Protein AF-0000000084926129 (afdb_homodimer)

Foldseek 3Di:
DVVVVVVVVLVVVLVVLLVVLLVVLLPDLDLLVNQASLFVNLCSNQQFQKKWKWFWDQDPNATWTFTQDMDGNAWDPVVRHGPIHHLDLAAQQSVCQVVVAKDWFQALPPDDPPDSHHHPCPVCVVGQADFGIKIKHFAAAPVRHTGIIMMTTFRFQDNNDHGGPVCSVPGGDGGDPVSNVSRHVSSHVSSHSNNVSVVVVVVVVVVVVVVVVVVVVVVVVLVVLVVVVVVVVVVLLVVLVVVVVVPPQQAAEPVVLLVVVVVVLLSCLVNQAKKKKKKKFKPPADPVLLVLLSVLVNVLAGSPKHWYDHDSGMIMIIHTRDAQVRVVVSVVVSVVSSCVVCVVVVNNPVPIDMQMFMDMDTSPDDDDPVVVNVVRVVNSVVVVVVPDD/DVVVVVVVVLVVVLVVLLVVLLVVLLPDLDLLVNQASLFVNLCSNQQFQKKWKWFWDQDPNATWTFTQDMDGNAWDPVVRHGPIHHLDLAAQQSVCQVVVAKDWFQALPPDDPPDSHHHPCPSCVVGQADFGIKIKHFAAAPVRHTGIIMMTTFRFQDNNDHGGPVCSVPGGDGGDPVSNVSRHVSRHVSSHSNNVSVVVVVVVVVVVVVVVVVVVVVVVVLVVLVVVVVCVVVVLLVVLVVVCVVPDQLAAEPVVLLVVVVVVLLVCLVNQAKKKKKKKFKPPADPVLLVLLSVLVNVLAGSPKHWYDHDSGMIMIIGTNDAQVRVVVSVVVSVVSSCVVCVVVVNNPVPIDIQMFMDMDTSVDDDDPVVVNVVRVVRSVVVVVVPDD

Secondary structure (DSSP, 8-state):
-HHHHHHHHHHHHHHHHHHHHHHHHHT---HHHHHHHHHHHHHHHH-EEEEEEEEEEEETTEEEEEEEEEEESSS-GGGGTT-EEESSTTSHHHHHHHHT--EEES-GGG--TT-S-----HHHHHHT-----EEEEEEE-TTS-EEEEEEEEEEBSSTTPPP-TTTHHHHB-PPPHHHHHHHHHHHHHHHHHHHHHHHHHHHHHHHHHHHHHHHHHHHHHHHHHHHHHHHHHHHHHHHHHHHHHS-SS-SEEHHHHHHHHHHHHHHHHHHT--EEEEEEEEES--HHHHHHHHHHHHHHS-TT-EEEE-SSSEEEEEEET--HHHHHHHHHHHHHHHHHHHHHTT---TT-EEEEEEEEEPTT----HHHHHHHHHHHHHHHHGGG--/-HHHHHHHHHHHHHHHHHHHHHHHHHH---HHHHHHHHHHHHHHHH-EEEEEEEEEEEETTEEEEEEEEEEESSS-GGGGTT-EEESSTTSHHHHHHHHT--EEES-GGG--TT-S-----HHHHHHT-----EEEEEEE-TTS-EEEEEEEEEEBSSTTPPP-TTTHHHHB-PPPHHHHHHHHHHHHHHHHHHHHHHHHHHHHHHHHHHHHHHHHHHHHHHHHHHHHHHHHHHHHHHHHHHHHHS-SSSSEEHHHHHHHHHHHHHHHHHHT--EEEEEEEEES--HHHHHHHHHHHHHHS-TT-EEEE-SSSEEEEEEET--HHHHHHHHHHHHHHHHHHHHHTT---TT-EEEEEEEEEPTT----HHHHHHHHHHHHHHHTGGG--

Structure (mmCIF, N/CA/C/O backbone):
data_AF-0000000084926129-model_v1
#
loop_
_entity.id
_entity.type
_entity.pdbx_description
1 polymer 'GAF domain protein'
#
loop_
_atom_site.group_PDB
_atom_site.id
_atom_site.type_symbol
_atom_site.label_atom_id
_atom_site.label_alt_id
_atom_site.label_comp_id
_atom_site.label_asym_id
_atom_site.label_entity_id
_atom_site.label_seq_id
_atom_site.pdbx_PDB_ins_code
_atom_site.Cartn_x
_atom_site.Cartn_y
_atom_site.Cartn_z
_atom_site.occupancy
_atom_site.B_iso_or_equiv
_atom_site.auth_seq_id
_atom_site.auth_comp_id
_atom_site.auth_asym_id
_atom_site.auth_atom_id
_atom_site.pdbx_PDB_model_num
ATOM 1 N N . MET A 1 1 ? -2.037 -43.938 -19.844 1 69 1 MET A N 1
ATOM 2 C CA . MET A 1 1 ? -1.262 -42.906 -20.5 1 69 1 MET A CA 1
ATOM 3 C C . MET A 1 1 ? -2.094 -41.625 -20.672 1 69 1 MET A C 1
ATOM 5 O O . MET A 1 1 ? -1.637 -40.531 -20.344 1 69 1 MET A O 1
ATOM 9 N N . LEU A 1 2 ? -3.408 -41.844 -20.984 1 78.38 2 LEU A N 1
ATOM 10 C CA . LEU A 1 2 ? -4.301 -40.719 -21.188 1 78.38 2 LEU A CA 1
ATOM 11 C C . LEU A 1 2 ? -4.531 -39.969 -19.875 1 78.38 2 LEU A C 1
ATOM 13 O O . LEU A 1 2 ? -4.543 -38.75 -19.859 1 78.38 2 LEU A O 1
ATOM 17 N N . GLU A 1 3 ? -4.594 -40.75 -18.75 1 79 3 GLU A N 1
ATOM 18 C CA . GLU A 1 3 ? -4.836 -40.125 -17.453 1 79 3 GLU A CA 1
ATOM 19 C C . GLU A 1 3 ? -3.656 -39.281 -17.016 1 79 3 GLU A C 1
ATOM 21 O O . GLU A 1 3 ? -3.848 -38.188 -16.438 1 79 3 GLU A O 1
ATOM 26 N N . VAL A 1 4 ? -2.486 -39.75 -17.359 1 83.44 4 VAL A N 1
ATOM 27 C CA . VAL A 1 4 ? -1.284 -39.031 -16.953 1 83.44 4 VAL A CA 1
ATOM 28 C C . VAL A 1 4 ? -1.17 -37.719 -17.75 1 83.44 4 VAL A C 1
ATOM 30 O O . VAL A 1 4 ? -0.802 -36.688 -17.188 1 83.44 4 VAL A O 1
ATOM 33 N N . TYR A 1 5 ? -1.545 -37.719 -19.031 1 85.88 5 TYR A N 1
ATOM 34 C CA . TYR A 1 5 ? -1.512 -36.5 -19.859 1 85.88 5 TYR A CA 1
ATOM 35 C C . TYR A 1 5 ? -2.568 -35.5 -19.406 1 85.88 5 TYR A C 1
ATOM 37 O O . TYR A 1 5 ? -2.352 -34.281 -19.469 1 85.88 5 TYR A O 1
ATOM 45 N N . GLU A 1 6 ? -3.664 -36.094 -19.016 1 86 6 GLU A N 1
ATOM 46 C CA . GLU A 1 6 ? -4.715 -35.25 -18.484 1 86 6 GLU A CA 1
ATOM 47 C C . GLU A 1 6 ? -4.254 -34.5 -17.234 1 86 6 GLU A C 1
ATOM 49 O O . GLU A 1 6 ? -4.594 -33.344 -17.016 1 86 6 GLU A O 1
ATOM 54 N N . GLN A 1 7 ? -3.514 -35.219 -16.453 1 88.75 7 GLN A N 1
ATOM 55 C CA . GLN A 1 7 ? -2.99 -34.594 -15.227 1 88.75 7 GLN A CA 1
ATOM 56 C C . GLN A 1 7 ? -2.004 -33.5 -15.555 1 88.75 7 GLN A C 1
ATOM 58 O O . GLN A 1 7 ? -1.983 -32.469 -14.883 1 88.75 7 GLN A O 1
ATOM 63 N N . ILE A 1 8 ? -1.186 -33.719 -16.562 1 90.75 8 ILE A N 1
ATOM 64 C CA . ILE A 1 8 ? -0.224 -32.719 -16.984 1 90.75 8 ILE A CA 1
ATOM 65 C C . ILE A 1 8 ? -0.963 -31.469 -17.469 1 90.75 8 ILE A C 1
ATOM 67 O O . ILE A 1 8 ? -0.619 -30.344 -17.094 1 90.75 8 ILE A O 1
ATOM 71 N N . THR A 1 9 ? -1.93 -31.641 -18.25 1 91.25 9 THR A N 1
ATOM 72 C CA . THR A 1 9 ? -2.717 -30.531 -18.781 1 91.25 9 THR A CA 1
ATOM 73 C C . THR A 1 9 ? -3.391 -29.766 -17.641 1 91.25 9 THR A C 1
ATOM 75 O O . THR A 1 9 ? -3.424 -28.531 -17.656 1 91.25 9 THR A O 1
ATOM 78 N N . LYS A 1 10 ? -3.871 -30.484 -16.719 1 90.69 10 LYS A N 1
ATOM 79 C CA . LYS A 1 10 ? -4.535 -29.859 -15.57 1 90.69 10 LYS A CA 1
ATOM 80 C C . LYS A 1 10 ? -3.566 -29 -14.773 1 90.69 10 LYS A C 1
ATOM 82 O O . LYS A 1 10 ? -3.895 -27.875 -14.398 1 90.69 10 LYS A O 1
ATOM 87 N N . LEU A 1 11 ? -2.404 -29.547 -14.539 1 93.12 11 LEU A N 1
ATOM 88 C CA . LEU A 1 11 ? -1.406 -28.828 -13.758 1 93.12 11 LEU A CA 1
ATOM 89 C C . LEU A 1 11 ? -0.925 -27.594 -14.508 1 93.12 11 LEU A C 1
ATOM 91 O O . LEU A 1 11 ? -0.742 -26.531 -13.906 1 93.12 11 LEU A O 1
ATOM 95 N N . LYS A 1 12 ? -0.724 -27.688 -15.789 1 93.31 12 LYS A N 1
ATOM 96 C CA . LYS A 1 12 ? -0.352 -26.531 -16.609 1 93.31 12 LYS A CA 1
ATOM 97 C C . LYS A 1 12 ? -1.429 -25.453 -16.547 1 93.31 12 LYS A C 1
ATOM 99 O O . LYS A 1 12 ? -1.119 -24.266 -16.453 1 93.31 12 LYS A O 1
ATOM 104 N N . ASN A 1 13 ? -2.615 -25.891 -16.641 1 93.94 13 ASN A N 1
ATOM 105 C CA . ASN A 1 13 ? -3.74 -24.953 -16.578 1 93.94 13 ASN A CA 1
ATOM 106 C C . ASN A 1 13 ? -3.793 -24.234 -15.242 1 93.94 13 ASN A C 1
ATOM 108 O O . ASN A 1 13 ? -4.148 -23.047 -15.188 1 93.94 13 ASN A O 1
ATOM 112 N N . ILE A 1 14 ? -3.492 -24.953 -14.188 1 95.5 14 ILE A N 1
ATOM 113 C CA . ILE A 1 14 ? -3.482 -24.344 -12.859 1 95.5 14 ILE A CA 1
ATOM 114 C C . ILE A 1 14 ? -2.453 -23.219 -12.812 1 95.5 14 ILE A C 1
ATOM 116 O O . ILE A 1 14 ? -2.75 -22.109 -12.352 1 95.5 14 ILE A O 1
ATOM 120 N N . ILE A 1 15 ? -1.274 -23.469 -13.344 1 96.06 15 ILE A N 1
ATOM 121 C CA . ILE A 1 15 ? -0.203 -22.484 -13.344 1 96.06 15 ILE A CA 1
ATOM 122 C C . ILE A 1 15 ? -0.631 -21.266 -14.164 1 96.06 15 ILE A C 1
ATOM 124 O O . ILE A 1 15 ? -0.484 -20.125 -13.711 1 96.06 15 ILE A O 1
ATOM 128 N N . GLU A 1 16 ? -1.192 -21.5 -15.266 1 96.25 16 GLU A N 1
ATOM 129 C CA . GLU A 1 16 ? -1.562 -20.422 -16.172 1 96.25 16 GLU A CA 1
ATOM 130 C C . GLU A 1 16 ? -2.719 -19.594 -15.609 1 96.25 16 GLU A C 1
ATOM 132 O O . GLU A 1 16 ? -2.711 -18.359 -15.695 1 96.25 16 GLU A O 1
ATOM 137 N N . ARG A 1 17 ? -3.672 -20.234 -15.047 1 96.31 17 ARG A N 1
ATOM 138 C CA . ARG A 1 17 ? -4.82 -19.531 -14.477 1 96.31 17 ARG A CA 1
ATOM 139 C C . ARG A 1 17 ? -4.422 -18.766 -13.227 1 96.31 17 ARG A C 1
ATOM 141 O O . ARG A 1 17 ? -4.902 -17.656 -13 1 96.31 17 ARG A O 1
ATOM 148 N N . PHE A 1 18 ? -3.629 -19.422 -12.438 1 97.44 18 PHE A N 1
ATOM 149 C CA . PHE A 1 18 ? -3.123 -18.75 -11.25 1 97.44 18 PHE A CA 1
ATOM 150 C C . PHE A 1 18 ? -2.346 -17.484 -11.625 1 97.44 18 PHE A C 1
ATOM 152 O O . PHE A 1 18 ? -2.537 -16.422 -11.031 1 97.44 18 PHE A O 1
ATOM 159 N N . SER A 1 19 ? -1.521 -17.609 -12.664 1 97.25 19 SER A N 1
ATOM 160 C CA . SER A 1 19 ? -0.757 -16.469 -13.18 1 97.25 19 SER A CA 1
ATOM 161 C C . SER A 1 19 ? -1.678 -15.367 -13.695 1 97.25 19 SER A C 1
ATOM 163 O O . SER A 1 19 ? -1.464 -14.188 -13.406 1 97.25 19 SER A O 1
ATOM 165 N N . SER A 1 20 ? -2.695 -15.727 -14.398 1 96.62 20 SER A N 1
ATOM 166 C CA . SER A 1 20 ? -3.645 -14.758 -14.945 1 96.62 20 SER A CA 1
ATOM 167 C C . SER A 1 20 ? -4.379 -14.023 -13.828 1 96.62 20 SER A C 1
ATOM 169 O O . SER A 1 20 ? -4.613 -12.812 -13.93 1 96.62 20 SER A O 1
ATOM 171 N N . PHE A 1 21 ? -4.781 -14.781 -12.836 1 97.56 21 PHE A N 1
ATOM 172 C CA . PHE A 1 21 ? -5.418 -14.172 -11.672 1 97.56 21 PHE A CA 1
ATOM 173 C C . PHE A 1 21 ? -4.531 -13.094 -11.07 1 97.56 21 PHE A C 1
ATOM 175 O O . PHE A 1 21 ? -4.992 -11.977 -10.805 1 97.56 21 PHE A O 1
ATOM 182 N N . ILE A 1 22 ? -3.24 -13.414 -10.883 1 97 22 ILE A N 1
ATOM 183 C CA . ILE A 1 22 ? -2.293 -12.492 -10.266 1 97 22 ILE A CA 1
ATOM 184 C C . ILE A 1 22 ? -2.168 -11.234 -11.117 1 97 22 ILE A C 1
ATOM 186 O O . ILE A 1 22 ? -2.254 -10.117 -10.602 1 97 22 ILE A O 1
ATOM 190 N N . ILE A 1 23 ? -2.031 -11.383 -12.398 1 95.06 23 ILE A N 1
ATOM 191 C CA . ILE A 1 23 ? -1.853 -10.273 -13.32 1 95.06 23 ILE A CA 1
ATOM 192 C C . ILE A 1 23 ? -3.08 -9.367 -13.281 1 95.06 23 ILE A C 1
ATOM 194 O O . ILE A 1 23 ? -2.953 -8.141 -13.156 1 95.06 23 ILE A O 1
ATOM 198 N N . ASN A 1 24 ? -4.234 -9.938 -13.281 1 95.12 24 ASN A N 1
ATOM 199 C CA . ASN A 1 24 ? -5.477 -9.164 -13.32 1 95.12 24 ASN A CA 1
ATOM 200 C C . ASN A 1 24 ? -5.766 -8.5 -11.977 1 95.12 24 ASN A C 1
ATOM 202 O O . ASN A 1 24 ? -6.141 -7.328 -11.93 1 95.12 24 ASN A O 1
ATOM 206 N N . ALA A 1 25 ? -5.598 -9.242 -10.906 1 95.12 25 ALA A N 1
ATOM 207 C CA . ALA A 1 25 ? -5.941 -8.734 -9.586 1 95.12 25 ALA A CA 1
ATOM 208 C C . ALA A 1 25 ? -4.957 -7.648 -9.141 1 95.12 25 ALA A C 1
ATOM 210 O O . ALA A 1 25 ? -5.328 -6.723 -8.414 1 95.12 25 ALA A O 1
ATOM 211 N N . SER A 1 26 ? -3.693 -7.762 -9.562 1 92.88 26 SER A N 1
ATOM 212 C CA . SER A 1 26 ? -2.672 -6.805 -9.156 1 92.88 26 SER A CA 1
ATOM 213 C C . SER A 1 26 ? -2.965 -5.414 -9.703 1 92.88 26 SER A C 1
ATOM 215 O O . SER A 1 26 ? -2.547 -4.41 -9.125 1 92.88 26 SER A O 1
ATOM 217 N N . SER A 1 27 ? -3.648 -5.332 -10.805 1 88.31 27 SER A N 1
ATOM 218 C CA . SER A 1 27 ? -3.947 -4.043 -11.422 1 88.31 27 SER A CA 1
ATOM 219 C C . SER A 1 27 ? -5.336 -3.551 -11.031 1 88.31 27 SER A C 1
ATOM 221 O O . SER A 1 27 ? -5.719 -2.428 -11.367 1 88.31 27 SER A O 1
ATOM 223 N N . GLU A 1 28 ? -6.09 -4.316 -10.305 1 91.56 28 GLU A N 1
ATOM 224 C CA . GLU A 1 28 ? -7.465 -3.984 -9.938 1 91.56 28 GLU A CA 1
ATOM 225 C C . GLU A 1 28 ? -7.5 -3.057 -8.727 1 91.56 28 GLU A C 1
ATOM 227 O O . GLU A 1 28 ? -6.738 -3.242 -7.773 1 91.56 28 GLU A O 1
ATOM 232 N N . LYS A 1 29 ? -8.328 -2.064 -8.828 1 86.38 29 LYS A N 1
ATOM 233 C CA . LYS A 1 29 ? -8.391 -1.074 -7.754 1 86.38 29 LYS A CA 1
ATOM 234 C C . LYS A 1 29 ? -9.648 -1.262 -6.906 1 86.38 29 LYS A C 1
ATOM 236 O O . LYS A 1 29 ? -9.719 -0.76 -5.781 1 86.38 29 LYS A O 1
ATOM 241 N N . ASP A 1 30 ? -10.641 -1.902 -7.43 1 92 30 ASP A N 1
ATOM 242 C CA . ASP A 1 30 ? -11.898 -2.139 -6.727 1 92 30 ASP A CA 1
ATOM 243 C C . ASP A 1 30 ? -11.812 -3.381 -5.844 1 92 30 ASP A C 1
ATOM 245 O O . ASP A 1 30 ? -11.633 -4.492 -6.344 1 92 30 ASP A O 1
ATOM 249 N N . ILE A 1 31 ? -11.992 -3.174 -4.582 1 94.69 31 ILE A N 1
ATOM 250 C CA . ILE A 1 31 ? -11.875 -4.238 -3.588 1 94.69 31 ILE A CA 1
ATOM 251 C C . ILE A 1 31 ? -12.875 -5.348 -3.904 1 94.69 31 ILE A C 1
ATOM 253 O O . ILE A 1 31 ? -12.531 -6.531 -3.85 1 94.69 31 ILE A O 1
ATOM 257 N N . ASN A 1 32 ? -14.117 -4.996 -4.234 1 95.44 32 ASN A N 1
ATOM 258 C CA . ASN A 1 32 ? -15.148 -5.992 -4.527 1 95.44 32 ASN A CA 1
ATOM 259 C C . ASN A 1 32 ? -14.766 -6.852 -5.73 1 95.44 32 ASN A C 1
ATOM 261 O O . ASN A 1 32 ? -14.992 -8.062 -5.727 1 95.44 32 ASN A O 1
ATOM 265 N N . GLU A 1 33 ? -14.25 -6.238 -6.73 1 96.62 33 GLU A N 1
ATOM 266 C CA . GLU A 1 33 ? -13.812 -6.98 -7.91 1 96.62 33 GLU A CA 1
ATOM 267 C C . GLU A 1 33 ? -12.68 -7.941 -7.562 1 96.62 33 GLU A C 1
ATOM 269 O O . GLU A 1 33 ? -12.633 -9.062 -8.07 1 96.62 33 GLU A O 1
ATOM 274 N N . ILE A 1 34 ? -11.727 -7.516 -6.746 1 97.56 34 ILE A N 1
ATOM 275 C CA . ILE A 1 34 ? -10.625 -8.359 -6.293 1 97.56 34 ILE A CA 1
ATOM 276 C C . ILE A 1 34 ? -11.172 -9.586 -5.578 1 97.56 34 ILE A C 1
ATOM 278 O O . ILE A 1 34 ? -10.742 -10.711 -5.84 1 97.56 34 ILE A O 1
ATOM 282 N N . LEU A 1 35 ? -12.172 -9.414 -4.695 1 98.25 35 LEU A N 1
ATOM 283 C CA . LEU A 1 35 ? -12.766 -10.508 -3.928 1 98.25 35 LEU A CA 1
ATOM 284 C C . LEU A 1 35 ? -13.453 -11.508 -4.848 1 98.25 35 LEU A C 1
ATOM 286 O O . LEU A 1 35 ? -13.297 -12.719 -4.684 1 98.25 35 LEU A O 1
ATOM 290 N N . LEU A 1 36 ? -14.172 -11.008 -5.809 1 97.88 36 LEU A N 1
ATOM 291 C CA . LEU A 1 36 ? -14.898 -11.875 -6.73 1 97.88 36 LEU A CA 1
ATOM 292 C C . LEU A 1 36 ? -13.938 -12.703 -7.574 1 97.88 36 LEU A C 1
ATOM 294 O O . LEU A 1 36 ? -14.133 -13.906 -7.742 1 97.88 36 LEU A O 1
ATOM 298 N N . MET A 1 37 ? -12.898 -12.055 -8.094 1 97.94 37 MET A N 1
ATOM 299 C CA . MET A 1 37 ? -11.883 -12.773 -8.859 1 97.94 37 MET A CA 1
ATOM 300 C C . MET A 1 37 ? -11.234 -13.859 -8.008 1 97.94 37 MET A C 1
ATOM 302 O O . MET A 1 37 ? -10.906 -14.938 -8.508 1 97.94 37 MET A O 1
ATOM 306 N N . THR A 1 38 ? -11.023 -13.531 -6.738 1 98.62 38 THR A N 1
ATOM 307 C CA . THR A 1 38 ? -10.398 -14.484 -5.82 1 98.62 38 THR A CA 1
ATOM 308 C C . THR A 1 38 ? -11.273 -15.719 -5.641 1 98.62 38 THR A C 1
ATOM 310 O O . THR A 1 38 ? -10.789 -16.844 -5.707 1 98.62 38 THR A O 1
ATOM 313 N N . ILE A 1 39 ? -12.562 -15.484 -5.449 1 98.62 39 ILE A N 1
ATOM 314 C CA . ILE A 1 39 ? -13.516 -16.578 -5.258 1 98.62 39 ILE A CA 1
ATOM 315 C C . ILE A 1 39 ? -13.5 -17.5 -6.48 1 98.62 39 ILE A C 1
ATOM 317 O O . ILE A 1 39 ? -13.375 -18.719 -6.344 1 98.62 39 ILE A O 1
ATOM 321 N N . ASP A 1 40 ? -13.578 -16.906 -7.617 1 98 40 ASP A N 1
ATOM 322 C CA . ASP A 1 40 ? -13.586 -17.688 -8.852 1 98 40 ASP A CA 1
ATOM 323 C C . ASP A 1 40 ? -12.289 -18.484 -9 1 98 40 ASP A C 1
ATOM 325 O O . ASP A 1 40 ? -12.32 -19.656 -9.398 1 98 40 ASP A O 1
ATOM 329 N N . THR A 1 41 ? -11.219 -17.859 -8.719 1 97.94 41 THR A N 1
ATOM 330 C CA . THR A 1 41 ? -9.914 -18.516 -8.836 1 97.94 41 THR A CA 1
ATOM 331 C C . THR A 1 41 ? -9.805 -19.688 -7.867 1 97.94 41 THR A C 1
ATOM 333 O O . THR A 1 41 ? -9.281 -20.75 -8.227 1 97.94 41 THR A O 1
ATOM 336 N N . CYS A 1 42 ? -10.266 -19.516 -6.633 1 98.31 42 CYS A N 1
ATOM 337 C CA . CYS A 1 42 ? -10.234 -20.594 -5.641 1 98.31 42 CYS A CA 1
ATOM 338 C C . CYS A 1 42 ? -10.992 -21.812 -6.129 1 98.31 42 CYS A C 1
ATOM 340 O O . CYS A 1 42 ? -10.484 -22.938 -6.043 1 98.31 42 CYS A O 1
ATOM 342 N N . LEU A 1 43 ? -12.211 -21.594 -6.66 1 98 43 LEU A N 1
ATOM 343 C CA . LEU A 1 43 ? -13.023 -22.703 -7.145 1 98 43 LEU A CA 1
ATOM 344 C C . LEU A 1 43 ? -12.336 -23.422 -8.297 1 98 43 LEU A C 1
ATOM 346 O O . LEU A 1 43 ? -12.273 -24.656 -8.312 1 98 43 LEU A O 1
ATOM 350 N N . GLU A 1 44 ? -11.773 -22.641 -9.164 1 96.75 44 GLU A N 1
ATOM 351 C CA . GLU A 1 44 ? -11.164 -23.188 -10.375 1 96.75 44 GLU A CA 1
ATOM 352 C C . GLU A 1 44 ? -9.883 -23.953 -10.047 1 96.75 44 GLU A C 1
ATOM 354 O O . GLU A 1 44 ? -9.656 -25.047 -10.562 1 96.75 44 GLU A O 1
ATOM 359 N N . LEU A 1 45 ? -9.078 -23.438 -9.234 1 97.38 45 LEU A N 1
ATOM 360 C CA . LEU A 1 45 ? -7.746 -24 -9.016 1 97.38 45 LEU A CA 1
ATOM 361 C C . LEU A 1 45 ? -7.797 -25.188 -8.055 1 97.38 45 LEU A C 1
ATOM 363 O O . LEU A 1 45 ? -7.008 -26.125 -8.164 1 97.38 45 LEU A O 1
ATOM 367 N N . THR A 1 46 ? -8.727 -25.203 -7.09 1 97.06 46 THR A N 1
ATOM 368 C CA . THR A 1 46 ? -8.758 -26.266 -6.086 1 97.06 46 THR A CA 1
ATOM 369 C C . THR A 1 46 ? -9.797 -27.312 -6.449 1 97.06 46 THR A C 1
ATOM 371 O O . THR A 1 46 ? -9.797 -28.406 -5.887 1 97.06 46 THR A O 1
ATOM 374 N N . GLY A 1 47 ? -10.688 -26.922 -7.348 1 96.94 47 GLY A N 1
ATOM 375 C CA . GLY A 1 47 ? -11.797 -27.828 -7.66 1 96.94 47 GLY A CA 1
ATOM 376 C C . GLY A 1 47 ? -12.852 -27.859 -6.57 1 96.94 47 GLY A C 1
ATOM 377 O O . GLY A 1 47 ? -13.602 -28.828 -6.469 1 96.94 47 GLY A O 1
ATOM 378 N N . SER A 1 48 ? -12.867 -26.875 -5.734 1 98.31 48 SER A N 1
ATOM 379 C CA . SER A 1 48 ? -13.812 -26.828 -4.625 1 98.31 48 SER A CA 1
ATOM 380 C C . SER A 1 48 ? -15.219 -26.469 -5.105 1 98.31 48 SER A C 1
ATOM 382 O O . SER A 1 48 ? -15.375 -25.828 -6.152 1 98.31 48 SER A O 1
ATOM 384 N N . ASP A 1 49 ? -16.156 -26.859 -4.367 1 98.44 49 ASP A N 1
ATOM 385 C CA . ASP A 1 49 ? -17.547 -26.562 -4.688 1 98.44 49 ASP A CA 1
ATOM 386 C C . ASP A 1 49 ? -17.906 -25.141 -4.238 1 98.44 49 ASP A C 1
ATOM 388 O O . ASP A 1 49 ? -18.766 -24.5 -4.84 1 98.44 49 ASP A O 1
ATOM 392 N N . GLY A 1 50 ? -17.344 -24.75 -3.141 1 98.06 50 GLY A N 1
ATOM 393 C CA . GLY A 1 50 ? -17.625 -23.422 -2.609 1 98.06 50 GLY A CA 1
ATOM 394 C C . GLY A 1 50 ? -16.391 -22.703 -2.107 1 98.06 50 GLY A C 1
ATOM 395 O O . GLY A 1 50 ? -15.398 -23.344 -1.732 1 98.06 50 GLY A O 1
ATOM 396 N N . ALA A 1 51 ? -16.469 -21.375 -2.125 1 98.69 51 ALA A N 1
ATOM 397 C CA . ALA A 1 51 ? -15.469 -20.5 -1.547 1 98.69 51 ALA A CA 1
ATOM 398 C C . ALA A 1 51 ? -16.109 -19.25 -0.936 1 98.69 51 ALA A C 1
ATOM 400 O O . ALA A 1 51 ? -17.094 -18.719 -1.469 1 98.69 51 ALA A O 1
ATOM 401 N N . THR A 1 52 ? -15.57 -18.844 0.215 1 98.31 52 THR A N 1
ATOM 402 C CA . THR A 1 52 ? -16.109 -17.672 0.905 1 98.31 52 THR A CA 1
ATOM 403 C C . THR A 1 52 ? -14.992 -16.844 1.517 1 98.31 52 THR A C 1
ATOM 405 O O . THR A 1 52 ? -14.039 -17.391 2.078 1 98.31 52 THR A O 1
ATOM 408 N N . ILE A 1 53 ? -15.094 -15.562 1.379 1 98.81 53 ILE A N 1
ATOM 409 C CA . ILE A 1 53 ? -14.195 -14.633 2.057 1 98.81 53 ILE A CA 1
ATOM 410 C C . ILE A 1 53 ? -14.977 -13.828 3.102 1 98.81 53 ILE A C 1
ATOM 412 O O . ILE A 1 53 ? -15.977 -13.188 2.779 1 98.81 53 ILE A O 1
ATOM 416 N N . TYR A 1 54 ? -14.539 -13.922 4.336 1 98.31 54 TYR A N 1
ATOM 417 C CA . TYR A 1 54 ? -15.016 -13.109 5.449 1 98.31 54 TYR A CA 1
ATOM 418 C C . TYR A 1 54 ? -14.055 -11.953 5.73 1 98.31 54 TYR A C 1
ATOM 420 O O . TYR A 1 54 ? -12.859 -12.172 5.949 1 98.31 54 TYR A O 1
ATOM 428 N N . LEU A 1 55 ? -14.594 -10.836 5.711 1 98.31 55 LEU A N 1
ATOM 429 C CA . LEU A 1 55 ? -13.758 -9.703 6.098 1 98.31 55 LEU A CA 1
ATOM 430 C C . LEU A 1 55 ? -14.031 -9.297 7.543 1 98.31 55 LEU A C 1
ATOM 432 O O . LEU A 1 55 ? -15.18 -9.312 7.992 1 98.31 55 LEU A O 1
ATOM 436 N N . LYS A 1 56 ? -13.008 -8.961 8.266 1 97.44 56 LYS A N 1
ATOM 437 C CA . LYS A 1 56 ? -13.141 -8.461 9.633 1 97.44 56 LYS A CA 1
ATOM 438 C C . LYS A 1 56 ? -13.602 -7.012 9.648 1 97.44 56 LYS A C 1
ATOM 440 O O . LYS A 1 56 ? -12.977 -6.148 9.039 1 97.44 56 LYS A O 1
ATOM 445 N N . GLU A 1 57 ? -14.695 -6.793 10.273 1 94.06 57 GLU A N 1
ATOM 446 C CA . GLU A 1 57 ? -15.273 -5.457 10.375 1 94.06 57 GLU A CA 1
ATOM 447 C C . GLU A 1 57 ? -15.719 -5.156 11.805 1 94.06 57 GLU A C 1
ATOM 449 O O . GLU A 1 57 ? -16.031 -6.07 12.57 1 94.06 57 GLU A O 1
ATOM 454 N N . THR A 1 58 ? -15.625 -3.918 12.109 1 89.94 58 THR A N 1
ATOM 455 C CA . THR A 1 58 ? -16.141 -3.486 13.406 1 89.94 58 THR A CA 1
ATOM 456 C C . THR A 1 58 ? -17.578 -3.004 13.289 1 89.94 58 THR A C 1
ATOM 458 O O . THR A 1 58 ? -17.859 -2.004 12.625 1 89.94 58 THR A O 1
ATOM 461 N N . ILE A 1 59 ? -18.406 -3.736 13.844 1 86.75 59 ILE A N 1
ATOM 462 C CA . ILE A 1 59 ? -19.828 -3.404 13.875 1 86.75 59 ILE A CA 1
ATOM 463 C C . ILE A 1 59 ? -20.297 -3.252 15.32 1 86.75 59 ILE A C 1
ATOM 465 O O . ILE A 1 59 ? -20.141 -4.172 16.125 1 86.75 59 ILE A O 1
ATOM 469 N N . ASP A 1 60 ? -20.844 -2.086 15.703 1 85.62 60 ASP A N 1
ATOM 470 C CA . ASP A 1 60 ? -21.328 -1.813 17.047 1 85.62 60 ASP A CA 1
ATOM 471 C C . ASP A 1 60 ? -20.234 -2.057 18.094 1 85.62 60 ASP A C 1
ATOM 473 O O . ASP A 1 60 ? -20.453 -2.764 19.078 1 85.62 60 ASP A O 1
ATOM 477 N N . GLN A 1 61 ? -19.031 -1.717 17.766 1 83.75 61 GLN A N 1
ATOM 478 C CA . GLN A 1 61 ? -17.875 -1.724 18.641 1 83.75 61 GLN A CA 1
ATOM 479 C C . GLN A 1 61 ? -17.375 -3.145 18.891 1 83.75 61 GLN A C 1
ATOM 481 O O . GLN A 1 61 ? -16.625 -3.393 19.828 1 83.75 61 GLN A O 1
ATOM 486 N N . GLU A 1 62 ? -17.859 -4.055 18.062 1 91.12 62 GLU A N 1
ATOM 487 C CA . GLU A 1 62 ? -17.375 -5.43 18.125 1 91.12 62 GLU A CA 1
ATOM 488 C C . GLU A 1 62 ? -16.766 -5.859 16.797 1 91.12 62 GLU A C 1
ATOM 490 O O . GLU A 1 62 ? -17.281 -5.504 15.734 1 91.12 62 GLU A O 1
ATOM 495 N N . GLU A 1 63 ? -15.758 -6.641 16.938 1 93.31 63 GLU A N 1
ATOM 496 C CA . GLU A 1 63 ? -15.156 -7.199 15.727 1 93.31 63 GLU A CA 1
ATOM 497 C C . GLU A 1 63 ? -15.93 -8.422 15.234 1 93.31 63 GLU A C 1
ATOM 499 O O . GLU A 1 63 ? -16.234 -9.328 16.016 1 93.31 63 GLU A O 1
ATOM 504 N N . LYS A 1 64 ? -16.266 -8.375 14.008 1 96.31 64 LYS A N 1
ATOM 505 C CA . LYS A 1 64 ? -17.047 -9.461 13.414 1 96.31 64 LYS A CA 1
ATOM 506 C C . LYS A 1 64 ? -16.453 -9.875 12.07 1 96.31 64 LYS A C 1
ATOM 508 O O . LYS A 1 64 ? -15.703 -9.117 11.453 1 96.31 64 LYS A O 1
ATOM 513 N N . LEU A 1 65 ? -16.719 -11.086 11.68 1 97.38 65 LEU A N 1
ATOM 514 C CA . LEU A 1 65 ? -16.422 -11.578 10.336 1 97.38 65 LEU A CA 1
ATOM 515 C C . LEU A 1 65 ? -17.656 -11.492 9.445 1 97.38 65 LEU A C 1
ATOM 517 O O . LEU A 1 65 ? -18.672 -12.148 9.703 1 97.38 65 LEU A O 1
ATOM 521 N N . VAL A 1 66 ? -17.562 -10.688 8.43 1 97.44 66 VAL A N 1
ATOM 522 C CA . VAL A 1 66 ? -18.703 -10.445 7.551 1 97.44 66 VAL A CA 1
ATOM 523 C C . VAL A 1 66 ? -18.469 -11.102 6.191 1 97.44 66 VAL A C 1
ATOM 525 O O . VAL A 1 66 ? -17.406 -10.922 5.59 1 97.44 66 VAL A O 1
ATOM 528 N N . ILE A 1 67 ? -19.469 -11.883 5.711 1 97.94 67 ILE A N 1
ATOM 529 C CA . ILE A 1 67 ? -19.359 -12.492 4.391 1 97.94 67 ILE A CA 1
ATOM 530 C C . ILE A 1 67 ? -19.422 -11.406 3.316 1 97.94 67 ILE A C 1
ATOM 532 O O . ILE A 1 67 ? -20.469 -10.781 3.119 1 97.94 67 ILE A O 1
ATOM 536 N N . ARG A 1 68 ? -18.359 -11.266 2.594 1 97.81 68 ARG A N 1
ATOM 537 C CA . ARG A 1 68 ? -18.312 -10.18 1.619 1 97.81 68 ARG A CA 1
ATOM 538 C C . ARG A 1 68 ? -18.219 -10.719 0.197 1 97.81 68 ARG A C 1
ATOM 540 O O . ARG A 1 68 ? -18.562 -10.023 -0.762 1 97.81 68 ARG A O 1
ATOM 547 N N . ALA A 1 69 ? -17.781 -11.891 0.028 1 98.38 69 ALA A N 1
ATOM 548 C CA . ALA A 1 69 ? -17.781 -12.57 -1.266 1 98.38 69 ALA A CA 1
ATOM 549 C C . ALA A 1 69 ? -17.938 -14.078 -1.095 1 98.38 69 ALA A C 1
ATOM 551 O O . ALA A 1 69 ? -17.297 -14.672 -0.223 1 98.38 69 ALA A O 1
ATOM 552 N N . THR A 1 70 ? -18.766 -14.656 -1.901 1 98.12 70 THR A N 1
ATOM 553 C CA . THR A 1 70 ? -18.984 -16.094 -1.809 1 98.12 70 THR A CA 1
ATOM 554 C C . THR A 1 70 ? -19.578 -16.625 -3.105 1 98.12 70 THR A C 1
ATOM 556 O O . THR A 1 70 ? -20.188 -15.883 -3.875 1 98.12 70 THR A O 1
ATOM 559 N N . LYS A 1 71 ? -19.266 -17.828 -3.393 1 97.94 71 LYS A N 1
ATOM 560 C CA . LYS A 1 71 ? -19.859 -18.594 -4.484 1 97.94 71 LYS A CA 1
ATOM 561 C C . LYS A 1 71 ? -19.906 -20.078 -4.148 1 97.94 71 LYS A C 1
ATOM 563 O O . LYS A 1 71 ? -19 -20.609 -3.527 1 97.94 71 LYS A O 1
ATOM 568 N N . ASN A 1 72 ? -20.891 -20.719 -4.367 1 97.56 72 ASN A N 1
ATOM 569 C CA . ASN A 1 72 ? -21.094 -22.156 -4.266 1 97.56 72 ASN A CA 1
ATOM 570 C C . ASN A 1 72 ? -21.75 -22.719 -5.516 1 97.56 72 ASN A C 1
ATOM 572 O O . ASN A 1 72 ? -22.734 -22.156 -6.012 1 97.56 72 ASN A O 1
ATOM 576 N N . LEU A 1 73 ? -21.25 -23.766 -6.016 1 97.56 73 LEU A N 1
ATOM 577 C CA . LEU A 1 73 ? -21.688 -24.25 -7.316 1 97.56 73 LEU A CA 1
ATOM 578 C C . LEU A 1 73 ? -22.891 -25.172 -7.168 1 97.56 73 LEU A C 1
ATOM 580 O O . LEU A 1 73 ? -23.531 -25.531 -8.164 1 97.56 73 LEU A O 1
ATOM 584 N N . SER A 1 74 ? -23.219 -25.531 -5.969 1 97.62 74 SER A N 1
ATOM 585 C CA . SER A 1 74 ? -24.297 -26.5 -5.758 1 97.62 74 SER A CA 1
ATOM 586 C C . SER A 1 74 ? -25.516 -25.844 -5.117 1 97.62 74 SER A C 1
ATOM 588 O O . SER A 1 74 ? -26.641 -26.297 -5.34 1 97.62 74 SER A O 1
ATOM 590 N N . VAL A 1 75 ? -25.312 -24.828 -4.289 1 95.94 75 VAL A N 1
ATOM 591 C CA . VAL A 1 75 ? -26.406 -24.172 -3.59 1 95.94 75 VAL A CA 1
ATOM 592 C C . VAL A 1 75 ? -26.266 -22.656 -3.715 1 95.94 75 VAL A C 1
ATOM 594 O O . VAL A 1 75 ? -25.188 -22.156 -4.047 1 95.94 75 VAL A O 1
ATOM 597 N N . ASN A 1 76 ? -27.344 -21.922 -3.441 1 93.69 76 ASN A N 1
ATOM 598 C CA . ASN A 1 76 ? -27.328 -20.469 -3.496 1 93.69 76 ASN A CA 1
ATOM 599 C C . ASN A 1 76 ? -26.844 -19.859 -2.18 1 93.69 76 ASN A C 1
ATOM 601 O O . ASN A 1 76 ? -27.641 -19.266 -1.437 1 93.69 76 ASN A O 1
ATOM 605 N N . PHE A 1 77 ? -25.641 -19.781 -1.959 1 94.31 77 PHE A N 1
ATOM 606 C CA . PHE A 1 77 ? -25.062 -19.266 -0.718 1 94.31 77 PHE A CA 1
ATOM 607 C C . PHE A 1 77 ? -24.969 -17.75 -0.75 1 94.31 77 PHE A C 1
ATOM 609 O O . PHE A 1 77 ? -24.766 -17.109 0.288 1 94.31 77 PHE A O 1
ATOM 616 N N . GLU A 1 78 ? -25.172 -17.141 -1.879 1 93.31 78 GLU A N 1
ATOM 617 C CA . GLU A 1 78 ? -25.078 -15.688 -2.039 1 93.31 78 GLU A CA 1
ATOM 618 C C . GLU A 1 78 ? -26.141 -14.961 -1.22 1 93.31 78 GLU A C 1
ATOM 620 O O . GLU A 1 78 ? -26 -13.773 -0.93 1 93.31 78 GLU A O 1
ATOM 625 N N . PHE A 1 79 ? -27.125 -15.688 -0.797 1 92.44 79 PHE A N 1
ATOM 626 C CA . PHE A 1 79 ? -28.172 -15.141 0.059 1 92.44 79 PHE A CA 1
ATOM 627 C C . PHE A 1 79 ? -27.594 -14.688 1.396 1 92.44 79 PHE A C 1
ATOM 629 O O . PHE A 1 79 ? -28.172 -13.828 2.062 1 92.44 79 PHE A O 1
ATOM 636 N N . TYR A 1 80 ? -26.453 -15.148 1.752 1 93.31 80 TYR A N 1
ATOM 637 C CA . TYR A 1 80 ? -25.891 -14.875 3.068 1 93.31 80 TYR A CA 1
ATOM 638 C C . TYR A 1 80 ? -24.828 -13.773 2.988 1 93.31 80 TYR A C 1
ATOM 640 O O . TYR A 1 80 ? -24.172 -13.469 3.98 1 93.31 80 TYR A O 1
ATOM 648 N N . LEU A 1 81 ? -24.672 -13.18 1.862 1 95.56 81 LEU A N 1
ATOM 649 C CA . LEU A 1 81 ? -23.812 -12.016 1.77 1 95.56 81 LEU A CA 1
ATOM 650 C C . LEU A 1 81 ? -24.219 -10.945 2.783 1 95.56 81 LEU A C 1
ATOM 652 O O . LEU A 1 81 ? -25.406 -10.641 2.924 1 95.56 81 LEU A O 1
ATOM 656 N N . GLY A 1 82 ? -23.25 -10.539 3.543 1 94.69 82 GLY A N 1
ATOM 657 C CA . GLY A 1 82 ? -23.531 -9.523 4.547 1 94.69 82 GLY A CA 1
ATOM 658 C C . GLY A 1 82 ? -23.75 -10.094 5.93 1 94.69 82 GLY A C 1
ATOM 659 O O . GLY A 1 82 ? -23.719 -9.367 6.926 1 94.69 82 GLY A O 1
ATOM 660 N N . TYR A 1 83 ? -23.875 -11.367 5.988 1 94.75 83 TYR A N 1
ATOM 661 C CA . TYR A 1 83 ? -24.031 -12.023 7.285 1 94.75 83 TYR A CA 1
ATOM 662 C C . TYR A 1 83 ? -22.75 -11.906 8.102 1 94.75 83 TYR A C 1
ATOM 664 O O . TYR A 1 83 ? -21.641 -12.016 7.562 1 94.75 83 TYR A O 1
ATOM 672 N N . SER A 1 84 ? -22.891 -11.742 9.367 1 94.25 84 SER A N 1
ATOM 673 C CA . SER A 1 84 ? -21.734 -11.539 10.234 1 94.25 84 SER A CA 1
ATOM 674 C C . SER A 1 84 ? -21.625 -12.633 11.289 1 94.25 84 SER A C 1
ATOM 676 O O . SER A 1 84 ? -22.641 -13.078 11.828 1 94.25 84 SER A O 1
ATOM 678 N N . LEU A 1 85 ? -20.469 -13.078 11.523 1 93 85 LEU A N 1
ATOM 679 C CA . LEU A 1 85 ? -20.141 -14.047 12.57 1 93 85 LEU A CA 1
ATOM 680 C C . LEU A 1 85 ? -19.188 -13.43 13.602 1 93 85 LEU A C 1
ATOM 682 O O . LEU A 1 85 ? -18.391 -12.555 13.266 1 93 85 LEU A O 1
ATOM 686 N N . PRO A 1 86 ? -19.344 -13.867 14.852 1 90.19 86 PRO A N 1
ATOM 687 C CA . PRO A 1 86 ? -18.391 -13.383 15.844 1 90.19 86 PRO A CA 1
ATOM 688 C C . PRO A 1 86 ? -16.969 -13.898 15.594 1 90.19 86 PRO A C 1
ATOM 690 O O . PRO A 1 86 ? -16.797 -14.992 15.055 1 90.19 86 PRO A O 1
ATOM 693 N N . VAL A 1 87 ? -16.031 -13.07 15.922 1 93.62 87 VAL A N 1
ATOM 694 C CA . VAL A 1 87 ? -14.656 -13.539 15.945 1 93.62 87 VAL A CA 1
ATOM 695 C C . VAL A 1 87 ? -14.43 -14.414 17.172 1 93.62 87 VAL A C 1
ATOM 697 O O . VAL A 1 87 ? -13.891 -13.953 18.188 1 93.62 87 VAL A O 1
ATOM 700 N N . SER A 1 88 ? -14.828 -15.672 17.094 1 88.56 88 SER A N 1
ATOM 701 C CA . SER A 1 88 ? -14.758 -16.656 18.156 1 88.56 88 SER A CA 1
ATOM 702 C C . SER A 1 88 ? -14.516 -18.062 17.594 1 88.56 88 SER A C 1
ATOM 704 O O . SER A 1 88 ? -14.891 -18.359 16.453 1 88.56 88 SER A O 1
ATOM 706 N N . PRO A 1 89 ? -13.914 -18.953 18.344 1 88 89 PRO A N 1
ATOM 707 C CA . PRO A 1 89 ? -13.531 -20.266 17.828 1 88 89 PRO A CA 1
ATOM 708 C C . PRO A 1 89 ? -14.719 -21.203 17.656 1 88 89 PRO A C 1
ATOM 710 O O . PRO A 1 89 ? -14.531 -22.391 17.391 1 88 89 PRO A O 1
ATOM 713 N N . ILE A 1 90 ? -15.883 -20.641 17.734 1 82 90 ILE A N 1
ATOM 714 C CA . ILE A 1 90 ? -17.078 -21.453 17.578 1 82 90 ILE A CA 1
ATOM 715 C C . ILE A 1 90 ? -17.203 -21.938 16.125 1 82 90 ILE A C 1
ATOM 717 O O . ILE A 1 90 ? -17.641 -23.062 15.875 1 82 90 ILE A O 1
ATOM 721 N N . SER A 1 91 ? -16.859 -21.109 15.203 1 86.81 91 SER A N 1
ATOM 722 C CA . SER A 1 91 ? -16.828 -21.453 13.789 1 86.81 91 SER A CA 1
ATOM 723 C C . SER A 1 91 ? -15.398 -21.672 13.305 1 86.81 91 SER A C 1
ATOM 725 O O . SER A 1 91 ? -14.445 -21.219 13.938 1 86.81 91 SER A O 1
ATOM 727 N N . LEU A 1 92 ? -15.219 -22.406 12.227 1 89.75 92 LEU A N 1
ATOM 728 C CA . LEU A 1 92 ? -13.891 -22.656 11.672 1 89.75 92 LEU A CA 1
ATOM 729 C C . LEU A 1 92 ? -13.234 -21.344 11.242 1 89.75 92 LEU A C 1
ATOM 731 O O . LEU A 1 92 ? -12.039 -21.141 11.461 1 89.75 92 LEU A O 1
ATOM 735 N N . CYS A 1 93 ? -14.055 -20.516 10.562 1 92.75 93 CYS A N 1
ATOM 736 C CA . CYS A 1 93 ? -13.508 -19.219 10.164 1 92.75 93 CYS A CA 1
ATOM 737 C C . CYS A 1 93 ? -13.133 -18.375 11.375 1 92.75 93 CYS A C 1
ATOM 739 O O . CYS A 1 93 ? -12.109 -17.688 11.375 1 92.75 93 CYS A O 1
ATOM 741 N N . GLY A 1 94 ? -14.016 -18.422 12.391 1 92.69 94 GLY A N 1
ATOM 742 C CA . GLY A 1 94 ? -13.688 -17.734 13.625 1 92.69 94 GLY A CA 1
ATOM 743 C C . GLY A 1 94 ? -12.43 -18.266 14.289 1 92.69 94 GLY A C 1
ATOM 744 O O . GLY A 1 94 ? -11.625 -17.484 14.805 1 92.69 94 GLY A O 1
ATOM 745 N N . TYR A 1 95 ? -12.266 -19.516 14.289 1 92.19 95 TYR A N 1
ATOM 746 C CA . TYR A 1 95 ? -11.078 -20.141 14.844 1 92.19 95 TYR A CA 1
ATOM 747 C C . TYR A 1 95 ? -9.82 -19.656 14.133 1 92.19 95 TYR A C 1
ATOM 749 O O . TYR A 1 95 ? -8.836 -19.281 14.781 1 92.19 95 TYR A O 1
ATOM 757 N N . ALA A 1 96 ? -9.844 -19.688 12.836 1 94.81 96 ALA A N 1
ATOM 758 C CA . ALA A 1 96 ? -8.703 -19.219 12.047 1 94.81 96 ALA A CA 1
ATOM 759 C C . ALA A 1 96 ? -8.422 -17.734 12.32 1 94.81 96 ALA A C 1
ATOM 761 O O . ALA A 1 96 ? -7.262 -17.312 12.328 1 94.81 96 ALA A O 1
ATOM 762 N N . ALA A 1 97 ? -9.484 -17.016 12.547 1 95.62 97 ALA A N 1
ATOM 763 C CA . ALA A 1 97 ? -9.344 -15.594 12.82 1 95.62 97 ALA A CA 1
ATOM 764 C C . ALA A 1 97 ? -8.719 -15.359 14.195 1 95.62 97 ALA A C 1
ATOM 766 O O . ALA A 1 97 ? -7.82 -14.531 14.336 1 95.62 97 ALA A O 1
ATOM 767 N N . VAL A 1 98 ? -9.172 -16.062 15.188 1 93.56 98 VAL A N 1
ATOM 768 C CA . VAL A 1 98 ? -8.734 -15.875 16.578 1 93.56 98 VAL A CA 1
ATOM 769 C C . VAL A 1 98 ? -7.285 -16.328 16.719 1 93.56 98 VAL A C 1
ATOM 771 O O . VAL A 1 98 ? -6.457 -15.602 17.281 1 93.56 98 VAL A O 1
ATOM 774 N N . TYR A 1 99 ? -6.973 -17.453 16.188 1 93.81 99 TYR A N 1
ATOM 775 C CA . TYR A 1 99 ? -5.66 -18.047 16.406 1 93.81 99 TYR A CA 1
ATOM 776 C C . TYR A 1 99 ? -4.703 -17.703 15.273 1 93.81 99 TYR A C 1
ATOM 778 O O . TYR A 1 99 ? -3.502 -17.953 15.359 1 93.81 99 TYR A O 1
ATOM 786 N N . GLN A 1 100 ? -5.23 -17.188 14.203 1 95.31 100 GLN A N 1
ATOM 787 C CA . GLN A 1 100 ? -4.457 -16.641 13.094 1 95.31 100 GLN A CA 1
ATOM 788 C C . GLN A 1 100 ? -3.582 -17.703 12.445 1 95.31 100 GLN A C 1
ATOM 790 O O . GLN A 1 100 ? -2.402 -17.469 12.18 1 95.31 100 GLN A O 1
ATOM 795 N N . LYS A 1 101 ? -4.156 -18.859 12.344 1 95 101 LYS A N 1
ATOM 796 C CA . LYS A 1 101 ? -3.506 -19.984 11.664 1 95 101 LYS A CA 1
ATOM 797 C C . LYS A 1 101 ? -4.469 -20.688 10.711 1 95 101 LYS A C 1
ATOM 799 O O . LYS A 1 101 ? -5.676 -20.734 10.961 1 95 101 LYS A O 1
ATOM 804 N N . PRO A 1 102 ? -3.871 -21.266 9.609 1 96.69 102 PRO A N 1
ATOM 805 C CA . PRO A 1 102 ? -4.738 -22.031 8.703 1 96.69 102 PRO A CA 1
ATOM 806 C C . PRO A 1 102 ? -5.27 -23.312 9.328 1 96.69 102 PRO A C 1
ATOM 808 O O . PRO A 1 102 ? -4.609 -23.906 10.188 1 96.69 102 PRO A O 1
ATOM 811 N N . VAL A 1 103 ? -6.449 -23.703 8.945 1 94.31 103 VAL A N 1
ATOM 812 C CA . VAL A 1 103 ? -7.074 -24.953 9.391 1 94.31 103 VAL A CA 1
ATOM 813 C C . VAL A 1 103 ? -7.477 -25.781 8.172 1 94.31 103 VAL A C 1
ATOM 815 O O . VAL A 1 103 ? -8.188 -25.297 7.289 1 94.31 103 VAL A O 1
ATOM 818 N N . VAL A 1 104 ? -7.012 -27.031 8.109 1 95.56 104 VAL A N 1
ATOM 819 C CA . VAL A 1 104 ? -7.34 -27.953 7.035 1 95.56 104 VAL A CA 1
ATOM 820 C C . VAL A 1 104 ? -8.023 -29.203 7.609 1 95.56 104 VAL A C 1
ATOM 822 O O . VAL A 1 104 ? -7.469 -29.875 8.484 1 95.56 104 VAL A O 1
ATOM 825 N N . ILE A 1 105 ? -9.227 -29.438 7.133 1 94.12 105 ILE A N 1
ATOM 826 C CA . ILE A 1 105 ? -9.977 -30.609 7.574 1 94.12 105 ILE A CA 1
ATOM 827 C C . ILE A 1 105 ? -10.453 -31.406 6.359 1 94.12 105 ILE A C 1
ATOM 829 O O . ILE A 1 105 ? -11.203 -30.891 5.527 1 94.12 105 ILE A O 1
ATOM 833 N N . ASN A 1 106 ? -10.133 -32.625 6.273 1 94.88 106 ASN A N 1
ATOM 834 C CA . ASN A 1 106 ? -10.539 -33.438 5.133 1 94.88 106 ASN A CA 1
ATOM 835 C C . ASN A 1 106 ? -11.781 -34.281 5.449 1 94.88 106 ASN A C 1
ATOM 837 O O . ASN A 1 106 ? -12.406 -34.844 4.547 1 94.88 106 ASN A O 1
ATOM 841 N N . ASP A 1 107 ? -12.125 -34.281 6.715 1 92.31 107 ASP A N 1
ATOM 842 C CA . ASP A 1 107 ? -13.344 -35 7.117 1 92.31 107 ASP A CA 1
ATOM 843 C C . ASP A 1 107 ? -14.008 -34.312 8.305 1 92.31 107 ASP A C 1
ATOM 845 O O . ASP A 1 107 ? -13.734 -34.656 9.461 1 92.31 107 ASP A O 1
ATOM 849 N N . THR A 1 108 ? -14.938 -33.5 7.906 1 89.56 108 THR A N 1
ATOM 850 C CA . THR A 1 108 ? -15.594 -32.719 8.953 1 89.56 108 THR A CA 1
ATOM 851 C C . THR A 1 108 ? -16.609 -33.562 9.711 1 89.56 108 THR A C 1
ATOM 853 O O . THR A 1 108 ? -17.031 -33.188 10.805 1 89.56 108 THR A O 1
ATOM 856 N N . LEU A 1 109 ? -17 -34.625 9.164 1 87.12 109 LEU A N 1
ATOM 857 C CA . LEU A 1 109 ? -18.016 -35.469 9.766 1 87.12 109 LEU A CA 1
ATOM 858 C C . LEU A 1 109 ? -17.422 -36.312 10.906 1 87.12 109 LEU A C 1
ATOM 860 O O . LEU A 1 109 ? -18.156 -36.75 11.789 1 87.12 109 LEU A O 1
ATOM 864 N N . ASN A 1 110 ? -16.141 -36.531 10.914 1 84.88 110 ASN A N 1
ATOM 865 C CA . ASN A 1 110 ? -15.477 -37.344 11.938 1 84.88 110 ASN A CA 1
ATOM 866 C C . ASN A 1 110 ? -14.461 -36.5 12.734 1 84.88 110 ASN A C 1
ATOM 868 O O . ASN A 1 110 ? -13.328 -36.938 12.945 1 84.88 110 ASN A O 1
ATOM 872 N N . LEU A 1 111 ? -14.914 -35.312 13.102 1 79.81 111 LEU A N 1
ATOM 873 C CA . LEU A 1 111 ? -14.039 -34.5 13.922 1 79.81 111 LEU A CA 1
ATOM 874 C C . LEU A 1 111 ? -14.031 -34.969 15.367 1 79.81 111 LEU A C 1
ATOM 876 O O . LEU A 1 111 ? -15.07 -35.375 15.898 1 79.81 111 LEU A O 1
ATOM 880 N N . PRO A 1 112 ? -12.805 -35.062 15.852 1 71.06 112 PRO A N 1
ATOM 881 C CA . PRO A 1 112 ? -12.773 -35.5 17.25 1 71.06 112 PRO A CA 1
ATOM 882 C C . PRO A 1 112 ? -13.578 -34.594 18.172 1 71.06 112 PRO A C 1
ATOM 884 O O . PRO A 1 112 ? -13.727 -33.406 17.891 1 71.06 112 PRO A O 1
ATOM 887 N N . GLU A 1 113 ? -14.305 -35.156 19.125 1 62.5 113 GLU A N 1
ATOM 888 C CA . GLU A 1 113 ? -15.141 -34.469 20.078 1 62.5 113 GLU A CA 1
ATOM 889 C C . GLU A 1 113 ? -14.383 -33.281 20.719 1 62.5 113 GLU A C 1
ATOM 891 O O . GLU A 1 113 ? -14.969 -32.25 20.984 1 62.5 113 GLU A O 1
ATOM 896 N N . ASN A 1 114 ? -13.18 -33.469 20.984 1 58.16 114 ASN A N 1
ATOM 897 C CA . ASN A 1 114 ? -12.391 -32.469 21.688 1 58.16 114 ASN A CA 1
ATOM 898 C C . ASN A 1 114 ? -11.75 -31.469 20.703 1 58.16 114 ASN A C 1
ATOM 900 O O . ASN A 1 114 ? -10.789 -30.781 21.062 1 58.16 114 ASN A O 1
ATOM 904 N N . HIS A 1 115 ? -12.383 -31.422 19.656 1 63.91 115 HIS A N 1
ATOM 905 C CA . HIS A 1 115 ? -11.68 -30.547 18.719 1 63.91 115 HIS A CA 1
ATOM 906 C C . HIS A 1 115 ? -12.008 -29.078 18.984 1 63.91 115 HIS A C 1
ATOM 908 O O . HIS A 1 115 ? -13.109 -28.75 19.422 1 63.91 115 HIS A O 1
ATOM 914 N N . GLU A 1 116 ? -11.07 -28.359 19.062 1 63.91 116 GLU A N 1
ATOM 915 C CA . GLU A 1 116 ? -11.102 -26.938 19.422 1 63.91 116 GLU A CA 1
ATOM 916 C C . GLU A 1 116 ? -12.086 -26.172 18.562 1 63.91 116 GLU A C 1
ATOM 918 O O . GLU A 1 116 ? -12.57 -25.109 18.953 1 63.91 116 GLU A O 1
ATOM 923 N N . PHE A 1 117 ? -12.438 -26.75 17.422 1 62.84 117 PHE A N 1
ATOM 924 C CA . PHE A 1 117 ? -13.352 -26 16.578 1 62.84 117 PHE A CA 1
ATOM 925 C C . PHE A 1 117 ? -14.586 -26.844 16.234 1 62.84 117 PHE A C 1
ATOM 927 O O . PHE A 1 117 ? -14.531 -28.062 16.281 1 62.84 117 PHE A O 1
ATOM 934 N N . ARG A 1 118 ? -15.758 -26.203 16.516 1 61.25 118 ARG A N 1
ATOM 935 C CA . ARG A 1 118 ? -17 -26.844 16.094 1 61.25 118 ARG A CA 1
ATOM 936 C C . ARG A 1 118 ? -17.438 -26.359 14.719 1 61.25 118 ARG A C 1
ATOM 938 O O . ARG A 1 118 ? -17.125 -25.219 14.336 1 61.25 118 ARG A O 1
ATOM 945 N N . GLN A 1 119 ? -17.797 -27.328 13.891 1 61.78 119 GLN A N 1
ATOM 946 C CA . GLN A 1 119 ? -18.344 -26.906 12.602 1 61.78 119 GLN A CA 1
ATOM 947 C C . GLN A 1 119 ? -19.703 -26.266 12.773 1 61.78 119 GLN A C 1
ATOM 949 O O . GLN A 1 119 ? -20.609 -26.844 13.367 1 61.78 119 GLN A O 1
ATOM 954 N N . PHE A 1 120 ? -19.672 -24.984 12.461 1 65 120 PHE A N 1
ATOM 955 C CA . PHE A 1 120 ? -20.906 -24.219 12.422 1 65 120 PHE A CA 1
ATOM 956 C C . PHE A 1 120 ? -21.828 -24.734 11.336 1 65 120 PHE A C 1
ATOM 958 O O . PHE A 1 120 ? -21.547 -24.578 10.148 1 65 120 PHE A O 1
ATOM 965 N N . LYS A 1 121 ? -22.875 -25.531 11.719 1 78.56 121 LYS A N 1
ATOM 966 C CA . LYS A 1 121 ? -23.672 -26.281 10.758 1 78.56 121 LYS A CA 1
ATOM 967 C C . LYS A 1 121 ? -24.938 -25.531 10.383 1 78.56 121 LYS A C 1
ATOM 969 O O . LYS A 1 121 ? -25.812 -26.062 9.688 1 78.56 121 LYS A O 1
ATOM 974 N N . PHE A 1 122 ? -24.969 -24.359 10.781 1 80.81 122 PHE A N 1
ATOM 975 C CA . PHE A 1 122 ? -26.172 -23.562 10.516 1 80.81 122 PHE A CA 1
ATOM 976 C C . PHE A 1 122 ? -26.406 -23.438 9.016 1 80.81 122 PHE A C 1
ATOM 978 O O . PHE A 1 122 ? -27.516 -23.703 8.539 1 80.81 122 PHE A O 1
ATOM 985 N N . PHE A 1 123 ? -25.453 -23.109 8.258 1 88.81 123 PHE A N 1
ATOM 986 C CA . PHE A 1 123 ? -25.609 -22.891 6.82 1 88.81 123 PHE A CA 1
ATOM 987 C C . PHE A 1 123 ? -25.938 -24.188 6.105 1 88.81 123 PHE A C 1
ATOM 989 O O . PHE A 1 123 ? -26.781 -24.219 5.219 1 88.81 123 PHE A O 1
ATOM 996 N N . ASP A 1 124 ? -25.25 -25.266 6.496 1 90.94 124 ASP A N 1
ATOM 997 C CA . ASP A 1 124 ? -25.484 -26.578 5.891 1 90.94 124 ASP A CA 1
ATOM 998 C C . ASP A 1 124 ? -26.938 -27.016 6.059 1 90.94 124 ASP A C 1
ATOM 1000 O O . ASP A 1 124 ? -27.562 -27.484 5.102 1 90.94 124 ASP A O 1
ATOM 1004 N N . LYS A 1 125 ? -27.391 -26.844 7.258 1 89.88 125 LYS A N 1
ATOM 1005 C CA . LYS A 1 125 ? -28.766 -27.234 7.551 1 89.88 125 LYS A CA 1
ATOM 1006 C C . LYS A 1 125 ? -29.766 -26.422 6.75 1 89.88 125 LYS A C 1
ATOM 1008 O O . LYS A 1 125 ? -30.688 -26.969 6.137 1 89.88 125 LYS A O 1
ATOM 1013 N N . SER A 1 126 ? -29.547 -25.141 6.734 1 90.69 126 SER A N 1
ATOM 1014 C CA . SER A 1 126 ? -30.484 -24.234 6.074 1 90.69 126 SER A CA 1
ATOM 1015 C C . SER A 1 126 ? -30.5 -24.453 4.566 1 90.69 126 SER A C 1
ATOM 1017 O O . SER A 1 126 ? -31.531 -24.25 3.918 1 90.69 126 SER A O 1
ATOM 1019 N N . LEU A 1 127 ? -29.406 -24.984 3.947 1 93 127 LEU A N 1
ATOM 1020 C CA . LEU A 1 127 ? -29.281 -25.078 2.496 1 93 127 LEU A CA 1
ATOM 1021 C C . LEU A 1 127 ? -29.375 -26.531 2.039 1 93 127 LEU A C 1
ATOM 1023 O O . LEU A 1 127 ? -29.203 -26.828 0.854 1 93 127 LEU A O 1
ATOM 1027 N N . HIS A 1 128 ? -29.625 -27.469 2.992 1 92.94 128 HIS A N 1
ATOM 1028 C CA . HIS A 1 128 ? -29.625 -28.891 2.686 1 92.94 128 HIS A CA 1
ATOM 1029 C C . HIS A 1 128 ? -28.328 -29.297 1.991 1 92.94 128 HIS A C 1
ATOM 1031 O O . HIS A 1 128 ? -28.359 -29.922 0.924 1 92.94 128 HIS A O 1
ATOM 1037 N N . TYR A 1 129 ? -27.266 -28.875 2.521 1 94.88 129 TYR A N 1
ATOM 1038 C CA . TYR A 1 129 ? -25.891 -29.062 2.07 1 94.88 129 TYR A CA 1
ATOM 1039 C C . TYR A 1 129 ? -25.062 -29.766 3.137 1 94.88 129 TYR A C 1
ATOM 1041 O O . TYR A 1 129 ? -25.5 -29.922 4.281 1 94.88 129 TYR A O 1
ATOM 1049 N N . VAL A 1 130 ? -23.984 -30.375 2.756 1 94.62 130 VAL A N 1
ATOM 1050 C CA . VAL A 1 130 ? -23.078 -30.984 3.717 1 94.62 130 VAL A CA 1
ATOM 1051 C C . VAL A 1 130 ? -21.625 -30.625 3.375 1 94.62 130 VAL A C 1
ATOM 1053 O O . VAL A 1 130 ? -21.172 -30.875 2.256 1 94.62 130 VAL A O 1
ATOM 1056 N N . THR A 1 131 ? -20.922 -30 4.285 1 94.94 131 THR A N 1
ATOM 1057 C CA . THR A 1 131 ? -19.5 -29.703 4.133 1 94.94 131 THR A CA 1
ATOM 1058 C C . THR A 1 131 ? -18.656 -30.875 4.609 1 94.94 131 THR A C 1
ATOM 1060 O O . THR A 1 131 ? -18.688 -31.219 5.793 1 94.94 131 THR A O 1
ATOM 1063 N N . ILE A 1 132 ? -17.922 -31.484 3.756 1 95.56 132 ILE A N 1
ATOM 1064 C CA . ILE A 1 132 ? -17.141 -32.688 4.051 1 95.56 132 ILE A CA 1
ATOM 1065 C C . ILE A 1 132 ? -15.703 -32.281 4.387 1 95.56 132 ILE A C 1
ATOM 1067 O O . ILE A 1 132 ? -15.102 -32.812 5.316 1 95.56 132 ILE A O 1
ATOM 1071 N N . ASN A 1 133 ? -15.094 -31.406 3.609 1 95.94 133 ASN A N 1
ATOM 1072 C CA . ASN A 1 133 ? -13.734 -30.953 3.877 1 95.94 133 ASN A CA 1
ATOM 1073 C C . ASN A 1 133 ? -13.594 -29.453 3.621 1 95.94 133 ASN A C 1
ATOM 1075 O O . ASN A 1 133 ? -14.445 -28.844 2.975 1 95.94 133 ASN A O 1
ATOM 1079 N N . THR A 1 134 ? -12.609 -28.828 4.27 1 96.44 134 THR A N 1
ATOM 1080 C CA . THR A 1 134 ? -12.445 -27.391 4.203 1 96.44 134 THR A CA 1
ATOM 1081 C C . THR A 1 134 ? -10.969 -27 4.355 1 96.44 134 THR A C 1
ATOM 1083 O O . THR A 1 134 ? -10.211 -27.703 5.027 1 96.44 134 THR A O 1
ATOM 1086 N N . ILE A 1 135 ? -10.523 -26 3.619 1 98.06 135 ILE A N 1
ATOM 1087 C CA . ILE A 1 135 ? -9.32 -25.219 3.912 1 98.06 135 ILE A CA 1
ATOM 1088 C C . ILE A 1 135 ? -9.703 -23.797 4.324 1 98.06 135 ILE A C 1
ATOM 1090 O O . ILE A 1 135 ? -10.422 -23.109 3.596 1 98.06 135 ILE A O 1
ATOM 1094 N N . THR A 1 136 ? -9.344 -23.422 5.52 1 97.56 136 THR A N 1
ATOM 1095 C CA . THR A 1 136 ? -9.609 -22.094 6.051 1 97.56 136 THR A CA 1
ATOM 1096 C C . THR A 1 136 ? -8.305 -21.359 6.348 1 97.56 136 THR A C 1
ATOM 1098 O O . THR A 1 136 ? -7.465 -21.859 7.102 1 97.56 136 THR A O 1
ATOM 1101 N N . ALA A 1 137 ? -8.125 -20.188 5.719 1 98.19 137 ALA A N 1
ATOM 1102 C CA . ALA A 1 137 ? -6.871 -19.453 5.852 1 98.19 137 ALA A CA 1
ATOM 1103 C C . ALA A 1 137 ? -7.117 -18 6.23 1 98.19 137 ALA A C 1
ATOM 1105 O O . ALA A 1 137 ? -7.941 -17.328 5.613 1 98.19 137 ALA A O 1
ATOM 1106 N N . PRO A 1 138 ? -6.402 -17.531 7.25 1 98.12 138 PRO A N 1
ATOM 1107 C CA . PRO A 1 138 ? -6.52 -16.109 7.574 1 98.12 138 PRO A CA 1
ATOM 1108 C C . PRO A 1 138 ? -5.871 -15.203 6.523 1 98.12 138 PRO A C 1
ATOM 1110 O O . PRO A 1 138 ? -4.945 -15.625 5.828 1 98.12 138 PRO A O 1
ATOM 1113 N N . ILE A 1 139 ? -6.379 -14.062 6.312 1 98.31 139 ILE A N 1
ATOM 1114 C CA . ILE A 1 139 ? -5.859 -13.016 5.438 1 98.31 139 ILE A CA 1
ATOM 1115 C C . ILE A 1 139 ? -5.27 -11.883 6.273 1 98.31 139 ILE A C 1
ATOM 1117 O O . ILE A 1 139 ? -5.93 -11.367 7.176 1 98.31 139 ILE A O 1
ATOM 1121 N N . PHE A 1 140 ? -4.07 -11.5 5.891 1 95.81 140 PHE A N 1
ATOM 1122 C CA . PHE A 1 140 ? -3.393 -10.5 6.707 1 95.81 140 PHE A CA 1
ATOM 1123 C C . PHE A 1 140 ? -3.039 -9.273 5.875 1 95.81 140 PHE A C 1
ATOM 1125 O O . PHE A 1 140 ? -2.902 -9.359 4.652 1 95.81 140 PHE A O 1
ATOM 1132 N N . ASP A 1 141 ? -2.947 -8.164 6.598 1 89.56 141 ASP A N 1
ATOM 1133 C CA . ASP A 1 141 ? -2.408 -6.965 5.953 1 89.56 141 ASP A CA 1
ATOM 1134 C C . ASP A 1 141 ? -0.896 -6.875 6.145 1 89.56 141 ASP A C 1
ATOM 1136 O O . ASP A 1 141 ? -0.26 -7.84 6.578 1 89.56 141 ASP A O 1
ATOM 1140 N N . PHE A 1 142 ? -0.336 -5.715 5.711 1 84.38 142 PHE A N 1
ATOM 1141 C CA . PHE A 1 142 ? 1.106 -5.5 5.723 1 84.38 142 PHE A CA 1
ATOM 1142 C C . PHE A 1 142 ? 1.651 -5.547 7.145 1 84.38 142 PHE A C 1
ATOM 1144 O O . PHE A 1 142 ? 2.775 -6.004 7.371 1 84.38 142 PHE A O 1
ATOM 1151 N N . GLY A 1 143 ? 0.881 -5.191 8.117 1 81.44 143 GLY A N 1
ATOM 1152 C CA . GLY A 1 143 ? 1.279 -5.168 9.516 1 81.44 143 GLY A CA 1
ATOM 1153 C C . GLY A 1 143 ? 0.939 -6.449 10.258 1 81.44 143 GLY A C 1
ATOM 1154 O O . GLY A 1 143 ? 0.965 -6.488 11.492 1 81.44 143 GLY A O 1
ATOM 1155 N N . ASN A 1 144 ? 0.525 -7.41 9.586 1 88.81 144 ASN A N 1
ATOM 1156 C CA . ASN A 1 144 ? 0.139 -8.703 10.141 1 88.81 144 ASN A CA 1
ATOM 1157 C C . ASN A 1 144 ? -1.137 -8.602 10.969 1 88.81 144 ASN A C 1
ATOM 1159 O O . ASN A 1 144 ? -1.32 -9.344 11.93 1 88.81 144 ASN A O 1
ATOM 1163 N N . ASN A 1 145 ? -1.826 -7.668 10.688 1 90.94 145 ASN A N 1
ATOM 1164 C CA . ASN A 1 145 ? -3.164 -7.598 11.266 1 90.94 145 ASN A CA 1
ATOM 1165 C C . ASN A 1 145 ? -4.172 -8.398 10.445 1 90.94 145 ASN A C 1
ATOM 1167 O O . ASN A 1 145 ? -4.105 -8.414 9.211 1 90.94 145 ASN A O 1
ATOM 1171 N N . LEU A 1 146 ? -5.086 -8.992 11.125 1 96.38 146 LEU A N 1
ATOM 1172 C CA . LEU A 1 146 ? -6.102 -9.805 10.461 1 96.38 146 LEU A CA 1
ATOM 1173 C C . LEU A 1 146 ? -7.062 -8.93 9.664 1 96.38 146 LEU A C 1
ATOM 1175 O O . LEU A 1 146 ? -7.668 -8.008 10.211 1 96.38 146 LEU A O 1
ATOM 1179 N N . LEU A 1 147 ? -7.156 -9.195 8.391 1 96.69 147 LEU A N 1
ATOM 1180 C CA . LEU A 1 147 ? -8.102 -8.5 7.516 1 96.69 147 LEU A CA 1
ATOM 1181 C C . LEU A 1 147 ? -9.367 -9.32 7.32 1 96.69 147 LEU A C 1
ATOM 1183 O O . LEU A 1 147 ? -10.438 -8.766 7.059 1 96.69 147 LEU A O 1
ATOM 1187 N N . GLY A 1 148 ? -9.234 -10.617 7.355 1 98.19 148 GLY A N 1
ATOM 1188 C CA . GLY A 1 148 ? -10.336 -11.531 7.098 1 98.19 148 GLY A CA 1
ATOM 1189 C C . GLY A 1 148 ? -9.914 -12.984 7.047 1 98.19 148 GLY A C 1
ATOM 1190 O O . GLY A 1 148 ? -8.867 -13.352 7.594 1 98.19 148 GLY A O 1
ATOM 1191 N N . VAL A 1 149 ? -10.82 -13.82 6.48 1 98.56 149 VAL A N 1
ATOM 1192 C CA . VAL A 1 149 ? -10.586 -15.258 6.383 1 98.56 149 VAL A CA 1
ATOM 1193 C C . VAL A 1 149 ? -11.102 -15.773 5.043 1 98.56 149 VAL A C 1
ATOM 1195 O O . VAL A 1 149 ? -12.18 -15.375 4.59 1 98.56 149 VAL A O 1
ATOM 1198 N N . LEU A 1 150 ? -10.273 -16.625 4.371 1 98.81 150 LEU A N 1
ATOM 1199 C CA . LEU A 1 150 ? -10.641 -17.328 3.146 1 98.81 150 LEU A CA 1
ATOM 1200 C C . LEU A 1 150 ? -10.945 -18.797 3.432 1 98.81 150 LEU A C 1
ATOM 1202 O O . LEU A 1 150 ? -10.156 -19.484 4.094 1 98.81 150 LEU A O 1
ATOM 1206 N N . GLN A 1 151 ? -12.07 -19.281 2.959 1 98.25 151 GLN A N 1
ATOM 1207 C CA . GLN A 1 151 ? -12.445 -20.672 3.17 1 98.25 151 GLN A CA 1
ATOM 1208 C C . GLN A 1 151 ? -12.914 -21.328 1.871 1 98.25 151 GLN A C 1
ATOM 1210 O O . GLN A 1 151 ? -13.742 -20.766 1.152 1 98.25 151 GLN A O 1
ATOM 1215 N N . VAL A 1 152 ? -12.352 -22.422 1.549 1 98.69 152 VAL A N 1
ATOM 1216 C CA . VAL A 1 152 ? -12.844 -23.25 0.458 1 98.69 152 VAL A CA 1
ATOM 1217 C C . VAL A 1 152 ? -13.398 -24.562 1.017 1 98.69 152 VAL A C 1
ATOM 1219 O O . VAL A 1 152 ? -12.898 -25.062 2.025 1 98.69 152 VAL A O 1
ATOM 1222 N N . ILE A 1 153 ? -14.484 -25.094 0.34 1 97.75 153 ILE A N 1
ATOM 1223 C CA . ILE A 1 153 ? -15.117 -26.281 0.906 1 97.75 153 ILE A CA 1
ATOM 1224 C C . ILE A 1 153 ? -15.406 -27.281 -0.203 1 97.75 153 ILE A C 1
ATOM 1226 O O . ILE A 1 153 ? -15.719 -26.906 -1.333 1 97.75 153 ILE A O 1
ATOM 1230 N N . ASN A 1 154 ? -15.297 -28.5 0.088 1 98.19 154 ASN A N 1
ATOM 1231 C CA . ASN A 1 154 ? -15.719 -29.672 -0.677 1 98.19 154 ASN A CA 1
ATOM 1232 C C . ASN A 1 154 ? -15.039 -29.719 -2.041 1 98.19 154 ASN A C 1
ATOM 1234 O O . ASN A 1 154 ? -15.641 -29.375 -3.057 1 98.19 154 ASN A O 1
ATOM 1238 N N . LYS A 1 155 ? -13.812 -30.203 -2.078 1 98.38 155 LYS A N 1
ATOM 1239 C CA . LYS A 1 155 ? -13.156 -30.516 -3.348 1 98.38 155 LYS A CA 1
ATOM 1240 C C . LYS A 1 155 ? -13.875 -31.656 -4.074 1 98.38 155 LYS A C 1
ATOM 1242 O O . LYS A 1 155 ? -14.016 -32.75 -3.535 1 98.38 155 LYS A O 1
ATOM 1247 N N . LYS A 1 156 ? -14.266 -31.453 -5.328 1 97.62 156 LYS A N 1
ATOM 1248 C CA . LYS A 1 156 ? -15.133 -32.406 -6.031 1 97.62 156 LYS A CA 1
ATOM 1249 C C . LYS A 1 156 ? -14.312 -33.375 -6.875 1 97.62 156 LYS A C 1
ATOM 1251 O O . LYS A 1 156 ? -13.312 -33 -7.48 1 97.62 156 LYS A O 1
ATOM 1256 N N . ALA A 1 157 ? -14.781 -34.531 -6.938 1 94.69 157 ALA A N 1
ATOM 1257 C CA . ALA A 1 157 ? -14.195 -35.562 -7.816 1 94.69 157 ALA A CA 1
ATOM 1258 C C . ALA A 1 157 ? -14.453 -35.219 -9.281 1 94.69 157 ALA A C 1
ATOM 1260 O O . ALA A 1 157 ? -13.609 -35.5 -10.141 1 94.69 157 ALA A O 1
ATOM 1261 N N . LYS A 1 158 ? -15.578 -34.594 -9.508 1 92.25 158 LYS A N 1
ATOM 1262 C CA . LYS A 1 158 ? -15.969 -34.125 -10.836 1 92.25 158 LYS A CA 1
ATOM 1263 C C . LYS A 1 158 ? -16.531 -32.719 -10.773 1 92.25 158 LYS A C 1
ATOM 1265 O O . LYS A 1 158 ? -17.453 -32.438 -10.008 1 92.25 158 LYS A O 1
ATOM 1270 N N . PRO A 1 159 ? -16.062 -31.906 -11.633 1 88.88 159 PRO A N 1
ATOM 1271 C CA . PRO A 1 159 ? -16.391 -30.484 -11.523 1 88.88 159 PRO A CA 1
ATOM 1272 C C . PRO A 1 159 ? -17.875 -30.188 -11.773 1 88.88 159 PRO A C 1
ATOM 1274 O O . PRO A 1 159 ? -18.422 -29.25 -11.203 1 88.88 159 PRO A O 1
ATOM 1277 N N . ASN A 1 160 ? -18.562 -30.969 -12.516 1 91.75 160 ASN A N 1
ATOM 1278 C CA . ASN A 1 160 ? -19.906 -30.609 -12.961 1 91.75 160 ASN A CA 1
ATOM 1279 C C . ASN A 1 160 ? -20.969 -31.203 -12.055 1 91.75 160 ASN A C 1
ATOM 1281 O O . ASN A 1 160 ? -22.172 -30.953 -12.242 1 91.75 160 ASN A O 1
ATOM 1285 N N . ILE A 1 161 ? -20.641 -31.891 -11.039 1 94.81 161 ILE A N 1
ATOM 1286 C CA . ILE A 1 161 ? -21.594 -32.531 -10.148 1 94.81 161 ILE A CA 1
ATOM 1287 C C . ILE A 1 161 ? -22.078 -31.531 -9.094 1 94.81 161 ILE A C 1
ATOM 1289 O O . ILE A 1 161 ? -21.266 -30.812 -8.5 1 94.81 161 ILE A O 1
ATOM 1293 N N . LYS A 1 162 ? -23.359 -31.469 -8.945 1 96.44 162 LYS A N 1
ATOM 1294 C CA . LYS A 1 162 ? -23.906 -30.703 -7.836 1 96.44 162 LYS A CA 1
ATOM 1295 C C . LYS A 1 162 ? -23.969 -31.531 -6.559 1 96.44 162 LYS A C 1
ATOM 1297 O O . LYS A 1 162 ? -24.422 -32.688 -6.582 1 96.44 162 LYS A O 1
ATOM 1302 N N . LEU A 1 163 ? -23.531 -30.984 -5.469 1 96.69 163 LEU A N 1
ATOM 1303 C CA . LEU A 1 163 ? -23.484 -31.719 -4.211 1 96.69 163 LEU A CA 1
ATOM 1304 C C . LEU A 1 163 ? -24.703 -31.406 -3.344 1 96.69 163 LEU A C 1
ATOM 1306 O O . LEU A 1 163 ? -25.172 -30.266 -3.318 1 96.69 163 LEU A O 1
ATOM 1310 N N . ASP A 1 164 ? -25.172 -32.375 -2.719 1 92.81 164 ASP A N 1
ATOM 1311 C CA . ASP A 1 164 ? -26.219 -32.281 -1.704 1 92.81 164 ASP A CA 1
ATOM 1312 C C . ASP A 1 164 ? -25.984 -33.25 -0.569 1 92.81 164 ASP A C 1
ATOM 1314 O O . ASP A 1 164 ? -24.906 -33.844 -0.459 1 92.81 164 ASP A O 1
ATOM 1318 N N . GLU A 1 165 ? -26.938 -33.406 0.299 1 92.69 165 GLU A N 1
ATOM 1319 C CA . GLU A 1 165 ? -26.797 -34.219 1.503 1 92.69 165 GLU A CA 1
ATOM 1320 C C . GLU A 1 165 ? -26.641 -35.719 1.155 1 92.69 165 GLU A C 1
ATOM 1322 O O . GLU A 1 165 ? -26.016 -36.469 1.9 1 92.69 165 GLU A O 1
ATOM 1327 N N . THR A 1 166 ? -27.078 -36.094 0.048 1 94.12 166 THR A N 1
ATOM 1328 C CA . THR A 1 166 ? -27.141 -37.5 -0.29 1 94.12 166 THR A CA 1
ATOM 1329 C C . THR A 1 166 ? -25.859 -37.938 -1.017 1 94.12 166 THR A C 1
ATOM 1331 O O . THR A 1 166 ? -25.469 -39.125 -0.962 1 94.12 166 THR A O 1
ATOM 1334 N N . ASN A 1 167 ? -25.156 -37 -1.614 1 95.38 167 ASN A N 1
ATOM 1335 C CA . ASN A 1 167 ? -24.078 -37.438 -2.492 1 95.38 167 ASN A CA 1
ATOM 1336 C C . ASN A 1 167 ? -22.75 -36.75 -2.137 1 95.38 167 ASN A C 1
ATOM 1338 O O . ASN A 1 167 ? -21.703 -37.094 -2.688 1 95.38 167 ASN A O 1
ATOM 1342 N N . ALA A 1 168 ? -22.734 -35.844 -1.237 1 95.62 168 ALA A N 1
ATOM 1343 C CA . ALA A 1 168 ? -21.547 -35.031 -0.917 1 95.62 168 ALA A CA 1
ATOM 1344 C C . ALA A 1 168 ? -20.391 -35.938 -0.497 1 95.62 168 ALA A C 1
ATOM 1346 O O . ALA A 1 168 ? -19.25 -35.75 -0.93 1 95.62 168 ALA A O 1
ATOM 1347 N N . THR A 1 169 ? -20.594 -36.906 0.309 1 94.69 169 THR A N 1
ATOM 1348 C CA . THR A 1 169 ? -19.562 -37.812 0.815 1 94.69 169 THR A CA 1
ATOM 1349 C C . THR A 1 169 ? -18.953 -38.625 -0.317 1 94.69 169 THR A C 1
ATOM 1351 O O . THR A 1 169 ? -17.766 -38.938 -0.303 1 94.69 169 THR A O 1
ATOM 1354 N N . LEU A 1 170 ? -19.75 -38.938 -1.25 1 95.38 170 LEU A N 1
ATOM 1355 C CA . LEU A 1 170 ? -19.359 -39.812 -2.342 1 95.38 170 LEU A CA 1
ATOM 1356 C C . LEU A 1 170 ? -18.531 -39.062 -3.375 1 95.38 170 LEU A C 1
ATOM 1358 O O . LEU A 1 170 ? -17.625 -39.625 -3.998 1 95.38 170 LEU A O 1
ATOM 1362 N N . PHE A 1 171 ? -18.797 -37.781 -3.518 1 96.81 171 PHE A N 1
ATOM 1363 C CA . PHE A 1 171 ? -18.219 -37.094 -4.66 1 96.81 171 PHE A CA 1
ATOM 1364 C C . PHE A 1 171 ? -17.25 -36.031 -4.199 1 96.81 171 PHE A C 1
ATOM 1366 O O . PHE A 1 171 ? -16.828 -35.156 -4.988 1 96.81 171 PHE A O 1
ATOM 1373 N N . THR A 1 172 ? -16.938 -35.969 -2.932 1 97.44 172 THR A N 1
ATOM 1374 C CA . THR A 1 172 ? -15.906 -35.094 -2.408 1 97.44 172 THR A CA 1
ATOM 1375 C C . THR A 1 172 ? -14.602 -35.844 -2.182 1 97.44 172 THR A C 1
ATOM 1377 O O . THR A 1 172 ? -14.617 -36.969 -1.673 1 97.44 172 THR A O 1
ATOM 1380 N N . ILE A 1 173 ? -13.523 -35.312 -2.662 1 97.56 173 ILE A N 1
ATOM 1381 C CA . ILE A 1 173 ? -12.219 -35.938 -2.467 1 97.56 173 ILE A CA 1
ATOM 1382 C C . ILE A 1 173 ? -11.359 -35.062 -1.561 1 97.56 173 ILE A C 1
ATOM 1384 O O . ILE A 1 173 ? -11.625 -33.875 -1.409 1 97.56 173 ILE A O 1
ATOM 1388 N N . SER A 1 174 ? -10.273 -35.594 -0.988 1 97.62 174 SER A N 1
ATOM 1389 C CA . SER A 1 174 ? -9.453 -34.906 -0.007 1 97.62 174 SER A CA 1
ATOM 1390 C C . SER A 1 174 ? -8.617 -33.812 -0.663 1 97.62 174 SER A C 1
ATOM 1392 O O . SER A 1 174 ? -8.141 -33.969 -1.786 1 97.62 174 SER A O 1
ATOM 1394 N N . TYR A 1 175 ? -8.469 -32.719 0.014 1 97.69 175 TYR A N 1
ATOM 1395 C CA . TYR A 1 175 ? -7.508 -31.703 -0.401 1 97.69 175 TYR A CA 1
ATOM 1396 C C . TYR A 1 175 ? -6.082 -32.219 -0.311 1 97.69 175 TYR A C 1
ATOM 1398 O O . TYR A 1 175 ? -5.727 -32.906 0.652 1 97.69 175 TYR A O 1
ATOM 1406 N N . THR A 1 176 ? -5.309 -31.938 -1.305 1 95.56 176 THR A N 1
ATOM 1407 C CA . THR A 1 176 ? -3.898 -32.312 -1.328 1 95.56 176 THR A CA 1
ATOM 1408 C C . THR A 1 176 ? -3.035 -31.203 -0.744 1 95.56 176 THR A C 1
ATOM 1410 O O . THR A 1 176 ? -3.527 -30.094 -0.487 1 95.56 176 THR A O 1
ATOM 1413 N N . GLU A 1 177 ? -1.737 -31.531 -0.517 1 95.19 177 GLU A N 1
ATOM 1414 C CA . GLU A 1 177 ? -0.795 -30.516 -0.056 1 95.19 177 GLU A CA 1
ATOM 1415 C C . GLU A 1 177 ? -0.705 -29.359 -1.046 1 95.19 177 GLU A C 1
ATOM 1417 O O . GLU A 1 177 ? -0.538 -28.203 -0.646 1 95.19 177 GLU A O 1
ATOM 1422 N N . THR A 1 178 ? -0.783 -29.703 -2.328 1 94.94 178 THR A N 1
ATOM 1423 C CA . THR A 1 178 ? -0.753 -28.672 -3.367 1 94.94 178 THR A CA 1
ATOM 1424 C C . THR A 1 178 ? -1.948 -27.734 -3.236 1 94.94 178 THR A C 1
ATOM 1426 O O . THR A 1 178 ? -1.806 -26.516 -3.375 1 94.94 178 THR A O 1
ATOM 1429 N N . ASP A 1 179 ? -3.129 -28.297 -2.893 1 97.12 179 ASP A N 1
ATOM 1430 C CA . ASP A 1 179 ? -4.324 -27.484 -2.684 1 97.12 179 ASP A CA 1
ATOM 1431 C C . ASP A 1 179 ? -4.133 -26.516 -1.521 1 97.12 179 ASP A C 1
ATOM 1433 O O . ASP A 1 179 ? -4.531 -25.359 -1.604 1 97.12 179 ASP A O 1
ATOM 1437 N N . VAL A 1 180 ? -3.535 -27.047 -0.491 1 97.69 180 VAL A N 1
ATOM 1438 C CA . VAL A 1 180 ? -3.332 -26.25 0.719 1 97.69 180 VAL A CA 1
ATOM 1439 C C . VAL A 1 180 ? -2.377 -25.094 0.427 1 97.69 180 VAL A C 1
ATOM 1441 O O . VAL A 1 180 ? -2.678 -23.938 0.738 1 97.69 180 VAL A O 1
ATOM 1444 N N . LYS A 1 181 ? -1.282 -25.375 -0.182 1 96.5 181 LYS A N 1
ATOM 1445 C CA . LYS A 1 181 ? -0.288 -24.359 -0.493 1 96.5 181 LYS A CA 1
ATOM 1446 C C . LYS A 1 181 ? -0.866 -23.281 -1.419 1 96.5 181 LYS A C 1
ATOM 1448 O O . LYS A 1 181 ? -0.602 -22.094 -1.244 1 96.5 181 LYS A O 1
ATOM 1453 N N . LEU A 1 182 ? -1.617 -23.734 -2.375 1 97.44 182 LEU A N 1
ATOM 1454 C CA . LEU A 1 182 ? -2.26 -22.812 -3.309 1 97.44 182 LEU A CA 1
ATOM 1455 C C . LEU A 1 182 ? -3.215 -21.875 -2.58 1 97.44 182 LEU A C 1
ATOM 1457 O O . LEU A 1 182 ? -3.193 -20.656 -2.809 1 97.44 182 LEU A O 1
ATOM 1461 N N . THR A 1 183 ? -4.043 -22.438 -1.702 1 98.5 183 THR A N 1
ATOM 1462 C CA . THR A 1 183 ? -5.027 -21.656 -0.974 1 98.5 183 THR A CA 1
ATOM 1463 C C . THR A 1 183 ? -4.336 -20.641 -0.057 1 98.5 183 THR A C 1
ATOM 1465 O O . THR A 1 183 ? -4.77 -19.5 0.048 1 98.5 183 THR A O 1
ATOM 1468 N N . LEU A 1 184 ? -3.297 -21.094 0.56 1 98.06 184 LEU A N 1
ATOM 1469 C CA . LEU A 1 184 ? -2.545 -20.203 1.436 1 98.06 184 LEU A CA 1
ATOM 1470 C C . LEU A 1 184 ? -1.897 -19.078 0.637 1 98.06 184 LEU A C 1
ATOM 1472 O O . LEU A 1 184 ? -1.859 -17.938 1.092 1 98.06 184 LEU A O 1
ATOM 1476 N N . ALA A 1 185 ? -1.364 -19.406 -0.488 1 97.81 185 ALA A N 1
ATOM 1477 C CA . ALA A 1 185 ? -0.771 -18.391 -1.354 1 97.81 185 ALA A CA 1
ATOM 1478 C C . ALA A 1 185 ? -1.815 -17.375 -1.801 1 97.81 185 ALA A C 1
ATOM 1480 O O . ALA A 1 185 ? -1.558 -16.172 -1.795 1 97.81 185 ALA A O 1
ATOM 1481 N N . ILE A 1 186 ? -2.982 -17.891 -2.172 1 98.44 186 ILE A N 1
ATOM 1482 C CA . ILE A 1 186 ? -4.059 -17 -2.602 1 98.44 186 ILE A CA 1
ATOM 1483 C C . ILE A 1 186 ? -4.465 -16.078 -1.449 1 98.44 186 ILE A C 1
ATOM 1485 O O . ILE A 1 186 ? -4.648 -14.883 -1.64 1 98.44 186 ILE A O 1
ATOM 1489 N N . SER A 1 187 ? -4.578 -16.641 -0.255 1 98.38 187 SER A N 1
ATOM 1490 C CA . SER A 1 187 ? -4.914 -15.852 0.921 1 98.38 187 SER A CA 1
ATOM 1491 C C . SER A 1 187 ? -3.893 -14.742 1.146 1 98.38 187 SER A C 1
ATOM 1493 O O . SER A 1 187 ? -4.262 -13.602 1.448 1 98.38 187 SER A O 1
ATOM 1495 N N . SER A 1 188 ? -2.67 -15.062 1.004 1 96.44 188 SER A N 1
ATOM 1496 C CA . SER A 1 188 ? -1.593 -14.109 1.229 1 96.44 188 SER A CA 1
ATOM 1497 C C . SER A 1 188 ? -1.635 -12.977 0.206 1 96.44 188 SER A C 1
ATOM 1499 O O . SER A 1 188 ? -1.506 -11.805 0.563 1 96.44 188 SER A O 1
ATOM 1501 N N . ILE A 1 189 ? -1.819 -13.359 -1.053 1 96.44 189 ILE A N 1
ATOM 1502 C CA . ILE A 1 189 ? -1.754 -12.344 -2.092 1 96.44 189 ILE A CA 1
ATOM 1503 C C . ILE A 1 189 ? -3.01 -11.477 -2.043 1 96.44 189 ILE A C 1
ATOM 1505 O O . ILE A 1 189 ? -2.949 -10.266 -2.301 1 96.44 189 ILE A O 1
ATOM 1509 N N . VAL A 1 190 ? -4.098 -12.039 -1.675 1 97.31 190 VAL A N 1
ATOM 1510 C CA . VAL A 1 190 ? -5.324 -11.258 -1.532 1 97.31 190 VAL A CA 1
ATOM 1511 C C . VAL A 1 190 ? -5.16 -10.242 -0.405 1 97.31 190 VAL A C 1
ATOM 1513 O O . VAL A 1 190 ? -5.605 -9.102 -0.521 1 97.31 190 VAL A O 1
ATOM 1516 N N . GLY A 1 191 ? -4.574 -10.719 0.675 1 96.75 191 GLY A N 1
ATOM 1517 C CA . GLY A 1 191 ? -4.27 -9.781 1.74 1 96.75 191 GLY A CA 1
ATOM 1518 C C . GLY A 1 191 ? -3.469 -8.578 1.266 1 96.75 191 GLY A C 1
ATOM 1519 O O . GLY A 1 191 ? -3.75 -7.445 1.657 1 96.75 191 GLY A O 1
ATOM 1520 N N . THR A 1 192 ? -2.537 -8.844 0.45 1 94.81 192 THR A N 1
ATOM 1521 C CA . THR A 1 192 ? -1.691 -7.793 -0.108 1 94.81 192 THR A CA 1
ATOM 1522 C C . THR A 1 192 ? -2.512 -6.844 -0.976 1 94.81 192 THR A C 1
ATOM 1524 O O . THR A 1 192 ? -2.375 -5.625 -0.868 1 94.81 192 THR A O 1
ATOM 1527 N N . PHE A 1 193 ? -3.385 -7.441 -1.836 1 94.69 193 PHE A N 1
ATOM 1528 C CA . PHE A 1 193 ? -4.203 -6.629 -2.73 1 94.69 193 PHE A CA 1
ATOM 1529 C C . PHE A 1 193 ? -5.18 -5.77 -1.938 1 94.69 193 PHE A C 1
ATOM 1531 O O . PHE A 1 193 ? -5.34 -4.578 -2.225 1 94.69 193 PHE A O 1
ATOM 1538 N N . LEU A 1 194 ? -5.785 -6.352 -0.927 1 94 194 LEU A N 1
ATOM 1539 C CA . LEU A 1 194 ? -6.754 -5.633 -0.108 1 94 194 LEU A CA 1
ATOM 1540 C C . LEU A 1 194 ? -6.078 -4.516 0.681 1 94 194 LEU A C 1
ATOM 1542 O O . LEU A 1 194 ? -6.59 -3.396 0.743 1 94 194 LEU A O 1
ATOM 1546 N N . ASP A 1 195 ? -4.98 -4.859 1.235 1 91.06 195 ASP A N 1
ATOM 1547 C CA . ASP A 1 195 ? -4.219 -3.891 2.021 1 91.06 195 ASP A CA 1
ATOM 1548 C C . ASP A 1 195 ? -3.805 -2.695 1.168 1 91.06 195 ASP A C 1
ATOM 1550 O O . ASP A 1 195 ? -3.924 -1.546 1.601 1 91.06 195 ASP A O 1
ATOM 1554 N N . ARG A 1 196 ? -3.365 -3.01 0.024 1 83.38 196 ARG A N 1
ATOM 1555 C CA . ARG A 1 196 ? -2.93 -1.973 -0.906 1 83.38 196 ARG A CA 1
ATOM 1556 C C . ARG A 1 196 ? -4.098 -1.084 -1.321 1 83.38 196 ARG A C 1
ATOM 1558 O O . ARG A 1 196 ? -3.975 0.143 -1.336 1 83.38 196 ARG A O 1
ATOM 1565 N N . ALA A 1 197 ? -5.145 -1.667 -1.656 1 85.75 197 ALA A N 1
ATOM 1566 C CA . ALA A 1 197 ? -6.32 -0.912 -2.076 1 85.75 197 ALA A CA 1
ATOM 1567 C C . ALA A 1 197 ? -6.832 -0.021 -0.946 1 85.75 197 ALA A C 1
ATOM 1569 O O . ALA A 1 197 ? -7.164 1.146 -1.17 1 85.75 197 ALA A O 1
ATOM 1570 N N . LYS A 1 198 ? -6.852 -0.489 0.275 1 83.25 198 LYS A N 1
ATOM 1571 C CA . LYS A 1 198 ? -7.316 0.268 1.435 1 83.25 198 LYS A CA 1
ATOM 1572 C C . LYS A 1 198 ? -6.355 1.407 1.766 1 83.25 198 LYS A C 1
ATOM 1574 O O . LYS A 1 198 ? -6.785 2.5 2.139 1 83.25 198 LYS A O 1
ATOM 1579 N N . ALA A 1 199 ? -5.062 1.083 1.703 1 77.12 199 ALA A N 1
ATOM 1580 C CA . ALA A 1 199 ? -4.043 2.09 1.993 1 77.12 199 ALA A CA 1
ATOM 1581 C C . ALA A 1 199 ? -4.16 3.277 1.042 1 77.12 199 ALA A C 1
ATOM 1583 O O . ALA A 1 199 ? -4.082 4.434 1.469 1 77.12 199 ALA A O 1
ATOM 1584 N N . TYR A 1 200 ? -4.375 3.025 -0.186 1 75.44 200 TYR A N 1
ATOM 1585 C CA . TYR A 1 200 ? -4.484 4.082 -1.184 1 75.44 200 TYR A CA 1
ATOM 1586 C C . TYR A 1 200 ? -5.762 4.891 -0.986 1 75.44 200 TYR A C 1
ATOM 1588 O O . TYR A 1 200 ? -5.777 6.105 -1.198 1 75.44 200 TYR A O 1
ATOM 1596 N N . GLU A 1 201 ? -6.781 4.203 -0.531 1 73.5 201 GLU A N 1
ATOM 1597 C CA . GLU A 1 201 ? -8.016 4.906 -0.204 1 73.5 201 GLU A CA 1
ATOM 1598 C C . GLU A 1 201 ? -7.824 5.832 0.996 1 73.5 201 GLU A C 1
ATOM 1600 O O . GLU A 1 201 ? -8.297 6.969 0.992 1 73.5 201 GLU A O 1
ATOM 1605 N N . LYS A 1 202 ? -7.16 5.305 1.956 1 67.38 202 LYS A N 1
ATOM 1606 C CA . LYS A 1 202 ? -6.895 6.07 3.17 1 67.38 202 LYS A CA 1
ATOM 1607 C C . LYS A 1 202 ? -5.984 7.262 2.879 1 67.38 202 LYS A C 1
ATOM 1609 O O . LYS A 1 202 ? -6.184 8.352 3.428 1 67.38 202 LYS A O 1
ATOM 1614 N N . PHE A 1 203 ? -4.977 7.027 2.082 1 68.31 203 PHE A N 1
ATOM 1615 C CA . PHE A 1 203 ? -4.035 8.078 1.715 1 68.31 203 PHE A CA 1
ATOM 1616 C C . PHE A 1 203 ? -4.754 9.234 1.026 1 68.31 203 PHE A C 1
ATOM 1618 O O . PHE A 1 203 ? -4.477 10.398 1.311 1 68.31 203 PHE A O 1
ATOM 1625 N N . GLU A 1 204 ? -5.566 8.945 0.233 1 61.47 204 GLU A N 1
ATOM 1626 C CA . GLU A 1 204 ? -6.312 9.984 -0.472 1 61.47 204 GLU A CA 1
ATOM 1627 C C . GLU A 1 204 ? -7.168 10.797 0.493 1 61.47 204 GLU A C 1
ATOM 1629 O O . GLU A 1 204 ? -7.23 12.023 0.394 1 61.47 204 GLU A O 1
ATOM 1634 N N . VAL A 1 205 ? -7.684 10.211 1.496 1 61 205 VAL A N 1
ATOM 1635 C CA . VAL A 1 205 ? -8.539 10.859 2.482 1 61 205 VAL A CA 1
ATOM 1636 C C . VAL A 1 205 ? -7.688 11.695 3.436 1 61 205 VAL A C 1
ATOM 1638 O O . VAL A 1 205 ? -8.031 12.836 3.754 1 61 205 VAL A O 1
ATOM 1641 N N . SER A 1 206 ? -6.594 11.078 3.875 1 60.78 206 SER A N 1
ATOM 1642 C CA . SER A 1 206 ? -5.707 11.758 4.812 1 60.78 206 SER A CA 1
ATOM 1643 C C . SER A 1 206 ? -5.133 13.031 4.203 1 60.78 206 SER A C 1
ATOM 1645 O O . SER A 1 206 ? -5.078 14.07 4.863 1 60.78 206 SER A O 1
ATOM 1647 N N . ILE A 1 207 ? -4.766 12.93 3.014 1 60.5 207 ILE A N 1
ATOM 1648 C CA . ILE A 1 207 ? -4.234 14.102 2.328 1 60.5 207 ILE A CA 1
ATOM 1649 C C . ILE A 1 207 ? -5.305 15.188 2.258 1 60.5 207 ILE A C 1
ATOM 1651 O O . ILE A 1 207 ? -5.039 16.359 2.566 1 60.5 207 ILE A O 1
ATOM 1655 N N . THR A 1 208 ? -6.43 14.781 1.925 1 56.03 208 THR A N 1
ATOM 1656 C CA . THR A 1 208 ? -7.535 15.727 1.832 1 56.03 208 THR A CA 1
ATOM 1657 C C . THR A 1 208 ? -7.848 16.328 3.197 1 56.03 208 THR A C 1
ATOM 1659 O O . THR A 1 208 ? -8.047 17.547 3.311 1 56.03 208 THR A O 1
ATOM 1662 N N . ASN A 1 209 ? -7.797 15.484 4.203 1 57.12 209 ASN A N 1
ATOM 1663 C CA . ASN A 1 209 ? -8.07 15.953 5.559 1 57.12 209 ASN A CA 1
ATOM 1664 C C . ASN A 1 209 ? -6.969 16.875 6.062 1 57.12 209 ASN A C 1
ATOM 1666 O O . ASN A 1 209 ? -7.25 17.891 6.703 1 57.12 209 ASN A O 1
ATOM 1670 N N . THR A 1 210 ? -5.797 16.422 5.793 1 60.97 210 THR A N 1
ATOM 1671 C CA . THR A 1 210 ? -4.668 17.25 6.191 1 60.97 210 THR A CA 1
ATOM 1672 C C . THR A 1 210 ? -4.727 18.609 5.492 1 60.97 210 THR A C 1
ATOM 1674 O O . THR A 1 210 ? -4.504 19.641 6.121 1 60.97 210 THR A O 1
ATOM 1677 N N . GLN A 1 211 ? -5.012 18.531 4.254 1 55.56 211 GLN A N 1
ATOM 1678 C CA . GLN A 1 211 ? -5.172 19.766 3.518 1 55.56 211 GLN A CA 1
ATOM 1679 C C . GLN A 1 211 ? -6.273 20.641 4.125 1 55.56 211 GLN A C 1
ATOM 1681 O O . GLN A 1 211 ? -6.105 21.844 4.285 1 55.56 211 GLN A O 1
ATOM 1686 N N . LYS A 1 212 ? -7.305 20.047 4.52 1 56.31 212 LYS A N 1
ATOM 1687 C CA . LYS A 1 212 ? -8.422 20.766 5.148 1 56.31 212 LYS A CA 1
ATOM 1688 C C . LYS A 1 212 ? -8.016 21.312 6.516 1 56.31 212 LYS A C 1
ATOM 1690 O O . LYS A 1 212 ? -8.359 22.438 6.859 1 56.31 212 LYS A O 1
ATOM 1695 N N . MET A 1 213 ? -7.398 20.469 7.25 1 57.34 213 MET A N 1
ATOM 1696 C CA . MET A 1 213 ? -6.934 20.891 8.562 1 57.34 213 MET A CA 1
ATOM 1697 C C . MET A 1 213 ? -5.988 22.078 8.445 1 57.34 213 MET A C 1
ATOM 1699 O O . MET A 1 213 ? -6.105 23.047 9.203 1 57.34 213 MET A O 1
ATOM 1703 N N . LEU A 1 214 ? -5.137 21.953 7.547 1 56.56 214 LEU A N 1
ATOM 1704 C CA . LEU A 1 214 ? -4.195 23.047 7.324 1 56.56 214 LEU A CA 1
ATOM 1705 C C . LEU A 1 214 ? -4.922 24.297 6.883 1 56.56 214 LEU A C 1
ATOM 1707 O O . LEU A 1 214 ? -4.617 25.406 7.359 1 56.56 214 LEU A O 1
ATOM 1711 N N . ALA A 1 215 ? -5.84 24.125 6.074 1 54.53 215 ALA A N 1
ATOM 1712 C CA . ALA A 1 215 ? -6.652 25.266 5.641 1 54.53 215 ALA A CA 1
ATOM 1713 C C . ALA A 1 215 ? -7.395 25.875 6.82 1 54.53 215 ALA A C 1
ATOM 1715 O O . ALA A 1 215 ? -7.422 27.109 6.969 1 54.53 215 ALA A O 1
ATOM 1716 N N . ASN A 1 216 ? -7.93 25.047 7.68 1 54.22 216 ASN A N 1
ATOM 1717 C CA . ASN A 1 216 ? -8.648 25.516 8.859 1 54.22 216 ASN A CA 1
ATOM 1718 C C . ASN A 1 216 ? -7.719 26.219 9.844 1 54.22 216 ASN A C 1
ATOM 1720 O O . ASN A 1 216 ? -8.086 27.234 10.43 1 54.22 216 ASN A O 1
ATOM 1724 N N . MET A 1 217 ? -6.66 25.578 10.055 1 54.88 217 MET A N 1
ATOM 1725 C CA . MET A 1 217 ? -5.664 26.188 10.93 1 54.88 217 MET A CA 1
ATOM 1726 C C . MET A 1 217 ? -5.246 27.547 10.406 1 54.88 217 MET A C 1
ATOM 1728 O O . MET A 1 217 ? -5.125 28.5 11.18 1 54.88 217 MET A O 1
ATOM 1732 N N . PHE A 1 218 ? -5.039 27.547 9.141 1 52.5 218 PHE A N 1
ATOM 1733 C CA . PHE A 1 218 ? -4.699 28.812 8.516 1 52.5 218 PHE A CA 1
ATOM 1734 C C . PHE A 1 218 ? -5.812 29.828 8.727 1 52.5 218 PHE A C 1
ATOM 1736 O O . PHE A 1 218 ? -5.551 31 9.039 1 52.5 218 PHE A O 1
ATOM 1743 N N . ASP A 1 219 ? -6.926 29.391 8.641 1 52.78 219 ASP A N 1
ATOM 1744 C CA . ASP A 1 219 ? -8.078 30.266 8.844 1 52.78 219 ASP A CA 1
ATOM 1745 C C . ASP A 1 219 ? -8.18 30.719 10.297 1 52.78 219 ASP A C 1
ATOM 1747 O O . ASP A 1 219 ? -8.484 31.875 10.578 1 52.78 219 ASP A O 1
ATOM 1751 N N . SER A 1 220 ? -7.977 29.781 11.172 1 52.47 220 SER A N 1
ATOM 1752 C CA . SER A 1 220 ? -8.031 30.094 12.594 1 52.47 220 SER A CA 1
ATOM 1753 C C . SER A 1 220 ? -6.941 31.094 12.969 1 52.47 220 SER A C 1
ATOM 1755 O O . SER A 1 220 ? -7.184 32.031 13.75 1 52.47 220 SER A O 1
ATOM 1757 N N . VAL A 1 221 ? -5.816 30.797 12.484 1 53.16 221 VAL A N 1
ATOM 1758 C CA . VAL A 1 221 ? -4.707 31.719 12.719 1 53.16 221 VAL A CA 1
ATOM 1759 C C . VAL A 1 221 ? -5.043 33.094 12.141 1 53.16 221 VAL A C 1
ATOM 1761 O O . VAL A 1 221 ? -4.793 34.125 12.781 1 53.16 221 VAL A O 1
ATOM 1764 N N . LYS A 1 222 ? -5.57 33.031 11.008 1 49.69 222 LYS A N 1
ATOM 1765 C CA . LYS A 1 222 ? -6.016 34.281 10.406 1 49.69 222 LYS A CA 1
ATOM 1766 C C . LYS A 1 222 ? -7.043 34.969 11.289 1 49.69 222 LYS A C 1
ATOM 1768 O O . LYS A 1 222 ? -6.969 36.188 11.492 1 49.69 222 LYS A O 1
ATOM 1773 N N . LYS A 1 223 ? -7.949 34.219 11.758 1 50.22 223 LYS A N 1
ATOM 1774 C CA . LYS A 1 223 ? -8.969 34.781 12.648 1 50.22 223 LYS A CA 1
ATOM 1775 C C . LYS A 1 223 ? -8.352 35.281 13.945 1 50.22 223 LYS A C 1
ATOM 1777 O O . LYS A 1 223 ? -8.719 36.344 14.438 1 50.22 223 LYS A O 1
ATOM 1782 N N . SER A 1 224 ? -7.516 34.438 14.484 1 49.34 224 SER A N 1
ATOM 1783 C CA . SER A 1 224 ? -6.852 34.844 15.719 1 49.34 224 SER A CA 1
ATOM 1784 C C . SER A 1 224 ? -6.055 36.125 15.523 1 49.34 224 SER A C 1
ATOM 1786 O O . SER A 1 224 ? -6.07 37.031 16.375 1 49.34 224 SER A O 1
ATOM 1788 N N . ILE A 1 225 ? -5.418 36.125 14.438 1 48.19 225 ILE A N 1
ATOM 1789 C CA . ILE A 1 225 ? -4.676 37.312 14.086 1 48.19 225 ILE A CA 1
ATOM 1790 C C . ILE A 1 225 ? -5.641 38.5 13.898 1 48.19 225 ILE A C 1
ATOM 1792 O O . ILE A 1 225 ? -5.367 39.594 14.336 1 48.19 225 ILE A O 1
ATOM 1796 N N . SER A 1 226 ? -6.707 38.156 13.32 1 46.16 226 SER A N 1
ATOM 1797 C CA . SER A 1 226 ? -7.723 39.188 13.141 1 46.16 226 SER A CA 1
ATOM 1798 C C . SER A 1 226 ? -8.266 39.656 14.484 1 46.16 226 SER A C 1
ATOM 1800 O O . SER A 1 226 ? -8.438 40.875 14.703 1 46.16 226 SER A O 1
ATOM 1802 N N . VAL A 1 227 ? -8.531 38.688 15.297 1 44.03 227 VAL A N 1
ATOM 1803 C CA . VAL A 1 227 ? -9.023 39.031 16.625 1 44.03 227 VAL A CA 1
ATOM 1804 C C . VAL A 1 227 ? -7.961 39.812 17.391 1 44.03 227 VAL A C 1
ATOM 1806 O O . VAL A 1 227 ? -8.273 40.812 18.047 1 44.03 227 VAL A O 1
ATOM 1809 N N . LEU A 1 228 ? -6.824 39.219 17.312 1 46.53 228 LEU A N 1
ATOM 1810 C CA . LEU A 1 228 ? -5.727 39.938 17.953 1 46.53 228 LEU A CA 1
ATOM 1811 C C . LEU A 1 228 ? -5.594 41.344 17.359 1 46.53 228 LEU A C 1
ATOM 1813 O O . LEU A 1 228 ? -5.359 42.312 18.109 1 46.53 228 LEU A O 1
ATOM 1817 N N . ASN A 1 229 ? -5.727 41.406 16.094 1 45 229 ASN A N 1
ATOM 1818 C CA . ASN A 1 229 ? -5.75 42.688 15.445 1 45 229 ASN A CA 1
ATOM 1819 C C . ASN A 1 229 ? -6.902 43.562 15.953 1 45 229 ASN A C 1
ATOM 1821 O O . ASN A 1 229 ? -6.73 44.75 16.188 1 45 229 ASN A O 1
ATOM 1825 N N . ASP A 1 230 ? -7.992 42.938 16.031 1 44.94 230 ASP A N 1
ATOM 1826 C CA . ASP A 1 230 ? -9.148 43.656 16.531 1 44.94 230 ASP A CA 1
ATOM 1827 C C . ASP A 1 230 ? -8.922 44.125 17.969 1 44.94 230 ASP A C 1
ATOM 1829 O O . ASP A 1 230 ? -9.281 45.25 18.328 1 44.94 230 ASP A O 1
ATOM 1833 N N . ILE A 1 231 ? -8.406 43.219 18.672 1 42.12 231 ILE A N 1
ATOM 1834 C CA . ILE A 1 231 ? -8.109 43.562 20.047 1 42.12 231 ILE A CA 1
ATOM 1835 C C . ILE A 1 231 ? -7.07 44.688 20.078 1 42.12 231 ILE A C 1
ATOM 1837 O O . ILE A 1 231 ? -7.207 45.656 20.844 1 42.12 231 ILE A O 1
ATOM 1841 N N . LEU A 1 232 ? -6.16 44.5 19.281 1 43.66 232 LEU A N 1
ATOM 1842 C CA . LEU A 1 232 ? -5.133 45.531 19.188 1 43.66 232 LEU A CA 1
ATOM 1843 C C . LEU A 1 232 ? -5.727 46.844 18.703 1 43.66 232 LEU A C 1
ATOM 1845 O O . LEU A 1 232 ? -5.434 47.906 19.25 1 43.66 232 LEU A O 1
ATOM 1849 N N . VAL A 1 233 ? -6.531 46.719 17.734 1 42.28 233 VAL A N 1
ATOM 1850 C CA . VAL A 1 233 ? -7.168 47.906 17.188 1 42.28 233 VAL A CA 1
ATOM 1851 C C . VAL A 1 233 ? -8.117 48.5 18.234 1 42.28 233 VAL A C 1
ATOM 1853 O O . VAL A 1 233 ? -8.133 49.688 18.453 1 42.28 233 VAL A O 1
ATOM 1856 N N . SER A 1 234 ? -8.883 47.594 18.781 1 41.38 234 SER A N 1
ATOM 1857 C CA . SER A 1 234 ? -9.797 48.125 19.797 1 41.38 234 SER A CA 1
ATOM 1858 C C . SER A 1 234 ? -9.031 48.719 20.969 1 41.38 234 SER A C 1
ATOM 1860 O O . SER A 1 234 ? -9.414 49.75 21.516 1 41.38 234 SER A O 1
ATOM 1862 N N . SER A 1 235 ? -8.07 48 21.328 1 39.38 235 SER A N 1
ATOM 1863 C CA . SER A 1 235 ? -7.246 48.531 22.406 1 39.38 235 SER A CA 1
ATOM 1864 C C . SER A 1 235 ? -6.574 49.844 21.984 1 39.38 235 SER A C 1
ATOM 1866 O O . SER A 1 235 ? -6.48 50.781 22.781 1 39.38 235 SER A O 1
ATOM 1868 N N . GLN A 1 236 ? -6.102 49.812 20.734 1 40.16 236 GLN A N 1
ATOM 1869 C CA . GLN A 1 236 ? -5.582 51.062 20.203 1 40.16 236 GLN A CA 1
ATOM 1870 C C . GLN A 1 236 ? -6.672 52.125 20.141 1 40.16 236 GLN A C 1
ATOM 1872 O O . GLN A 1 236 ? -6.426 53.312 20.484 1 40.16 236 GLN A O 1
ATOM 1877 N N . GLN A 1 237 ? -7.77 51.656 19.703 1 40.22 237 GLN A N 1
ATOM 1878 C CA . GLN A 1 237 ? -8.867 52.625 19.656 1 40.22 237 GLN A CA 1
ATOM 1879 C C . GLN A 1 237 ? -9.211 53.125 21.047 1 40.22 237 GLN A C 1
ATOM 1881 O O . GLN A 1 237 ? -9.422 54.344 21.234 1 40.22 237 GLN A O 1
ATOM 1886 N N . LYS A 1 238 ? -9.398 52.312 21.922 1 41.12 238 LYS A N 1
ATOM 1887 C CA . LYS A 1 238 ? -9.68 52.781 23.281 1 41.12 238 LYS A CA 1
ATOM 1888 C C . LYS A 1 238 ? -8.539 53.625 23.828 1 41.12 238 LYS A C 1
ATOM 1890 O O . LYS A 1 238 ? -8.773 54.625 24.516 1 41.12 238 LYS A O 1
ATOM 1895 N N . PHE A 1 239 ? -7.457 53.188 23.438 1 34.91 239 PHE A N 1
ATOM 1896 C CA . PHE A 1 239 ? -6.281 53.969 23.75 1 34.91 239 PHE A CA 1
ATOM 1897 C C . PHE A 1 239 ? -6.348 55.344 23.062 1 34.91 239 PHE A C 1
ATOM 1899 O O . PHE A 1 239 ? -6.117 56.375 23.703 1 34.91 239 PHE A O 1
ATOM 1906 N N . ILE A 1 240 ? -6.594 55.156 21.828 1 38.72 240 ILE A N 1
ATOM 1907 C CA . ILE A 1 240 ? -6.766 56.406 21.078 1 38.72 240 ILE A CA 1
ATOM 1908 C C . ILE A 1 240 ? -7.934 57.188 21.641 1 38.72 240 ILE A C 1
ATOM 1910 O O . ILE A 1 240 ? -7.844 58.406 21.812 1 38.72 240 ILE A O 1
ATOM 1914 N N . GLU A 1 241 ? -8.859 56.531 21.984 1 41.38 241 GLU A N 1
ATOM 1915 C CA . GLU A 1 241 ? -10 57.25 22.578 1 41.38 241 GLU A CA 1
ATOM 1916 C C . GLU A 1 241 ? -9.633 57.844 23.938 1 41.38 241 GLU A C 1
ATOM 1918 O O . GLU A 1 241 ? -10.047 58.938 24.281 1 41.38 241 GLU A O 1
ATOM 1923 N N . SER A 1 242 ? -8.969 57.062 24.719 1 37.91 242 SER A N 1
ATOM 1924 C CA . SER A 1 242 ? -8.539 57.625 26 1 37.91 242 SER A CA 1
ATOM 1925 C C . SER A 1 242 ? -7.555 58.75 25.797 1 37.91 242 SER A C 1
ATOM 1927 O O . SER A 1 242 ? -7.523 59.688 26.594 1 37.91 242 SER A O 1
ATOM 1929 N N . LEU A 1 243 ? -6.703 58.531 24.844 1 33.78 243 LEU A N 1
ATOM 1930 C CA . LEU A 1 243 ? -5.879 59.656 24.438 1 33.78 243 LEU A CA 1
ATOM 1931 C C . LEU A 1 243 ? -6.738 60.781 23.875 1 33.78 243 LEU A C 1
ATOM 1933 O O . LEU A 1 243 ? -6.414 61.969 24.031 1 33.78 243 LEU A O 1
ATOM 1937 N N . GLN A 1 244 ? -7.629 60.375 23.188 1 36.72 244 GLN A N 1
ATOM 1938 C CA . GLN A 1 244 ? -8.508 61.406 22.641 1 36.72 244 GLN A CA 1
ATOM 1939 C C . GLN A 1 244 ? -9.234 62.156 23.75 1 36.72 244 GLN A C 1
ATOM 1941 O O . GLN A 1 244 ? -9.539 63.344 23.609 1 36.72 244 GLN A O 1
ATOM 1946 N N . THR A 1 245 ? -9.523 61.531 24.797 1 36.12 245 THR A N 1
ATOM 1947 C CA . THR A 1 245 ? -10.141 62.406 25.797 1 36.12 245 THR A CA 1
ATOM 1948 C C . THR A 1 245 ? -9.148 63.469 26.266 1 36.12 245 THR A C 1
ATOM 1950 O O . THR A 1 245 ? -9.547 64.562 26.672 1 36.12 245 THR A O 1
ATOM 1953 N N . GLU A 1 246 ? -7.883 63.094 26.656 1 35.62 246 GLU A N 1
ATOM 1954 C CA . GLU A 1 246 ? -6.996 64.25 26.828 1 35.62 246 GLU A CA 1
ATOM 1955 C C . GLU A 1 246 ? -6.637 64.875 25.484 1 35.62 246 GLU A C 1
ATOM 1957 O O . GLU A 1 246 ? -5.695 65.688 25.406 1 35.62 246 GLU A O 1
ATOM 1962 N N . LYS A 1 247 ? -6.883 64.438 24.422 1 37.12 247 LYS A N 1
ATOM 1963 C CA . LYS A 1 247 ? -6.723 65.25 23.219 1 37.12 247 LYS A CA 1
ATOM 1964 C C . LYS A 1 247 ? -7.191 66.688 23.453 1 37.12 247 LYS A C 1
ATOM 1966 O O . LYS A 1 247 ? -8.398 66.938 23.547 1 37.12 247 LYS A O 1
ATOM 1971 N N . LYS A 1 248 ? -6.5 67.25 24.047 1 37.47 248 LYS A N 1
ATOM 1972 C CA . LYS A 1 248 ? -6.32 68.562 23.422 1 37.47 248 LYS A CA 1
ATOM 1973 C C . LYS A 1 248 ? -6.105 68.438 21.922 1 37.47 248 LYS A C 1
ATOM 1975 O O . LYS A 1 248 ? -6.949 68.875 21.125 1 37.47 248 LYS A O 1
ATOM 1980 N N . GLU A 1 249 ? -4.781 68.875 21.234 1 45.31 249 GLU A N 1
ATOM 1981 C CA . GLU A 1 249 ? -4.602 69.25 19.828 1 45.31 249 GLU A CA 1
ATOM 1982 C C . GLU A 1 249 ? -4.562 68 18.969 1 45.31 249 GLU A C 1
ATOM 1984 O O . GLU A 1 249 ? -3.684 67.125 19.141 1 45.31 249 GLU A O 1
ATOM 1989 N N . LYS A 1 250 ? -5.605 67.188 18.484 1 56.62 250 LYS A N 1
ATOM 1990 C CA . LYS A 1 250 ? -6.168 66.062 17.766 1 56.62 250 LYS A CA 1
ATOM 1991 C C . LYS A 1 250 ? -5.34 65.75 16.531 1 56.62 250 LYS A C 1
ATOM 1993 O O . LYS A 1 250 ? -5.223 64.625 16.141 1 56.62 250 LYS A O 1
ATOM 1998 N N . ILE A 1 251 ? -4.688 66.625 15.867 1 71.38 251 ILE A N 1
ATOM 1999 C CA . ILE A 1 251 ? -3.926 66.438 14.633 1 71.38 251 ILE A CA 1
ATOM 2000 C C . ILE A 1 251 ? -2.439 66.312 14.953 1 71.38 251 ILE A C 1
ATOM 2002 O O . ILE A 1 251 ? -1.858 67.188 15.609 1 71.38 251 ILE A O 1
ATOM 2006 N N . LEU A 1 252 ? -1.697 65.188 14.648 1 78.69 252 LEU A N 1
ATOM 2007 C CA . LEU A 1 252 ? -0.302 64.875 14.938 1 78.69 252 LEU A CA 1
ATOM 2008 C C . LEU A 1 252 ? 0.632 65.688 14.047 1 78.69 252 LEU A C 1
ATOM 2010 O O . LEU A 1 252 ? 0.237 66.125 12.961 1 78.69 252 LEU A O 1
ATOM 2014 N N . SER A 1 253 ? 1.826 65.938 14.609 1 83.38 253 SER A N 1
ATOM 2015 C CA . SER A 1 253 ? 2.854 66.5 13.742 1 83.38 253 SER A CA 1
ATOM 2016 C C . SER A 1 253 ? 3.295 65.5 12.68 1 83.38 253 SER A C 1
ATOM 2018 O O . SER A 1 253 ? 3.039 64.312 12.805 1 83.38 253 SER A O 1
ATOM 2020 N N . LEU A 1 254 ? 3.889 66 11.641 1 87 254 LEU A N 1
ATOM 2021 C CA . LEU A 1 254 ? 4.301 65.125 10.516 1 87 254 LEU A CA 1
ATOM 2022 C C . LEU A 1 254 ? 5.227 64 10.984 1 87 254 LEU A C 1
ATOM 2024 O O . LEU A 1 254 ? 5.047 62.875 10.602 1 87 254 LEU A O 1
ATOM 2028 N N . LYS A 1 255 ? 6.191 64.375 11.758 1 82.69 255 LYS A N 1
ATOM 2029 C CA . LYS A 1 255 ? 7.172 63.375 12.211 1 82.69 255 LYS A CA 1
ATOM 2030 C C . LYS A 1 255 ? 6.508 62.281 13.039 1 82.69 255 LYS A C 1
ATOM 2032 O O . LYS A 1 255 ? 6.758 61.094 12.828 1 82.69 255 LYS A O 1
ATOM 2037 N N . GLU A 1 256 ? 5.652 62.719 13.914 1 72.12 256 GLU A N 1
ATOM 2038 C CA . GLU A 1 256 ? 4.957 61.781 14.797 1 72.12 256 GLU A CA 1
ATOM 2039 C C . GLU A 1 256 ? 3.988 60.906 14.016 1 72.12 256 GLU A C 1
ATOM 2041 O O . GLU A 1 256 ? 3.889 59.719 14.266 1 72.12 256 GLU A O 1
ATOM 2046 N N . GLY A 1 257 ? 3.338 61.5 13.141 1 78.56 257 GLY A N 1
ATOM 2047 C CA . GLY A 1 257 ? 2.373 60.781 12.328 1 78.56 257 GLY A CA 1
ATOM 2048 C C . GLY A 1 257 ? 3.012 59.75 11.438 1 78.56 257 GLY A C 1
ATOM 2049 O O . GLY A 1 257 ? 2.51 58.625 11.328 1 78.56 257 GLY A O 1
ATOM 2050 N N . ILE A 1 258 ? 4.086 60.062 10.867 1 83.31 258 ILE A N 1
ATOM 2051 C CA . ILE A 1 258 ? 4.789 59.156 9.961 1 83.31 258 ILE A CA 1
ATOM 2052 C C . ILE A 1 258 ? 5.305 57.938 10.742 1 83.31 258 ILE A C 1
ATOM 2054 O O . ILE A 1 258 ? 5.234 56.812 10.258 1 83.31 258 ILE A O 1
ATOM 2058 N N . GLU A 1 259 ? 5.832 58.188 11.82 1 71.5 259 GLU A N 1
ATOM 2059 C CA . GLU A 1 259 ? 6.336 57.094 12.641 1 71.5 259 GLU A CA 1
ATOM 2060 C C . GLU A 1 259 ? 5.219 56.125 13.008 1 71.5 259 GLU A C 1
ATOM 2062 O O . GLU A 1 259 ? 5.402 54.906 12.93 1 71.5 259 GLU A O 1
ATOM 2067 N N . LEU A 1 260 ? 4.109 56.688 13.391 1 67.38 260 LEU A N 1
ATOM 2068 C CA . LEU A 1 260 ? 2.957 55.875 13.742 1 67.38 260 LEU A CA 1
ATOM 2069 C C . LEU A 1 260 ? 2.447 55.125 12.523 1 67.38 260 LEU A C 1
ATOM 2071 O O . LEU A 1 260 ? 2.074 53.938 12.633 1 67.38 260 LEU A O 1
ATOM 2075 N N . PHE A 1 261 ? 2.424 55.719 11.484 1 78.94 261 PHE A N 1
ATOM 2076 C CA . PHE A 1 261 ? 1.963 55.094 10.25 1 78.94 261 PHE A CA 1
ATOM 2077 C C . PHE A 1 261 ? 2.877 53.938 9.844 1 78.94 261 PHE A C 1
ATOM 2079 O O . PHE A 1 261 ? 2.402 52.906 9.398 1 78.94 261 PHE A O 1
ATOM 2086 N N . LYS A 1 262 ? 4.137 54.219 9.945 1 73.88 262 LYS A N 1
ATOM 2087 C CA . LYS A 1 262 ? 5.078 53.156 9.57 1 73.88 262 LYS A CA 1
ATOM 2088 C C . LYS A 1 262 ? 4.816 51.875 10.359 1 73.88 262 LYS A C 1
ATOM 2090 O O . LYS A 1 262 ? 4.852 50.781 9.805 1 73.88 262 LYS A O 1
ATOM 2095 N N . LYS A 1 263 ? 4.574 52.094 11.484 1 62.44 263 LYS A N 1
ATOM 2096 C CA . LYS A 1 263 ? 4.266 50.938 12.336 1 62.44 263 LYS A CA 1
ATOM 2097 C C . LYS A 1 263 ? 2.973 50.25 11.906 1 62.44 263 LYS A C 1
ATOM 2099 O O . LYS A 1 263 ? 2.908 49.031 11.812 1 62.44 263 LYS A O 1
ATOM 2104 N N . GLN A 1 264 ? 1.942 51.062 11.664 1 64.56 264 GLN A N 1
ATOM 2105 C CA . GLN A 1 264 ? 0.659 50.531 11.203 1 64.56 264 GLN A CA 1
ATOM 2106 C C . GLN A 1 264 ? 0.798 49.844 9.852 1 64.56 264 GLN A C 1
ATOM 2108 O O . GLN A 1 264 ? 0.146 48.812 9.602 1 64.56 264 GLN A O 1
ATOM 2113 N N . TYR A 1 265 ? 1.603 50.406 9.086 1 72 265 TYR A N 1
ATOM 2114 C CA . TYR A 1 265 ? 1.827 49.875 7.746 1 72 265 TYR A CA 1
ATOM 2115 C C . TYR A 1 265 ? 2.488 48.5 7.82 1 72 265 TYR A C 1
ATOM 2117 O O . TYR A 1 265 ? 2.125 47.594 7.07 1 72 265 TYR A O 1
ATOM 2125 N N . GLN A 1 266 ? 3.387 48.344 8.641 1 63.38 266 GLN A N 1
ATOM 2126 C CA . GLN A 1 266 ? 4.02 47.062 8.828 1 63.38 266 GLN A CA 1
ATOM 2127 C C . GLN A 1 266 ? 2.998 46 9.266 1 63.38 266 GLN A C 1
ATOM 2129 O O . GLN A 1 266 ? 3.02 44.875 8.781 1 63.38 266 GLN A O 1
ATOM 2134 N N . LEU A 1 267 ? 2.17 46.5 10.031 1 56.44 267 LEU A N 1
ATOM 2135 C CA . LEU A 1 267 ? 1.116 45.625 10.508 1 56.44 267 LEU A CA 1
ATOM 2136 C C . LEU A 1 267 ? 0.16 45.25 9.375 1 56.44 267 LEU A C 1
ATOM 2138 O O . LEU A 1 267 ? -0.319 44.125 9.305 1 56.44 267 LEU A O 1
ATOM 2142 N N . SER A 1 268 ? -0.144 46.219 8.578 1 61.56 268 SER A N 1
ATOM 2143 C CA . SER A 1 268 ? -1.071 46 7.473 1 61.56 268 SER A CA 1
ATOM 2144 C C . SER A 1 268 ? -0.53 44.969 6.488 1 61.56 268 SER A C 1
ATOM 2146 O O . SER A 1 268 ? -1.3 44.25 5.836 1 61.56 268 SER A O 1
ATOM 2148 N N . LYS A 1 269 ? 0.736 44.938 6.406 1 60.94 269 LYS A N 1
ATOM 2149 C CA . LYS A 1 269 ? 1.354 43.938 5.543 1 60.94 269 LYS A CA 1
ATOM 2150 C C . LYS A 1 269 ? 1.068 42.531 6.047 1 60.94 269 LYS A C 1
ATOM 2152 O O . LYS A 1 269 ? 0.833 41.625 5.25 1 60.94 269 LYS A O 1
ATOM 2157 N N . ILE A 1 270 ? 1.017 42.531 7.258 1 53.53 270 ILE A N 1
ATOM 2158 C CA . ILE A 1 270 ? 0.79 41.25 7.879 1 53.53 270 ILE A CA 1
ATOM 2159 C C . ILE A 1 270 ? -0.686 40.875 7.766 1 53.53 270 ILE A C 1
ATOM 2161 O O . ILE A 1 270 ? -1.018 39.719 7.457 1 53.53 270 ILE A O 1
ATOM 2165 N N . THR A 1 271 ? -1.508 41.875 7.914 1 50.41 271 THR A N 1
ATOM 2166 C CA . THR A 1 271 ? -2.943 41.625 7.938 1 50.41 271 THR A CA 1
ATOM 2167 C C . THR A 1 271 ? -3.533 41.719 6.531 1 50.41 271 THR A C 1
ATOM 2169 O O . THR A 1 271 ? -4.723 41.469 6.332 1 50.41 271 THR A O 1
ATOM 2172 N N . GLU A 1 272 ? -2.787 42.062 5.684 1 59 272 GLU A N 1
ATOM 2173 C CA . GLU A 1 272 ? -3.203 42.25 4.297 1 59 272 GLU A CA 1
ATOM 2174 C C . GLU A 1 272 ? -4.355 43.25 4.203 1 59 272 GLU A C 1
ATOM 2176 O O . GLU A 1 272 ? -5.336 43 3.496 1 59 272 GLU A O 1
ATOM 2181 N N . THR A 1 273 ? -4.234 44.188 5.09 1 60.16 273 THR A N 1
ATOM 2182 C CA . THR A 1 273 ? -5.25 45.25 5.094 1 60.16 273 THR A CA 1
ATOM 2183 C C . THR A 1 273 ? -4.82 46.406 4.219 1 60.16 273 THR A C 1
ATOM 2185 O O . THR A 1 273 ? -3.645 46.781 4.211 1 60.16 273 THR A O 1
ATOM 2188 N N . ILE A 1 274 ? -5.711 46.938 3.488 1 76.06 274 ILE A N 1
ATOM 2189 C CA . ILE A 1 274 ? -5.438 48.062 2.619 1 76.06 274 ILE A CA 1
ATOM 2190 C C . ILE A 1 274 ? -5.469 49.375 3.434 1 76.06 274 ILE A C 1
ATOM 2192 O O . ILE A 1 274 ? -6.234 49.5 4.391 1 76.06 274 ILE A O 1
ATOM 2196 N N . MET A 1 275 ? -4.535 50.25 3.162 1 80.56 275 MET A N 1
ATOM 2197 C CA . MET A 1 275 ? -4.516 51.562 3.777 1 80.56 275 MET A CA 1
ATOM 2198 C C . MET A 1 275 ? -4.625 52.656 2.721 1 80.56 275 MET A C 1
ATOM 2200 O O . MET A 1 275 ? -4.23 52.469 1.57 1 80.56 275 MET A O 1
ATOM 2204 N N . SER A 1 276 ? -5.301 53.688 3.002 1 88.69 276 SER A N 1
ATOM 2205 C CA . SER A 1 276 ? -5.363 54.844 2.104 1 88.69 276 SER A CA 1
ATOM 2206 C C . SER A 1 276 ? -4.793 56.094 2.762 1 88.69 276 SER A C 1
ATOM 2208 O O . SER A 1 276 ? -4.934 56.281 3.973 1 88.69 276 SER A O 1
ATOM 2210 N N . ILE A 1 277 ? -4.094 56.875 2 1 91.94 277 ILE A N 1
ATOM 2211 C CA . ILE A 1 277 ? -3.541 58.156 2.441 1 91.94 277 ILE A CA 1
ATOM 2212 C C . ILE A 1 277 ? -4.258 59.281 1.733 1 91.94 277 ILE A C 1
ATOM 2214 O O . ILE A 1 277 ? -4.391 59.281 0.508 1 91.94 277 ILE A O 1
ATOM 2218 N N . THR A 1 278 ? -4.77 60.188 2.496 1 93.06 278 THR A N 1
ATOM 2219 C CA . THR A 1 278 ? -5.395 61.406 1.957 1 93.06 278 THR A CA 1
ATOM 2220 C C . THR A 1 278 ? -4.551 62.625 2.275 1 93.06 278 THR A C 1
ATOM 2222 O O . THR A 1 278 ? -4.023 62.75 3.383 1 93.06 278 THR A O 1
ATOM 2225 N N . TYR A 1 279 ? -4.363 63.438 1.296 1 93.44 279 TYR A N 1
ATOM 2226 C CA . TYR A 1 279 ? -3.625 64.688 1.437 1 93.44 279 TYR A CA 1
ATOM 2227 C C . TYR A 1 279 ? -4.523 65.875 1.155 1 93.44 279 TYR A C 1
ATOM 2229 O O . TYR A 1 279 ? -5.246 65.875 0.156 1 93.44 279 TYR A O 1
ATOM 2237 N N . LEU A 1 280 ? -4.547 66.812 2.035 1 93.25 280 LEU A N 1
ATOM 2238 C CA . LEU A 1 280 ? -5.406 68 1.925 1 93.25 280 LEU A CA 1
ATOM 2239 C C . LEU A 1 280 ? -4.578 69.312 1.915 1 93.25 280 LEU A C 1
ATOM 2241 O O . LEU A 1 280 ? -3.719 69.5 2.777 1 93.25 280 LEU A O 1
ATOM 2245 N N . ILE A 1 281 ? -4.785 70.125 0.88 1 92.56 281 ILE A N 1
ATOM 2246 C CA . ILE A 1 281 ? -4.254 71.5 0.833 1 92.56 281 ILE A CA 1
ATOM 2247 C C . ILE A 1 281 ? -5.395 72.5 0.963 1 92.56 281 ILE A C 1
ATOM 2249 O O . ILE A 1 281 ? -6.398 72.375 0.25 1 92.56 281 ILE A O 1
ATOM 2253 N N . THR A 1 282 ? -5.297 73.312 1.937 1 89.19 282 THR A N 1
ATOM 2254 C CA . THR A 1 282 ? -6.305 74.312 2.117 1 89.19 282 THR A CA 1
ATOM 2255 C C . THR A 1 282 ? -5.766 75.688 1.676 1 89.19 282 THR A C 1
ATOM 2257 O O . THR A 1 282 ? -4.59 76 1.879 1 89.19 282 THR A O 1
ATOM 2260 N N . ARG A 1 283 ? -6.566 76.438 1 1 85.5 283 ARG A N 1
ATOM 2261 C CA . ARG A 1 283 ? -6.215 77.75 0.562 1 85.5 283 ARG A CA 1
ATOM 2262 C C . ARG A 1 283 ? -7.164 78.812 1.153 1 85.5 283 ARG A C 1
ATOM 2264 O O . ARG A 1 283 ? -8.359 78.5 1.327 1 85.5 283 ARG A O 1
ATOM 2271 N N . ASN A 1 284 ? -6.613 79.938 1.44 1 80.25 284 ASN A N 1
ATOM 2272 C CA . ASN A 1 284 ? -7.379 81.062 1.947 1 80.25 284 ASN A CA 1
ATOM 2273 C C . ASN A 1 284 ? -8.031 80.75 3.287 1 80.25 284 ASN A C 1
ATOM 2275 O O . ASN A 1 284 ? -9.227 81 3.469 1 80.25 284 ASN A O 1
ATOM 2279 N N . VAL A 1 285 ? -7.203 80.125 4.078 1 76.75 285 VAL A N 1
ATOM 2280 C CA . VAL A 1 285 ? -7.742 79.688 5.367 1 76.75 285 VAL A CA 1
ATOM 2281 C C . VAL A 1 285 ? -7.262 80.625 6.469 1 76.75 285 VAL A C 1
ATOM 2283 O O . VAL A 1 285 ? -6.094 81.062 6.488 1 76.75 285 VAL A O 1
ATOM 2286 N N . ASP A 1 286 ? -8.102 81.188 7.156 1 78.38 286 ASP A N 1
ATOM 2287 C CA . ASP A 1 286 ? -7.754 82 8.328 1 78.38 286 ASP A CA 1
ATOM 2288 C C . ASP A 1 286 ? -7.68 81.125 9.586 1 78.38 286 ASP A C 1
ATOM 2290 O O . ASP A 1 286 ? -7.969 79.938 9.539 1 78.38 286 ASP A O 1
ATOM 2294 N N . THR A 1 287 ? -7.191 81.688 10.594 1 80.25 287 THR A N 1
ATOM 2295 C CA . THR A 1 287 ? -6.922 80.938 11.828 1 80.25 287 THR A CA 1
ATOM 2296 C C . THR A 1 287 ? -8.195 80.312 12.375 1 80.25 287 THR A C 1
ATOM 2298 O O . THR A 1 287 ? -8.164 79.188 12.93 1 80.25 287 THR A O 1
ATOM 2301 N N . LYS A 1 288 ? -9.305 81 12.227 1 81.12 288 LYS A N 1
ATOM 2302 C CA . LYS A 1 288 ? -10.57 80.438 12.727 1 81.12 288 LYS A CA 1
ATOM 2303 C C . LYS A 1 288 ? -11 79.188 11.945 1 81.12 288 LYS A C 1
ATOM 2305 O O . LYS A 1 288 ? -11.5 78.25 12.523 1 81.12 288 LYS A O 1
ATOM 2310 N N . VAL A 1 289 ? -10.742 79.312 10.656 1 82.38 289 VAL A N 1
ATOM 2311 C CA . VAL A 1 289 ? -11.086 78.188 9.781 1 82.38 289 VAL A CA 1
ATOM 2312 C C . VAL A 1 289 ? -10.227 76.938 10.117 1 82.38 289 VAL A C 1
ATOM 2314 O O . VAL A 1 289 ? -10.711 75.812 10.102 1 82.38 289 VAL A O 1
ATOM 2317 N N . ILE A 1 290 ? -9.008 77.25 10.43 1 84 290 ILE A N 1
ATOM 2318 C CA . ILE A 1 290 ? -8.078 76.188 10.773 1 84 290 ILE A CA 1
ATOM 2319 C C . ILE A 1 290 ? -8.562 75.438 12.016 1 84 290 ILE A C 1
ATOM 2321 O O . ILE A 1 290 ? -8.492 74.25 12.094 1 84 290 ILE A O 1
ATOM 2325 N N . ASP A 1 291 ? -9.07 76.188 12.898 1 82.5 291 ASP A N 1
ATOM 2326 C CA . ASP A 1 291 ? -9.57 75.625 14.125 1 82.5 291 ASP A CA 1
ATOM 2327 C C . ASP A 1 291 ? -10.773 74.688 13.852 1 82.5 291 ASP A C 1
ATOM 2329 O O . ASP A 1 291 ? -10.883 73.625 14.414 1 82.5 291 ASP A O 1
ATOM 2333 N N . VAL A 1 292 ? -11.656 75.25 13.039 1 85.38 292 VAL A N 1
ATOM 2334 C CA . VAL A 1 292 ? -12.844 74.5 12.672 1 85.38 292 VAL A CA 1
ATOM 2335 C C . VAL A 1 292 ? -12.43 73.188 11.938 1 85.38 292 VAL A C 1
ATOM 2337 O O . VAL A 1 292 ? -12.977 72.125 12.188 1 85.38 292 VAL A O 1
ATOM 2340 N N . LEU A 1 293 ? -11.453 73.312 11.039 1 87.12 293 LEU A N 1
ATOM 2341 C CA . LEU A 1 293 ? -10.953 72.188 10.266 1 87.12 293 LEU A CA 1
ATOM 2342 C C . LEU A 1 293 ? -10.375 71.125 11.18 1 87.12 293 LEU A C 1
ATOM 2344 O O . LEU A 1 293 ? -10.648 69.938 11.008 1 87.12 293 LEU A O 1
ATOM 2348 N N . HIS A 1 294 ? -9.578 71.562 12.078 1 83.81 294 HIS A N 1
ATOM 2349 C CA . HIS A 1 294 ? -8.961 70.688 13.023 1 83.81 294 HIS A CA 1
ATOM 2350 C C . HIS A 1 294 ? -10.016 69.875 13.82 1 83.81 294 HIS A C 1
ATOM 2352 O O . HIS A 1 294 ? -9.898 68.688 14.016 1 83.81 294 HIS A O 1
ATOM 2358 N N . GLU A 1 295 ? -10.945 70.625 14.203 1 79.88 295 GLU A N 1
ATOM 2359 C CA . GLU A 1 295 ? -12.031 70 14.961 1 79.88 295 GLU A CA 1
ATOM 2360 C C . GLU A 1 295 ? -12.789 69 14.125 1 79.88 295 GLU A C 1
ATOM 2362 O O . GLU A 1 295 ? -13.07 67.875 14.594 1 79.88 295 GLU A O 1
ATOM 2367 N N . VAL A 1 296 ? -13.117 69.312 12.906 1 84.44 296 VAL A N 1
ATOM 2368 C CA . VAL A 1 296 ? -13.898 68.438 12.031 1 84.44 296 VAL A CA 1
ATOM 2369 C C . VAL A 1 296 ? -13.086 67.188 11.695 1 84.44 296 VAL A C 1
ATOM 2371 O O . VAL A 1 296 ? -13.617 66.125 11.734 1 84.44 296 VAL A O 1
ATOM 2374 N N . ILE A 1 297 ? -11.805 67.375 11.359 1 84.62 297 ILE A N 1
ATOM 2375 C CA . ILE A 1 297 ? -10.961 66.25 11.031 1 84.62 297 ILE A CA 1
ATOM 2376 C C . ILE A 1 297 ? -10.914 65.25 12.211 1 84.62 297 ILE A C 1
ATOM 2378 O O . ILE A 1 297 ? -11.086 64.062 12.039 1 84.62 297 ILE A O 1
ATOM 2382 N N . SER A 1 298 ? -10.758 65.812 13.344 1 73.69 298 SER A N 1
ATOM 2383 C CA . SER A 1 298 ? -10.633 65 14.547 1 73.69 298 SER A CA 1
ATOM 2384 C C . SER A 1 298 ? -11.93 64.25 14.844 1 73.69 298 SER A C 1
ATOM 2386 O O . SER A 1 298 ? -11.898 63.094 15.336 1 73.69 298 SER A O 1
ATOM 2388 N N . THR A 1 299 ? -13.016 64.75 14.508 1 71.38 299 THR A N 1
ATOM 2389 C CA . THR A 1 299 ? -14.305 64.188 14.859 1 71.38 299 THR A CA 1
ATOM 2390 C C . THR A 1 299 ? -14.766 63.219 13.773 1 71.38 299 THR A C 1
ATOM 2392 O O . THR A 1 299 ? -15.492 62.25 14.062 1 71.38 299 THR A O 1
ATOM 2395 N N . GLU A 1 300 ? -14.344 63.406 12.539 1 72.19 300 GLU A N 1
ATOM 2396 C CA . GLU A 1 300 ? -14.891 62.625 11.414 1 72.19 300 GLU A CA 1
ATOM 2397 C C . GLU A 1 300 ? -14.039 61.406 11.133 1 72.19 300 GLU A C 1
ATOM 2399 O O . GLU A 1 300 ? -14.484 60.5 10.43 1 72.19 300 GLU A O 1
ATOM 2404 N N . ILE A 1 301 ? -12.867 61.406 11.641 1 68.56 301 ILE A N 1
ATOM 2405 C CA . ILE A 1 301 ? -12.016 60.281 11.344 1 68.56 301 ILE A CA 1
ATOM 2406 C C . ILE A 1 301 ? -12.117 59.25 12.477 1 68.56 301 ILE A C 1
ATOM 2408 O O . ILE A 1 301 ? -12.57 59.562 13.578 1 68.56 301 ILE A O 1
ATOM 2412 N N . ARG A 1 302 ? -11.922 58.031 12.164 1 64.38 302 ARG A N 1
ATOM 2413 C CA . ARG A 1 302 ? -12 56.938 13.117 1 64.38 302 ARG A CA 1
ATOM 2414 C C . ARG A 1 302 ? -10.781 56.906 14.031 1 64.38 302 ARG A C 1
ATOM 2416 O O . ARG A 1 302 ? -9.789 57.594 13.766 1 64.38 302 ARG A O 1
ATOM 2423 N N . VAL A 1 303 ? -10.859 56.25 14.883 1 56.84 303 VAL A N 1
ATOM 2424 C CA . VAL A 1 303 ? -9.844 56.188 15.93 1 56.84 303 VAL A CA 1
ATOM 2425 C C . VAL A 1 303 ? -8.57 55.562 15.367 1 56.84 303 VAL A C 1
ATOM 2427 O O . VAL A 1 303 ? -7.465 55.938 15.766 1 56.84 303 VAL A O 1
ATOM 2430 N N . TYR A 1 304 ? -8.688 54.781 14.289 1 60.06 304 TYR A N 1
ATOM 2431 C CA . TYR A 1 304 ? -7.531 54.125 13.719 1 60.06 304 TYR A CA 1
ATOM 2432 C C . TYR A 1 304 ? -6.879 54.969 12.633 1 60.06 304 TYR A C 1
ATOM 2434 O O . TYR A 1 304 ? -5.805 54.625 12.133 1 60.06 304 TYR A O 1
ATOM 2442 N N . ASP A 1 305 ? -7.559 55.938 12.336 1 72.69 305 ASP A N 1
ATOM 2443 C CA . ASP A 1 305 ? -6.988 56.844 11.344 1 72.69 305 ASP A CA 1
ATOM 2444 C C . ASP A 1 305 ? -6.016 57.812 11.992 1 72.69 305 ASP A C 1
ATOM 2446 O O . ASP A 1 305 ? -6.105 58.094 13.195 1 72.69 305 ASP A O 1
ATOM 2450 N N . ILE A 1 306 ? -4.996 58.219 11.266 1 79.06 306 ILE A N 1
ATOM 2451 C CA . ILE A 1 306 ? -3.941 59.062 11.781 1 79.06 306 ILE A CA 1
ATOM 2452 C C . ILE A 1 306 ? -3.967 60.406 11.047 1 79.06 306 ILE A C 1
ATOM 2454 O O . ILE A 1 306 ? -3.502 60.531 9.914 1 79.06 306 ILE A O 1
ATOM 2458 N N . PRO A 1 307 ? -4.598 61.406 11.633 1 86.75 307 PRO A N 1
ATOM 2459 C CA . PRO A 1 307 ? -4.504 62.75 11.047 1 86.75 307 PRO A CA 1
ATOM 2460 C C . PRO A 1 307 ? -3.166 63.406 11.328 1 86.75 307 PRO A C 1
ATOM 2462 O O . PRO A 1 307 ? -2.662 63.344 12.453 1 86.75 307 PRO A O 1
ATOM 2465 N N . VAL A 1 308 ? -2.555 64 10.328 1 87.62 308 VAL A N 1
ATOM 2466 C CA . VAL A 1 308 ? -1.23 64.625 10.438 1 87.62 308 VAL A CA 1
ATOM 2467 C C . VAL A 1 308 ? -1.263 66.062 9.875 1 87.62 308 VAL A C 1
ATOM 2469 O O . VAL A 1 308 ? -1.852 66.25 8.82 1 87.62 308 VAL A O 1
ATOM 2472 N N . LYS A 1 309 ? -0.689 66.938 10.617 1 88.88 309 LYS A N 1
ATOM 2473 C CA . LYS A 1 309 ? -0.478 68.312 10.117 1 88.88 309 LYS A CA 1
ATOM 2474 C C . LYS A 1 309 ? 0.893 68.438 9.461 1 88.88 309 LYS A C 1
ATOM 2476 O O . LYS A 1 309 ? 1.922 68.312 10.125 1 88.88 309 LYS A O 1
ATOM 2481 N N . VAL A 1 310 ? 0.957 68.625 8.148 1 90.06 310 VAL A N 1
ATOM 2482 C CA . VAL A 1 310 ? 2.205 68.812 7.414 1 90.06 310 VAL A CA 1
ATOM 2483 C C . VAL A 1 310 ? 2.73 70.25 7.578 1 90.06 310 VAL A C 1
ATOM 2485 O O . VAL A 1 310 ? 3.902 70.438 7.91 1 90.06 310 VAL A O 1
ATOM 2488 N N . ASN A 1 311 ? 1.938 71.188 7.289 1 87.19 311 ASN A N 1
ATOM 2489 C CA . ASN A 1 311 ? 2.186 72.625 7.523 1 87.19 311 ASN A CA 1
ATOM 2490 C C . ASN A 1 311 ? 0.897 73.375 7.852 1 87.19 311 ASN A C 1
ATOM 2492 O O . ASN A 1 311 ? -0.122 72.75 8.164 1 87.19 311 ASN A O 1
ATOM 2496 N N . ASN A 1 312 ? 0.842 74.625 7.906 1 82.62 312 ASN A N 1
ATOM 2497 C CA . ASN A 1 312 ? -0.298 75.438 8.352 1 82.62 312 ASN A CA 1
ATOM 2498 C C . ASN A 1 312 ? -1.495 75.25 7.422 1 82.62 312 ASN A C 1
ATOM 2500 O O . ASN A 1 312 ? -2.641 75.438 7.836 1 82.62 312 ASN A O 1
ATOM 2504 N N . SER A 1 313 ? -1.256 74.812 6.16 1 88.62 313 SER A N 1
ATOM 2505 C CA . SER A 1 313 ? -2.355 74.75 5.207 1 88.62 313 SER A CA 1
ATOM 2506 C C . SER A 1 313 ? -2.471 73.375 4.621 1 88.62 313 SER A C 1
ATOM 2508 O O . SER A 1 313 ? -3.338 73.062 3.783 1 88.62 313 SER A O 1
ATOM 2510 N N . GLU A 1 314 ? -1.617 72.5 5.066 1 92.81 314 GLU A N 1
ATOM 2511 C CA . GLU A 1 314 ? -1.608 71.125 4.469 1 92.81 314 GLU A CA 1
ATOM 2512 C C . GLU A 1 314 ? -1.729 70.062 5.535 1 92.81 314 GLU A C 1
ATOM 2514 O O . GLU A 1 314 ? -1.141 70.188 6.613 1 92.81 314 GLU A O 1
ATOM 2519 N N . TYR A 1 315 ? -2.539 69 5.211 1 93.19 315 TYR A N 1
ATOM 2520 C CA . TYR A 1 315 ? -2.797 67.875 6.121 1 93.19 315 TYR A CA 1
ATOM 2521 C C . TYR A 1 315 ? -2.732 66.562 5.391 1 93.19 315 TYR A C 1
ATOM 2523 O O . TYR A 1 315 ? -2.938 66.5 4.176 1 93.19 315 TYR A O 1
ATOM 2531 N N . ALA A 1 316 ? -2.32 65.625 6.121 1 93.5 316 ALA A N 1
ATOM 2532 C CA . ALA A 1 316 ? -2.406 64.25 5.645 1 93.5 316 ALA A CA 1
ATOM 2533 C C . ALA A 1 316 ? -3.18 63.375 6.629 1 93.5 316 ALA A C 1
ATOM 2535 O O . ALA A 1 316 ? -3.074 63.562 7.844 1 93.5 316 ALA A O 1
ATOM 2536 N N . ILE A 1 317 ? -3.984 62.5 6.094 1 90.88 317 ILE A N 1
ATOM 2537 C CA . ILE A 1 317 ? -4.719 61.531 6.922 1 90.88 317 ILE A CA 1
ATOM 2538 C C . ILE A 1 317 ? -4.43 60.125 6.461 1 90.88 317 ILE A C 1
ATOM 2540 O O . ILE A 1 317 ? -4.684 59.781 5.305 1 90.88 317 ILE A O 1
ATOM 2544 N N . PHE A 1 318 ? -3.859 59.406 7.328 1 88.19 318 PHE A N 1
ATOM 2545 C CA . PHE A 1 318 ? -3.639 58 7.074 1 88.19 318 PHE A CA 1
ATOM 2546 C C . PHE A 1 318 ? -4.844 57.156 7.512 1 88.19 318 PHE A C 1
ATOM 2548 O O . PHE A 1 31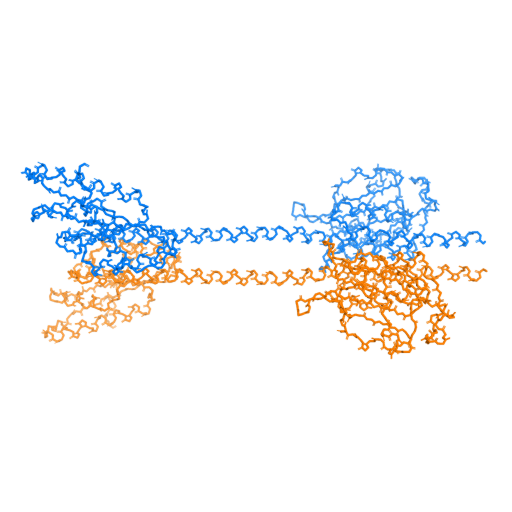8 ? -5.168 57.094 8.695 1 88.19 318 PHE A O 1
ATOM 2555 N N . LEU A 1 319 ? -5.535 56.531 6.594 1 81.81 319 LEU A N 1
ATOM 2556 C CA . LEU A 1 319 ? -6.777 55.812 6.84 1 81.81 319 LEU A CA 1
ATOM 2557 C C . LEU A 1 319 ? -6.531 54.312 6.832 1 81.81 319 LEU A C 1
ATOM 2559 O O . LEU A 1 319 ? -6.016 53.781 5.852 1 81.81 319 LEU A O 1
ATOM 2563 N N . HIS A 1 320 ? -6.922 53.812 7.859 1 73.5 320 HIS A N 1
ATOM 2564 C CA . HIS A 1 320 ? -6.71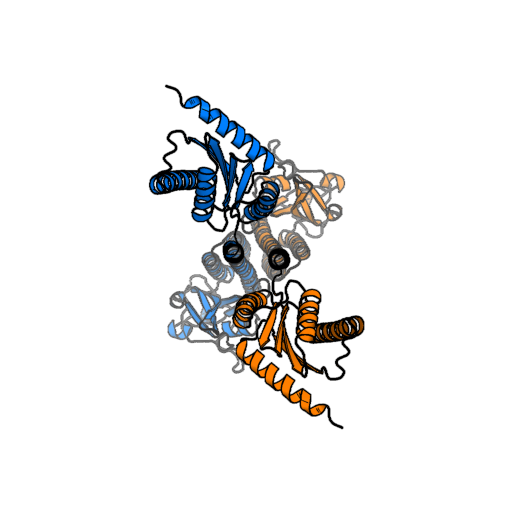1 52.406 8.047 1 73.5 320 HIS A CA 1
ATOM 2565 C C . HIS A 1 320 ? -7.879 51.594 7.504 1 73.5 320 HIS A C 1
ATOM 2567 O O . HIS A 1 320 ? -9.039 51.875 7.805 1 73.5 320 HIS A O 1
ATOM 2573 N N . ASN A 1 321 ? -7.656 50.531 6.648 1 73.44 321 ASN A N 1
ATOM 2574 C CA . ASN A 1 321 ? -8.641 49.625 6.102 1 73.44 321 ASN A CA 1
ATOM 2575 C C . ASN A 1 321 ? -9.719 50.344 5.305 1 73.44 321 ASN A C 1
ATOM 2577 O O . ASN A 1 321 ? -10.906 50.062 5.453 1 73.44 321 ASN A O 1
ATOM 2581 N N . VAL A 1 322 ? -9.305 51.344 4.695 1 76.25 322 VAL A N 1
ATOM 2582 C CA . VAL A 1 322 ? -10.18 52.156 3.859 1 76.25 322 VAL A CA 1
ATOM 2583 C C . VAL A 1 322 ? -9.641 52.219 2.434 1 76.25 322 VAL A C 1
ATOM 2585 O O . VAL A 1 322 ? -8.445 52.469 2.223 1 76.25 322 VAL A O 1
ATOM 2588 N N . ASP A 1 323 ? -10.469 51.844 1.549 1 81.06 323 ASP A N 1
ATOM 2589 C CA . ASP A 1 323 ? -10.062 51.969 0.153 1 81.06 323 ASP A CA 1
ATOM 2590 C C . ASP A 1 323 ? -10.211 53.406 -0.34 1 81.06 323 ASP A C 1
ATOM 2592 O O . ASP A 1 323 ? -10.648 54.281 0.409 1 81.06 323 ASP A O 1
ATOM 2596 N N . ILE A 1 324 ? -9.82 53.625 -1.605 1 87.81 324 ILE A N 1
ATOM 2597 C CA . ILE A 1 324 ? -9.758 54.969 -2.166 1 87.81 324 ILE A CA 1
ATOM 2598 C C . ILE A 1 324 ? -11.164 55.531 -2.258 1 87.81 324 ILE A C 1
ATOM 2600 O O . ILE A 1 324 ? -11.352 56.75 -2.068 1 87.81 324 ILE A O 1
ATOM 2604 N N . ILE A 1 325 ? -12.188 54.781 -2.518 1 84.38 325 ILE A N 1
ATOM 2605 C CA . ILE A 1 325 ? -13.555 55.25 -2.666 1 84.38 325 ILE A CA 1
ATOM 2606 C C . ILE A 1 325 ? -14.07 55.75 -1.322 1 84.38 325 ILE A C 1
ATOM 2608 O O . ILE A 1 325 ? -14.617 56.875 -1.236 1 84.38 325 ILE A O 1
ATOM 2612 N N . LYS A 1 326 ? -13.875 54.938 -0.34 1 81.06 326 LYS A N 1
ATOM 2613 C CA . LYS A 1 326 ? -14.305 55.312 0.997 1 81.06 326 LYS A CA 1
ATOM 2614 C C . LYS A 1 326 ? -13.508 56.531 1.505 1 81.06 326 LYS A C 1
ATOM 2616 O O . LYS A 1 326 ? -14.039 57.375 2.209 1 81.06 326 LYS A O 1
ATOM 2621 N N . ALA A 1 327 ? -12.234 56.562 1.177 1 88.44 327 ALA A N 1
ATOM 2622 C CA . ALA A 1 327 ? -11.414 57.719 1.551 1 88.44 327 ALA A CA 1
ATOM 2623 C C . ALA A 1 327 ? -11.977 59 0.965 1 88.44 327 ALA A C 1
ATOM 2625 O O . ALA A 1 327 ? -12.016 60.031 1.644 1 88.44 327 ALA A O 1
ATOM 2626 N N . ARG A 1 328 ? -12.43 58.969 -0.266 1 88.62 328 ARG A N 1
ATOM 2627 C CA . ARG A 1 328 ? -13.031 60.125 -0.924 1 88.62 328 ARG A CA 1
ATOM 2628 C C . ARG A 1 328 ? -14.32 60.531 -0.228 1 88.62 328 ARG A C 1
ATOM 2630 O O . ARG A 1 328 ? -14.594 61.719 -0.083 1 88.62 328 ARG A O 1
ATOM 2637 N N . MET A 1 329 ? -15.055 59.562 0.154 1 84.81 329 MET A N 1
ATOM 2638 C CA . MET A 1 329 ? -16.297 59.844 0.866 1 84.81 329 MET A CA 1
ATOM 2639 C C . MET A 1 329 ? -16.016 60.562 2.188 1 84.81 329 MET A C 1
ATOM 2641 O O . MET A 1 329 ? -16.719 61.5 2.559 1 84.81 329 MET A O 1
ATOM 2645 N N . ILE A 1 330 ? -14.977 60.094 2.828 1 87.06 330 ILE A N 1
ATOM 2646 C CA . ILE A 1 330 ? -14.586 60.688 4.098 1 87.06 330 ILE A CA 1
ATOM 2647 C C . ILE A 1 330 ? -14.148 62.125 3.873 1 87.06 330 ILE A C 1
ATOM 2649 O O . ILE A 1 330 ? -14.523 63.031 4.633 1 87.06 330 ILE A O 1
ATOM 2653 N N . ALA A 1 331 ? -13.391 62.375 2.828 1 90.69 331 ALA A N 1
ATOM 2654 C CA . ALA A 1 331 ? -12.938 63.719 2.482 1 90.69 331 ALA A CA 1
ATOM 2655 C C . ALA A 1 331 ? -14.117 64.625 2.217 1 90.69 331 ALA A C 1
ATOM 2657 O O . ALA A 1 331 ? -14.148 65.75 2.705 1 90.69 331 ALA A O 1
ATOM 2658 N N . LYS A 1 332 ? -15.078 64.125 1.445 1 87.5 332 LYS A N 1
ATOM 2659 C CA . LYS A 1 332 ? -16.266 64.938 1.143 1 87.5 332 LYS A CA 1
ATOM 2660 C C . LYS A 1 332 ? -17.062 65.25 2.41 1 87.5 332 LYS A C 1
ATOM 2662 O O . LYS A 1 332 ? -17.594 66.375 2.559 1 87.5 332 LYS A O 1
ATOM 2667 N N . ARG A 1 333 ? -17.156 64.25 3.215 1 87.88 333 ARG A N 1
ATOM 2668 C CA . ARG A 1 333 ? -17.859 64.438 4.48 1 87.88 333 ARG A CA 1
ATOM 2669 C C . ARG A 1 333 ? -17.172 65.5 5.328 1 87.88 333 ARG A C 1
ATOM 2671 O O . ARG A 1 333 ? -17.828 66.375 5.957 1 87.88 333 ARG A O 1
ATOM 2678 N N . ILE A 1 334 ? -15.828 65.5 5.363 1 88.81 334 ILE A N 1
ATOM 2679 C CA . ILE A 1 334 ? -15.055 66.5 6.113 1 88.81 334 ILE A CA 1
ATOM 2680 C C . ILE A 1 334 ? -15.312 67.875 5.555 1 88.81 334 ILE A C 1
ATOM 2682 O O . ILE A 1 334 ? -15.594 68.812 6.305 1 88.81 334 ILE A O 1
ATOM 2686 N N . GLU A 1 335 ? -15.305 68 4.258 1 88.19 335 GLU A N 1
ATOM 2687 C CA . GLU A 1 335 ? -15.57 69.25 3.605 1 88.19 335 GLU A CA 1
ATOM 2688 C C . GLU A 1 335 ? -16.953 69.812 3.957 1 88.19 335 GLU A C 1
ATOM 2690 O O . GLU A 1 335 ? -17.109 70.938 4.328 1 88.19 335 GLU A O 1
ATOM 2695 N N . ARG A 1 336 ? -17.844 68.938 3.785 1 86.81 336 ARG A N 1
ATOM 2696 C CA . ARG A 1 336 ? -19.234 69.312 4.051 1 86.81 336 ARG A CA 1
ATOM 2697 C C . ARG A 1 336 ? -19.406 69.75 5.492 1 86.81 336 ARG A C 1
ATOM 2699 O O . ARG A 1 336 ? -20.031 70.812 5.746 1 86.81 336 ARG A O 1
ATOM 2706 N N . LYS A 1 337 ? -18.875 69.125 6.387 1 86.81 337 LYS A N 1
ATOM 2707 C CA . LYS A 1 337 ? -19.031 69.438 7.805 1 86.81 337 LYS A CA 1
ATOM 2708 C C . LYS A 1 337 ? -18.312 70.688 8.156 1 86.81 337 LYS A C 1
ATOM 2710 O O . LYS A 1 337 ? -18.781 71.5 9 1 86.81 337 LYS A O 1
ATOM 2715 N N . VAL A 1 338 ? -17.172 70.938 7.508 1 87.81 338 VAL A N 1
ATOM 2716 C CA . VAL A 1 338 ? -16.438 72.188 7.73 1 87.81 338 VAL A CA 1
ATOM 2717 C C . VAL A 1 338 ? -17.297 73.375 7.266 1 87.81 338 VAL A C 1
ATOM 2719 O O . VAL A 1 338 ? -17.453 74.375 7.996 1 87.81 338 VAL A O 1
ATOM 2722 N N . PHE A 1 339 ? -17.875 73.25 6.094 1 86.94 339 PHE A N 1
ATOM 2723 C CA . PHE A 1 339 ? -18.688 74.312 5.551 1 86.94 339 PHE A CA 1
ATOM 2724 C C . PHE A 1 339 ? -19.922 74.562 6.406 1 86.94 339 PHE A C 1
ATOM 2726 O O . PHE A 1 339 ? -20.328 75.688 6.633 1 86.94 339 PHE A O 1
ATOM 2733 N N . GLU A 1 340 ? -20.5 73.438 6.863 1 85.69 340 GLU A N 1
ATOM 2734 C CA . GLU A 1 340 ? -21.672 73.562 7.715 1 85.69 340 GLU A CA 1
ATOM 2735 C C . GLU A 1 340 ? -21.359 74.312 9.023 1 85.69 340 GLU A C 1
ATOM 2737 O O . GLU A 1 340 ? -22.109 75.188 9.461 1 85.69 340 GLU A O 1
ATOM 2742 N N . LYS A 1 341 ? -20.266 73.938 9.555 1 85.06 341 LYS A N 1
ATOM 2743 C CA . LYS A 1 341 ? -19.891 74.562 10.828 1 85.06 341 LYS A CA 1
ATOM 2744 C C . LYS A 1 341 ? -19.484 76 10.648 1 85.06 341 LYS A C 1
ATOM 2746 O O . LYS A 1 341 ? -19.719 76.875 11.531 1 85.06 341 LYS A O 1
ATOM 2751 N N . LEU A 1 342 ? -18.875 76.25 9.57 1 84.69 342 LEU A N 1
ATOM 2752 C CA . LEU A 1 342 ? -18.516 77.625 9.281 1 84.69 342 LEU A CA 1
ATOM 2753 C C . LEU A 1 342 ? -19.75 78.5 9.07 1 84.69 342 LEU A C 1
ATOM 2755 O O . LEU A 1 342 ? -19.797 79.688 9.492 1 84.69 342 LEU A O 1
ATOM 2759 N N . LYS A 1 343 ? -20.75 78 8.328 1 81.88 343 LYS A N 1
ATOM 2760 C CA . LYS A 1 343 ? -22 78.75 8.109 1 81.88 343 LYS A CA 1
ATOM 2761 C C . LYS A 1 343 ? -22.703 79 9.43 1 81.88 343 LYS A C 1
ATOM 2763 O O . LYS A 1 343 ? -23.25 80.125 9.625 1 81.88 343 LYS A O 1
ATOM 2768 N N . LEU A 1 344 ? -22.562 78.062 10.242 1 77.12 344 LEU A N 1
ATOM 2769 C CA . LEU A 1 344 ? -23.219 78.188 11.539 1 77.12 344 LEU A CA 1
ATOM 2770 C C . LEU A 1 344 ? -22.547 79.312 12.383 1 77.12 344 LEU A C 1
ATOM 2772 O O . LEU A 1 344 ? -23.203 80 13.164 1 77.12 344 LEU A O 1
ATOM 2776 N N . ASN A 1 345 ? -21.281 79.375 12.25 1 74.44 345 ASN A N 1
ATOM 2777 C CA . ASN A 1 345 ? -20.547 80.375 13.039 1 74.44 345 ASN A CA 1
ATOM 2778 C C . ASN A 1 345 ? -20.453 81.688 12.312 1 74.44 345 ASN A C 1
ATOM 2780 O O . ASN A 1 345 ? -19.688 82.562 12.727 1 74.44 345 ASN A O 1
ATOM 2784 N N . GLU A 1 346 ? -21.312 81.938 11.234 1 68.44 346 GLU A N 1
ATOM 2785 C CA . GLU A 1 346 ? -21.422 83.188 10.453 1 68.44 346 GLU A CA 1
ATOM 2786 C C . GLU A 1 346 ? -20.062 83.562 9.891 1 68.44 346 GLU A C 1
ATOM 2788 O O . GLU A 1 346 ? -19.719 84.75 9.836 1 68.44 346 GLU A O 1
ATOM 2793 N N . MET A 1 347 ? -19.156 82.625 9.727 1 65.56 347 MET A N 1
ATOM 2794 C CA . MET A 1 347 ? -17.828 82.875 9.203 1 65.56 347 MET A CA 1
ATOM 2795 C C . MET A 1 347 ? -17.75 82.5 7.715 1 65.56 347 MET A C 1
ATOM 2797 O O . MET A 1 347 ? -17.594 81.375 7.352 1 65.56 347 MET A O 1
ATOM 2801 N N . LEU A 1 348 ? -18.578 82.875 6.977 1 57.69 348 LEU A N 1
ATOM 2802 C CA . LEU A 1 348 ? -18.688 82.438 5.586 1 57.69 348 LEU A CA 1
ATOM 2803 C C . LEU A 1 348 ? -17.469 82.875 4.789 1 57.69 348 LEU A C 1
ATOM 2805 O O . LEU A 1 348 ? -17.188 84.062 4.66 1 57.69 348 LEU A O 1
ATOM 2809 N N . SER A 1 349 ? -16.281 82.312 4.992 1 56.88 349 SER A N 1
ATOM 2810 C CA . SER A 1 349 ? -15.242 82.688 4.043 1 56.88 349 SER A CA 1
ATOM 2811 C C . SER A 1 349 ? -15.469 82.062 2.678 1 56.88 349 SER A C 1
ATOM 2813 O O . SER A 1 349 ? -15.555 80.875 2.568 1 56.88 349 SER A O 1
ATOM 2815 N N . THR A 1 350 ? -16.031 82.688 1.771 1 59.44 350 THR A N 1
ATOM 2816 C CA . THR A 1 350 ? -16.438 82.438 0.402 1 59.44 350 THR A CA 1
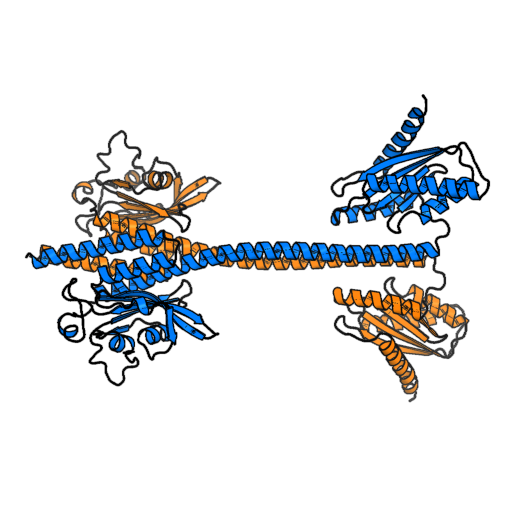ATOM 2817 C C . THR A 1 350 ? -15.281 81.812 -0.399 1 59.44 350 THR A C 1
ATOM 2819 O O . THR A 1 350 ? -15.484 81.188 -1.426 1 59.44 350 THR A O 1
ATOM 2822 N N . SER A 1 351 ? -13.992 81.875 0.032 1 73.88 351 SER A N 1
ATOM 2823 C CA . SER A 1 351 ? -12.906 81.562 -0.884 1 73.88 351 SER A CA 1
ATOM 2824 C C . SER A 1 351 ? -12.148 80.312 -0.414 1 73.88 351 SER A C 1
ATOM 2826 O O . SER A 1 351 ? -11.094 80 -0.963 1 73.88 351 SER A O 1
ATOM 2828 N N . LEU A 1 352 ? -12.703 79.562 0.515 1 81.12 352 LEU A N 1
ATOM 2829 C CA . LEU A 1 352 ? -12.031 78.375 1.023 1 81.12 352 LEU A CA 1
ATOM 2830 C C . LEU A 1 352 ? -12.062 77.25 -0.011 1 81.12 352 LEU A C 1
ATOM 2832 O O . LEU A 1 352 ? -13.109 77 -0.585 1 81.12 352 LEU A O 1
ATOM 2836 N N . LYS A 1 353 ? -10.875 76.812 -0.385 1 85.44 353 LYS A N 1
ATOM 2837 C CA . LYS A 1 353 ? -10.75 75.75 -1.334 1 85.44 353 LYS A CA 1
ATOM 2838 C C . LYS A 1 353 ? -10.039 74.562 -0.702 1 85.44 353 LYS A C 1
ATOM 2840 O O . LYS A 1 353 ? -9.047 74.688 0.014 1 85.44 353 LYS A O 1
ATOM 2845 N N . PHE A 1 354 ? -10.625 73.438 -0.864 1 89.56 354 PHE A N 1
ATOM 2846 C CA . PHE A 1 354 ? -10.023 72.188 -0.456 1 89.56 354 PHE A CA 1
ATOM 2847 C C . PHE A 1 354 ? -9.5 71.438 -1.666 1 89.56 354 PHE A C 1
ATOM 2849 O O . PHE A 1 354 ? -10.234 71.188 -2.629 1 89.56 354 PHE A O 1
ATOM 2856 N N . LEU A 1 355 ? -8.242 71.188 -1.714 1 90.56 355 LEU A N 1
ATOM 2857 C CA . LEU A 1 355 ? -7.625 70.312 -2.744 1 90.56 355 LEU A CA 1
ATOM 2858 C C . LEU A 1 355 ? -7.215 69 -2.176 1 90.56 355 LEU A C 1
ATOM 2860 O O . LEU A 1 355 ? -6.301 68.875 -1.353 1 90.56 355 LEU A O 1
ATOM 2864 N N . TRP A 1 356 ? -7.906 68 -2.59 1 92.62 356 TRP A N 1
ATOM 2865 C CA . TRP A 1 356 ? -7.656 66.625 -2.061 1 92.62 356 TRP A CA 1
ATOM 2866 C C . TRP A 1 356 ? -6.879 65.812 -3.062 1 92.62 356 TRP A C 1
ATOM 2868 O O . TRP A 1 356 ? -7.047 65.938 -4.273 1 92.62 356 TRP A O 1
ATOM 2878 N N . SER A 1 357 ? -6.043 65 -2.645 1 93 357 SER A N 1
ATOM 2879 C CA . SER A 1 357 ? -5.398 63.906 -3.395 1 93 357 SER A CA 1
ATOM 2880 C C . SER A 1 357 ? -5.395 62.594 -2.605 1 93 357 SER A C 1
ATOM 2882 O O . SER A 1 357 ? -5.488 62.625 -1.376 1 93 357 SER A O 1
ATOM 2884 N N . PHE A 1 358 ? -5.422 61.531 -3.26 1 93.5 358 PHE A N 1
ATOM 2885 C CA . PHE A 1 358 ? -5.602 60.25 -2.625 1 93.5 358 PHE A CA 1
ATOM 2886 C C . PHE A 1 358 ? -4.598 59.219 -3.17 1 93.5 358 PHE A C 1
ATOM 2888 O O . PHE A 1 358 ? -4.199 59.312 -4.336 1 93.5 358 PHE A O 1
ATOM 2895 N N . TYR A 1 359 ? -4.168 58.312 -2.264 1 92.56 359 TYR A N 1
ATOM 2896 C CA . TYR A 1 359 ? -3.293 57.188 -2.631 1 92.56 359 TYR A CA 1
ATOM 2897 C C . TYR A 1 359 ? -3.666 55.938 -1.865 1 92.56 359 TYR A C 1
ATOM 2899 O O . TYR A 1 359 ? -3.824 55.969 -0.642 1 92.56 359 TYR A O 1
ATOM 2907 N N . GLU A 1 360 ? -3.932 54.906 -2.541 1 90.44 360 GLU A N 1
ATOM 2908 C CA . GLU A 1 360 ? -4.207 53.594 -1.93 1 90.44 360 GLU A CA 1
ATOM 2909 C C . GLU A 1 360 ? -2.938 52.75 -1.82 1 90.44 360 GLU A C 1
ATOM 2911 O O . GLU A 1 360 ? -2.244 52.531 -2.816 1 90.44 360 GLU A O 1
ATOM 2916 N N . LEU A 1 361 ? -2.617 52.375 -0.59 1 85.75 361 LEU A N 1
ATOM 2917 C CA . LEU A 1 361 ? -1.417 51.594 -0.307 1 85.75 361 LEU A CA 1
ATOM 2918 C C . LEU A 1 361 ? -1.767 50.125 -0.062 1 85.75 361 LEU A C 1
ATOM 2920 O O . LEU A 1 361 ? -2.467 49.812 0.9 1 85.75 361 LEU A O 1
ATOM 2924 N N . LYS A 1 362 ? -1.271 49.281 -0.931 1 79 362 LYS A N 1
ATOM 2925 C CA . LYS A 1 362 ? -1.475 47.844 -0.797 1 79 362 LYS A CA 1
ATOM 2926 C C . LYS A 1 362 ? -0.439 47.219 0.138 1 79 362 LYS A C 1
ATOM 2928 O O . LYS A 1 362 ? 0.691 47.688 0.227 1 79 362 LYS A O 1
ATOM 2933 N N . PRO A 1 363 ? -0.917 46.25 0.821 1 69.81 363 PRO A N 1
ATOM 2934 C CA . PRO A 1 363 ? -0.01 45.625 1.795 1 69.81 363 PRO A CA 1
ATOM 2935 C C . PRO A 1 363 ? 1.282 45.125 1.159 1 69.81 363 PRO A C 1
ATOM 2937 O O . PRO A 1 363 ? 2.328 45.125 1.812 1 69.81 363 PRO A O 1
ATOM 2940 N N . ASP A 1 364 ? 1.347 44.719 -0.036 1 70 364 ASP A N 1
ATOM 2941 C CA . ASP A 1 364 ? 2.508 44.156 -0.696 1 70 364 ASP A CA 1
ATOM 2942 C C . ASP A 1 364 ? 3.381 45.219 -1.335 1 70 364 ASP A C 1
ATOM 2944 O O . ASP A 1 364 ? 4.465 44.938 -1.848 1 70 364 ASP A O 1
ATOM 2948 N N . GLU A 1 365 ? 2.979 46.438 -1.262 1 73.06 365 GLU A N 1
ATOM 2949 C CA . GLU A 1 365 ? 3.709 47.531 -1.887 1 73.06 365 GLU A CA 1
ATOM 2950 C C . GLU A 1 365 ? 4.789 48.094 -0.956 1 73.06 365 GLU A C 1
ATOM 2952 O O . GLU A 1 365 ? 4.555 48.25 0.244 1 73.06 365 GLU A O 1
ATOM 2957 N N . GLU A 1 366 ? 6.051 48 -1.249 1 71.56 366 GLU A N 1
ATOM 2958 C CA . GLU A 1 366 ? 7.133 48.594 -0.48 1 71.56 366 GLU A CA 1
ATOM 2959 C C . GLU A 1 366 ? 7.418 50.031 -0.948 1 71.56 366 GLU A C 1
ATOM 2961 O O . GLU A 1 366 ? 8.117 50.219 -1.943 1 71.56 366 GLU A O 1
ATOM 2966 N N . LYS A 1 367 ? 6.719 51.031 -0.478 1 75.38 367 LYS A N 1
ATOM 2967 C CA . LYS A 1 367 ? 6.961 52.438 -0.842 1 75.38 367 LYS A CA 1
ATOM 2968 C C . LYS A 1 367 ? 7.312 53.25 0.385 1 75.38 367 LYS A C 1
ATOM 2970 O O . LYS A 1 367 ? 6.906 52.938 1.502 1 75.38 367 LYS A O 1
ATOM 2975 N N . ASN A 1 368 ? 8.125 54.188 0.191 1 81.69 368 ASN A N 1
ATOM 2976 C CA . ASN A 1 368 ? 8.492 55.156 1.214 1 81.69 368 ASN A CA 1
ATOM 2977 C C . ASN A 1 368 ? 7.371 56.188 1.449 1 81.69 368 ASN A C 1
ATOM 2979 O O . ASN A 1 368 ? 6.891 56.812 0.506 1 81.69 368 ASN A O 1
ATOM 2983 N N . ILE A 1 369 ? 6.961 56.281 2.633 1 86.94 369 ILE A N 1
ATOM 2984 C CA . ILE A 1 369 ? 5.816 57.094 2.988 1 86.94 369 ILE A CA 1
ATOM 2985 C C . ILE A 1 369 ? 6.098 58.562 2.623 1 86.94 369 ILE A C 1
ATOM 2987 O O . ILE A 1 369 ? 5.203 59.281 2.176 1 86.94 369 ILE A O 1
ATOM 2991 N N . GLU A 1 370 ? 7.305 59.062 2.791 1 87.88 370 GLU A N 1
ATOM 2992 C CA . GLU A 1 370 ? 7.668 60.438 2.459 1 87.88 370 GLU A CA 1
ATOM 2993 C C . GLU A 1 370 ? 7.516 60.688 0.963 1 87.88 370 GLU A C 1
ATOM 2995 O O . GLU A 1 370 ? 7.086 61.781 0.56 1 87.88 370 GLU A O 1
ATOM 3000 N N . GLU A 1 371 ? 7.82 59.719 0.175 1 89.38 371 GLU A N 1
ATOM 3001 C CA . GLU A 1 371 ? 7.664 59.844 -1.271 1 89.38 371 GLU A CA 1
ATOM 3002 C C . GLU A 1 371 ? 6.191 59.906 -1.664 1 89.38 371 GLU A C 1
ATOM 3004 O O . GLU A 1 371 ? 5.816 60.688 -2.557 1 89.38 371 GLU A O 1
ATOM 3009 N N . ILE A 1 372 ? 5.445 59.156 -0.995 1 90.88 372 ILE A N 1
ATOM 3010 C CA . ILE A 1 372 ? 4.016 59.156 -1.286 1 90.88 372 ILE A CA 1
ATOM 3011 C C . ILE A 1 372 ? 3.414 60.5 -0.927 1 90.88 372 ILE A C 1
ATOM 3013 O O . ILE A 1 372 ? 2.613 61.062 -1.687 1 90.88 372 ILE A O 1
ATOM 3017 N N . LEU A 1 373 ? 3.797 61.031 0.203 1 92.31 373 LEU A N 1
ATOM 3018 C CA . LEU A 1 373 ? 3.277 62.344 0.63 1 92.31 373 LEU A CA 1
ATOM 3019 C C . LEU A 1 373 ? 3.682 63.438 -0.348 1 92.31 373 LEU A C 1
ATOM 3021 O O . LEU A 1 373 ? 2.881 64.312 -0.665 1 92.31 373 LEU A O 1
ATOM 3025 N N . SER A 1 374 ? 4.926 63.375 -0.845 1 90.81 374 SER A N 1
ATOM 3026 C CA . SER A 1 374 ? 5.387 64.312 -1.832 1 90.81 374 SER A CA 1
ATOM 3027 C C . SER A 1 374 ? 4.59 64.25 -3.127 1 90.81 374 SER A C 1
ATOM 3029 O O . SER A 1 374 ? 4.242 65.25 -3.732 1 90.81 374 SER A O 1
ATOM 3031 N N . TYR A 1 375 ? 4.371 63.062 -3.475 1 91.5 375 TYR A N 1
ATOM 3032 C CA . TYR A 1 375 ? 3.57 62.844 -4.668 1 91.5 375 TYR A CA 1
ATOM 3033 C C . TYR A 1 375 ? 2.16 63.375 -4.504 1 91.5 375 TYR A C 1
ATOM 3035 O O . TYR A 1 375 ? 1.642 64.062 -5.398 1 91.5 375 TYR A O 1
ATOM 3043 N N . LEU A 1 376 ? 1.622 63.094 -3.432 1 91.69 376 LEU A N 1
ATOM 3044 C CA . LEU A 1 376 ? 0.26 63.531 -3.18 1 91.69 376 LEU A CA 1
ATOM 3045 C C . LEU A 1 376 ? 0.205 65.062 -3.098 1 91.69 376 LEU A C 1
ATOM 3047 O O . LEU A 1 376 ? -0.762 65.688 -3.553 1 91.69 376 LEU A O 1
ATOM 3051 N N . GLN A 1 377 ? 1.168 65.625 -2.537 1 90.94 377 GLN A N 1
ATOM 3052 C CA . GLN A 1 377 ? 1.239 67.062 -2.477 1 90.94 377 GLN A CA 1
ATOM 3053 C C . GLN A 1 377 ? 1.267 67.688 -3.877 1 90.94 377 GLN A C 1
ATOM 3055 O O . GLN A 1 377 ? 0.564 68.688 -4.148 1 90.94 377 GLN A O 1
ATOM 3060 N N . LYS A 1 378 ? 2.049 67.062 -4.766 1 88.81 378 LYS A N 1
ATOM 3061 C CA . LYS A 1 378 ? 2.154 67.562 -6.145 1 88.81 378 LYS A CA 1
ATOM 3062 C C . LYS A 1 378 ? 0.819 67.438 -6.871 1 88.81 378 LYS A C 1
ATOM 3064 O O . LYS A 1 378 ? 0.402 68.312 -7.574 1 88.81 378 LYS A O 1
ATOM 3069 N N . ILE A 1 379 ? 0.169 66.375 -6.613 1 88.25 379 ILE A N 1
ATOM 3070 C CA . ILE A 1 379 ? -1.104 66.125 -7.281 1 88.25 379 ILE A CA 1
ATOM 3071 C C . ILE A 1 379 ? -2.15 67.125 -6.777 1 88.25 379 ILE A C 1
ATOM 3073 O O . ILE A 1 379 ? -2.932 67.688 -7.566 1 88.25 379 ILE A O 1
ATOM 3077 N N . ALA A 1 380 ? -2.166 67.25 -5.52 1 86.31 380 ALA A N 1
ATOM 3078 C CA . ALA A 1 380 ? -3.137 68.188 -4.938 1 86.31 380 ALA A CA 1
ATOM 3079 C C . ALA A 1 380 ? -2.914 69.625 -5.445 1 86.31 380 ALA A C 1
ATOM 3081 O O . ALA A 1 380 ? -3.873 70.375 -5.711 1 86.31 380 ALA A O 1
ATOM 3082 N N . LYS A 1 381 ? -1.701 70.062 -5.664 1 83.62 381 LYS A N 1
ATOM 3083 C CA . LYS A 1 381 ? -1.378 71.375 -6.168 1 83.62 381 LYS A CA 1
ATOM 3084 C C . LYS A 1 381 ? -1.751 71.5 -7.641 1 83.62 381 LYS A C 1
ATOM 3086 O O . LYS A 1 381 ? -2.152 72.625 -8.094 1 83.62 381 LYS A O 1
ATOM 3091 N N . GLU A 1 382 ? -1.601 70.5 -8.344 1 77.56 382 GLU A N 1
ATOM 3092 C CA . GLU A 1 382 ? -1.925 70.5 -9.766 1 77.56 382 GLU A CA 1
ATOM 3093 C C . GLU A 1 382 ? -3.434 70.5 -9.992 1 77.56 382 GLU A C 1
ATOM 3095 O O . GLU A 1 382 ? -3.91 71.062 -10.977 1 77.56 382 GLU A O 1
ATOM 3100 N N . ASN A 1 383 ? -4.176 69.75 -9.195 1 64.25 383 ASN A N 1
ATOM 3101 C CA . ASN A 1 383 ? -5.629 69.812 -9.328 1 64.25 383 ASN A CA 1
ATOM 3102 C C . ASN A 1 383 ? -6.18 71.188 -9.047 1 64.25 383 ASN A C 1
ATOM 3104 O O . ASN A 1 383 ? -7.332 71.5 -9.367 1 64.25 383 ASN A O 1
ATOM 3108 N N . GLU A 1 384 ? -5.547 72.062 -8.352 1 56.5 384 GLU A N 1
ATOM 3109 C CA . GLU A 1 384 ? -5.906 73.5 -8.25 1 56.5 384 GLU A CA 1
ATOM 3110 C C . GLU A 1 384 ? -6.039 74.125 -9.625 1 56.5 384 GLU A C 1
ATOM 3112 O O . GLU A 1 384 ? -6.91 74.938 -9.844 1 56.5 384 GLU A O 1
ATOM 3117 N N . GLY A 1 385 ? -5.133 73.938 -10.508 1 44.84 385 GLY A N 1
ATOM 3118 C CA . GLY A 1 385 ? -5.145 74.562 -11.828 1 44.84 385 GLY A CA 1
ATOM 3119 C C . GLY A 1 385 ? -6.301 74.062 -12.688 1 44.84 385 GLY A C 1
ATOM 3120 O O . GLY A 1 385 ? -6.523 74.625 -13.781 1 44.84 385 GLY A O 1
ATOM 3121 N N . GLU A 1 386 ? -6.789 72.938 -12.578 1 38.12 386 GLU A N 1
ATOM 3122 C CA . GLU A 1 386 ? -7.91 72.625 -13.453 1 38.12 386 GLU A CA 1
ATOM 3123 C C . GLU A 1 386 ? -9.219 73.188 -12.922 1 38.12 386 GLU A C 1
ATOM 3125 O O . GLU A 1 386 ? -10.281 72.562 -13.07 1 38.12 386 GLU A O 1
ATOM 3130 N N . ILE A 1 387 ? -9.211 74.125 -11.945 1 31.09 387 ILE A N 1
ATOM 3131 C CA . ILE A 1 387 ? -10.5 74.812 -11.758 1 31.09 387 ILE A CA 1
ATOM 3132 C C . ILE A 1 387 ? -10.961 75.375 -13.078 1 31.09 387 ILE A C 1
ATOM 3134 O O . ILE A 1 387 ? -12.07 75.938 -13.164 1 31.09 387 ILE A O 1
ATOM 3138 N N . THR A 1 388 ? -10.109 76.062 -14 1 26.95 388 THR A N 1
ATOM 3139 C CA . THR A 1 388 ? -10.734 77.25 -14.648 1 26.95 388 THR A CA 1
ATOM 3140 C C . THR A 1 388 ? -12.109 76.875 -15.203 1 26.95 388 THR A C 1
ATOM 3142 O O . THR A 1 388 ? -13.086 77.562 -14.969 1 26.95 388 THR A O 1
ATOM 3145 N N . THR A 1 389 ? -12.227 76.938 -16.688 1 20.31 389 THR A N 1
ATOM 3146 C CA . THR A 1 389 ? -13.383 77.062 -17.562 1 20.31 389 THR A CA 1
ATOM 3147 C C . THR A 1 389 ? -14.242 75.812 -17.531 1 20.31 389 THR A C 1
ATOM 3149 O O . THR A 1 389 ? -13.727 74.688 -17.547 1 20.31 389 THR A O 1
ATOM 3152 N N . MET B 1 1 ? 6.789 -43.438 -20.016 1 69.69 1 MET B N 1
ATOM 3153 C CA . MET B 1 1 ? 5.961 -43.312 -18.812 1 69.69 1 MET B CA 1
ATOM 3154 C C . MET B 1 1 ? 6.699 -42.531 -17.734 1 69.69 1 MET B C 1
ATOM 3156 O O . MET B 1 1 ? 6.141 -41.594 -17.141 1 69.69 1 MET B O 1
ATOM 3160 N N . LEU B 1 2 ? 8.031 -42.812 -17.641 1 78.44 2 LEU B N 1
ATOM 3161 C CA . LEU B 1 2 ? 8.836 -42.125 -16.625 1 78.44 2 LEU B CA 1
ATOM 3162 C C . LEU B 1 2 ? 8.945 -40.656 -16.922 1 78.44 2 LEU B C 1
ATOM 3164 O O . LEU B 1 2 ? 8.859 -39.812 -16 1 78.44 2 LEU B O 1
ATOM 3168 N N . GLU B 1 3 ? 9.031 -40.312 -18.219 1 79.19 3 GLU B N 1
ATOM 3169 C CA . GLU B 1 3 ? 9.172 -38.906 -18.625 1 79.19 3 GLU B CA 1
ATOM 3170 C C . GLU B 1 3 ? 7.906 -38.125 -18.297 1 79.19 3 GLU B C 1
ATOM 3172 O O . GLU B 1 3 ? 7.984 -36.969 -17.859 1 79.19 3 GLU B O 1
ATOM 3177 N N . VAL B 1 4 ? 6.785 -38.781 -18.453 1 83.5 4 VAL B N 1
ATOM 3178 C CA . VAL B 1 4 ? 5.512 -38.094 -18.219 1 83.5 4 VAL B CA 1
ATOM 3179 C C . VAL B 1 4 ? 5.328 -37.844 -16.719 1 83.5 4 VAL B C 1
ATOM 3181 O O . VAL B 1 4 ? 4.855 -36.781 -16.312 1 83.5 4 VAL B O 1
ATOM 3184 N N . TYR B 1 5 ? 5.762 -38.781 -15.852 1 86 5 TYR B N 1
ATOM 3185 C CA . TYR B 1 5 ? 5.668 -38.625 -14.406 1 86 5 TYR B CA 1
ATOM 3186 C C . TYR B 1 5 ? 6.617 -37.531 -13.914 1 86 5 TYR B C 1
ATOM 3188 O O . TYR B 1 5 ? 6.305 -36.812 -12.969 1 86 5 TYR B O 1
ATOM 3196 N N . GLU B 1 6 ? 7.746 -37.531 -14.602 1 86.25 6 GLU B N 1
ATOM 3197 C CA . GLU B 1 6 ? 8.703 -36.469 -14.258 1 86.25 6 GLU B CA 1
ATOM 3198 C C . GLU B 1 6 ? 8.125 -35.094 -14.555 1 86.25 6 GLU B C 1
ATOM 3200 O O . GLU B 1 6 ? 8.359 -34.156 -13.805 1 86.25 6 GLU B O 1
ATOM 3205 N N . GLN B 1 7 ? 7.41 -35.031 -15.617 1 88.81 7 GLN B N 1
ATOM 3206 C CA . GLN B 1 7 ? 6.793 -33.781 -15.977 1 88.81 7 GLN B CA 1
ATOM 3207 C C . GLN B 1 7 ? 5.73 -33.375 -14.961 1 88.81 7 GLN B C 1
ATOM 3209 O O . GLN B 1 7 ? 5.598 -32.188 -14.633 1 88.81 7 GLN B O 1
ATOM 3214 N N . ILE B 1 8 ? 4.969 -34.344 -14.5 1 90.81 8 ILE B N 1
ATOM 3215 C CA . ILE B 1 8 ? 3.945 -34.094 -13.5 1 90.81 8 ILE B CA 1
ATOM 3216 C C . ILE B 1 8 ? 4.598 -33.562 -12.219 1 90.81 8 ILE B C 1
ATOM 3218 O O . ILE B 1 8 ? 4.145 -32.562 -11.641 1 90.81 8 ILE B O 1
ATOM 3222 N N . THR B 1 9 ? 5.602 -34.188 -11.805 1 91.25 9 THR B N 1
ATOM 3223 C CA . THR B 1 9 ? 6.316 -33.812 -10.594 1 91.25 9 THR B CA 1
ATOM 3224 C C . THR B 1 9 ? 6.875 -32.375 -10.734 1 91.25 9 THR B C 1
ATOM 3226 O O . THR B 1 9 ? 6.816 -31.594 -9.797 1 91.25 9 THR B O 1
ATOM 3229 N N . LYS B 1 10 ? 7.379 -32.125 -11.867 1 90.62 10 LYS B N 1
ATOM 3230 C CA . LYS B 1 10 ? 7.945 -30.797 -12.133 1 90.62 10 LYS B CA 1
ATOM 3231 C C . LYS B 1 10 ? 6.875 -29.719 -12.047 1 90.62 10 LYS B C 1
ATOM 3233 O O . LYS B 1 10 ? 7.094 -28.656 -11.43 1 90.62 10 LYS B O 1
ATOM 3238 N N . LEU B 1 11 ? 5.762 -30 -12.656 1 93.19 11 LEU B N 1
ATOM 3239 C CA . LEU B 1 11 ? 4.676 -29.016 -12.672 1 93.19 11 LEU B CA 1
ATOM 3240 C C . LEU B 1 11 ? 4.121 -28.812 -11.266 1 93.19 11 LEU B C 1
ATOM 3242 O O . LEU B 1 11 ? 3.828 -27.672 -10.867 1 93.19 11 LEU B O 1
ATOM 3246 N N . LYS B 1 12 ? 3.973 -29.844 -10.492 1 93.31 12 LYS B N 1
ATOM 3247 C CA . LYS B 1 12 ? 3.537 -29.734 -9.109 1 93.31 12 LYS B CA 1
ATOM 3248 C C . LYS B 1 12 ? 4.516 -28.906 -8.289 1 93.31 12 LYS B C 1
ATOM 3250 O O . LYS B 1 12 ? 4.105 -28.078 -7.473 1 93.31 12 LYS B O 1
ATOM 3255 N N . ASN B 1 13 ? 5.738 -29.156 -8.5 1 93.94 13 ASN B N 1
ATOM 3256 C CA . ASN B 1 13 ? 6.777 -28.406 -7.801 1 93.94 13 ASN B CA 1
ATOM 3257 C C . ASN B 1 13 ? 6.719 -26.922 -8.133 1 93.94 13 ASN B C 1
ATOM 3259 O O . ASN B 1 13 ? 6.977 -26.078 -7.277 1 93.94 13 ASN B O 1
ATOM 3263 N N . ILE B 1 14 ? 6.441 -26.625 -9.391 1 95.5 14 ILE B N 1
ATOM 3264 C CA . ILE B 1 14 ? 6.328 -25.234 -9.805 1 95.5 14 ILE B CA 1
ATOM 3265 C C . ILE B 1 14 ? 5.203 -24.547 -9.031 1 95.5 14 ILE B C 1
ATOM 3267 O O . ILE B 1 14 ? 5.391 -23.453 -8.5 1 95.5 14 ILE B O 1
ATOM 3271 N N . ILE B 1 15 ? 4.078 -25.219 -8.922 1 96.06 15 ILE B N 1
ATOM 3272 C CA . ILE B 1 15 ? 2.928 -24.656 -8.211 1 96.06 15 ILE B CA 1
ATOM 3273 C C . ILE B 1 15 ? 3.283 -24.438 -6.746 1 96.06 15 ILE B C 1
ATOM 3275 O O . ILE B 1 15 ? 3.023 -23.359 -6.191 1 96.06 15 ILE B O 1
ATOM 3279 N N . GLU B 1 16 ? 3.904 -25.375 -6.172 1 96.25 16 GLU B N 1
ATOM 3280 C CA . GLU B 1 16 ? 4.219 -25.312 -4.746 1 96.25 16 GLU B CA 1
ATOM 3281 C C . GLU B 1 16 ? 5.277 -24.266 -4.453 1 96.25 16 GLU B C 1
ATOM 3283 O O . GLU B 1 16 ? 5.168 -23.516 -3.477 1 96.25 16 GLU B O 1
ATOM 3288 N N . ARG B 1 17 ? 6.254 -24.172 -5.266 1 96.31 17 ARG B N 1
ATOM 3289 C CA . ARG B 1 17 ? 7.316 -23.188 -5.07 1 96.31 17 ARG B CA 1
ATOM 3290 C C . ARG B 1 17 ? 6.809 -21.781 -5.328 1 96.31 17 ARG B C 1
ATOM 3292 O O . ARG B 1 17 ? 7.18 -20.844 -4.621 1 96.31 17 ARG B O 1
ATOM 3299 N N . PHE B 1 18 ? 6.047 -21.672 -6.379 1 97.44 18 PHE B N 1
ATOM 3300 C CA . PHE B 1 18 ? 5.441 -20.391 -6.676 1 97.44 18 PHE B CA 1
ATOM 3301 C C . PHE B 1 18 ? 4.574 -19.906 -5.512 1 97.44 18 PHE B C 1
ATOM 3303 O O . PHE B 1 18 ? 4.652 -18.75 -5.102 1 97.44 18 PHE B O 1
ATOM 3310 N N . SER B 1 19 ? 3.807 -20.828 -4.945 1 97.31 19 SER B N 1
ATOM 3311 C CA . SER B 1 19 ? 2.969 -20.547 -3.787 1 97.31 19 SER B CA 1
ATOM 3312 C C . SER B 1 19 ? 3.814 -20.125 -2.586 1 97.31 19 SER B C 1
ATOM 3314 O O . SER B 1 19 ? 3.49 -19.156 -1.896 1 97.31 19 SER B O 1
ATOM 3316 N N . SER B 1 20 ? 4.875 -20.812 -2.352 1 96.62 20 SER B N 1
ATOM 3317 C CA . SER B 1 20 ? 5.758 -20.516 -1.232 1 96.62 20 SER B CA 1
ATOM 3318 C C . SER B 1 20 ? 6.387 -19.125 -1.385 1 96.62 20 SER B C 1
ATOM 3320 O O . SER B 1 20 ? 6.523 -18.391 -0.406 1 96.62 20 SER B O 1
ATOM 3322 N N . PHE B 1 21 ? 6.812 -18.844 -2.594 1 97.56 21 PHE B N 1
ATOM 3323 C CA . PHE B 1 21 ? 7.348 -17.516 -2.879 1 97.56 21 PHE B CA 1
ATOM 3324 C C . PHE B 1 21 ? 6.352 -16.438 -2.494 1 97.56 21 PHE B C 1
ATOM 3326 O O . PHE B 1 21 ? 6.707 -15.469 -1.819 1 97.56 21 PHE B O 1
ATOM 3333 N N . ILE B 1 22 ? 5.078 -16.609 -2.908 1 97 22 ILE B N 1
ATOM 3334 C CA . ILE B 1 22 ? 4.035 -15.625 -2.66 1 97 22 ILE B CA 1
ATOM 3335 C C . ILE B 1 22 ? 3.836 -15.453 -1.155 1 97 22 ILE B C 1
ATOM 3337 O O . ILE B 1 22 ? 3.803 -14.32 -0.653 1 97 22 ILE B O 1
ATOM 33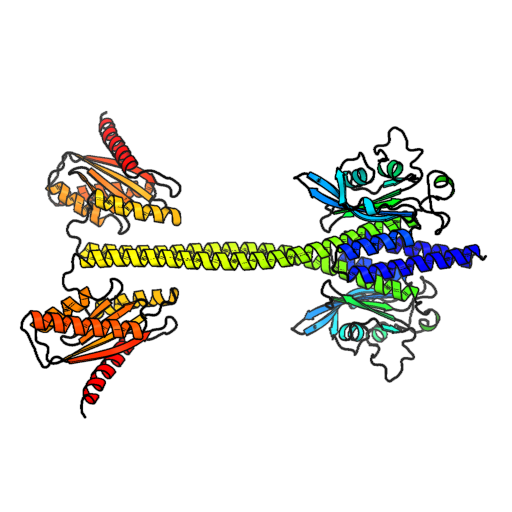41 N N . ILE B 1 23 ? 3.766 -16.516 -0.434 1 95.12 23 ILE B N 1
ATOM 3342 C CA . ILE B 1 23 ? 3.533 -16.5 1.006 1 95.12 23 ILE B CA 1
ATOM 3343 C C . ILE B 1 23 ? 4.676 -15.773 1.705 1 95.12 23 ILE B C 1
ATOM 3345 O O . ILE B 1 23 ? 4.445 -14.891 2.535 1 95.12 23 ILE B O 1
ATOM 3349 N N . ASN B 1 24 ? 5.879 -16.047 1.325 1 95.12 24 ASN B N 1
ATOM 3350 C CA . ASN B 1 24 ? 7.051 -15.469 1.974 1 95.12 24 ASN B CA 1
ATOM 3351 C C . ASN B 1 24 ? 7.23 -14 1.603 1 95.12 24 ASN B C 1
ATOM 3353 O O . ASN B 1 24 ? 7.504 -13.164 2.467 1 95.12 24 ASN B O 1
ATOM 3357 N N . ALA B 1 25 ? 7.082 -13.695 0.339 1 95.19 25 ALA B N 1
ATOM 3358 C CA . ALA B 1 25 ? 7.328 -12.328 -0.133 1 95.19 25 ALA B CA 1
ATOM 3359 C C . ALA B 1 25 ? 6.242 -11.375 0.356 1 95.19 25 ALA B C 1
ATOM 3361 O O . ALA B 1 25 ? 6.504 -10.195 0.585 1 95.19 25 ALA B O 1
ATOM 3362 N N . SER B 1 26 ? 5.012 -11.883 0.497 1 92.88 26 SER B N 1
ATOM 3363 C CA . SER B 1 26 ? 3.898 -11.039 0.912 1 92.88 26 SER B CA 1
ATOM 3364 C C . SER B 1 26 ? 4.098 -10.516 2.332 1 92.88 26 SER B C 1
ATOM 3366 O O . SER B 1 26 ? 3.576 -9.461 2.689 1 92.88 26 SER B O 1
ATOM 3368 N N . SER B 1 27 ? 4.816 -11.234 3.143 1 88.25 27 SER B N 1
ATOM 3369 C CA . SER B 1 27 ? 5.031 -10.836 4.531 1 88.25 27 SER B CA 1
ATOM 3370 C C . SER B 1 27 ? 6.359 -10.102 4.695 1 88.25 27 SER B C 1
ATOM 3372 O O . SER B 1 27 ? 6.656 -9.578 5.77 1 88.25 27 SER B O 1
ATOM 3374 N N . GLU B 1 28 ? 7.145 -9.992 3.666 1 91.5 28 GLU B N 1
ATOM 3375 C CA . GLU B 1 28 ? 8.469 -9.383 3.721 1 91.5 28 GLU B CA 1
ATOM 3376 C C . GLU B 1 28 ? 8.383 -7.863 3.625 1 91.5 28 GLU B C 1
ATOM 3378 O O . GLU B 1 28 ? 7.598 -7.332 2.836 1 91.5 28 GLU B O 1
ATOM 3383 N N . LYS B 1 29 ? 9.125 -7.223 4.469 1 86.38 29 LYS B N 1
ATOM 3384 C CA . LYS B 1 29 ? 9.062 -5.762 4.512 1 86.38 29 LYS B CA 1
ATOM 3385 C C . LYS B 1 29 ? 10.297 -5.141 3.859 1 86.38 29 LYS B C 1
ATOM 3387 O O . LYS B 1 29 ? 10.289 -3.963 3.5 1 86.38 29 LYS B O 1
ATOM 3392 N N . ASP B 1 30 ? 11.359 -5.871 3.754 1 92 30 ASP B N 1
ATOM 3393 C CA . ASP B 1 30 ? 12.609 -5.395 3.164 1 92 30 ASP B CA 1
ATOM 3394 C C . ASP B 1 30 ? 12.594 -5.555 1.645 1 92 30 ASP B C 1
ATOM 3396 O O . ASP B 1 30 ? 12.531 -6.672 1.131 1 92 30 ASP B O 1
ATOM 3400 N N . ILE B 1 31 ? 12.703 -4.453 0.976 1 94.62 31 ILE B N 1
ATOM 3401 C CA . ILE B 1 31 ? 12.641 -4.414 -0.481 1 94.62 31 ILE B CA 1
ATOM 3402 C C . ILE B 1 31 ? 13.734 -5.297 -1.07 1 94.62 31 ILE B C 1
ATOM 3404 O O . ILE B 1 31 ? 13.492 -6.059 -2.008 1 94.62 31 ILE B O 1
ATOM 3408 N N . ASN B 1 32 ? 14.969 -5.207 -0.547 1 95.38 32 ASN B N 1
ATOM 3409 C CA . ASN B 1 32 ? 16.078 -5.992 -1.065 1 95.38 32 ASN B CA 1
ATOM 3410 C C . ASN B 1 32 ? 15.82 -7.492 -0.936 1 95.38 32 ASN B C 1
ATOM 3412 O O . ASN B 1 32 ? 16.141 -8.266 -1.84 1 95.38 32 ASN B O 1
ATOM 3416 N N . GLU B 1 33 ? 15.297 -7.879 0.167 1 96.62 33 GLU B N 1
ATOM 3417 C CA . GLU B 1 33 ? 14.961 -9.289 0.366 1 96.62 33 GLU B CA 1
ATOM 3418 C C . GLU B 1 33 ? 13.898 -9.75 -0.626 1 96.62 33 GLU B C 1
ATOM 3420 O O . GLU B 1 33 ? 13.969 -10.875 -1.139 1 96.62 33 GLU B O 1
ATOM 3425 N N . ILE B 1 34 ? 12.891 -8.938 -0.874 1 97.56 34 ILE B N 1
ATOM 3426 C CA . ILE B 1 34 ? 11.852 -9.242 -1.848 1 97.56 34 ILE B CA 1
ATOM 3427 C C . ILE B 1 34 ? 12.477 -9.461 -3.223 1 97.56 34 ILE B C 1
ATOM 3429 O O . ILE B 1 34 ? 12.148 -10.43 -3.912 1 97.56 34 ILE B O 1
ATOM 3433 N N . LEU B 1 35 ? 13.414 -8.602 -3.646 1 98.25 35 LEU B N 1
ATOM 3434 C CA . LEU B 1 35 ? 14.062 -8.688 -4.949 1 98.25 35 LEU B CA 1
ATOM 3435 C C . LEU B 1 35 ? 14.875 -9.977 -5.07 1 98.25 35 LEU B C 1
ATOM 3437 O O . LEU B 1 35 ? 14.812 -10.656 -6.094 1 98.25 35 LEU B O 1
ATOM 3441 N N . LEU B 1 36 ? 15.594 -10.32 -4.035 1 97.88 36 LEU B N 1
ATOM 3442 C CA . LEU B 1 36 ? 16.422 -11.523 -4.047 1 97.88 36 LEU B CA 1
ATOM 3443 C C . LEU B 1 36 ? 15.562 -12.773 -4.152 1 97.88 36 LEU B C 1
ATOM 3445 O O . LEU B 1 36 ? 15.859 -13.672 -4.941 1 97.88 36 LEU B O 1
ATOM 3449 N N . MET B 1 37 ? 14.492 -12.82 -3.363 1 98 37 MET B N 1
ATOM 3450 C CA . MET B 1 37 ? 13.57 -13.953 -3.439 1 98 37 MET B CA 1
ATOM 3451 C C . MET B 1 37 ? 12.977 -14.078 -4.84 1 98 37 MET B C 1
ATOM 3453 O O . MET B 1 37 ? 12.766 -15.188 -5.332 1 98 37 MET B O 1
ATOM 3457 N N . THR B 1 38 ? 12.688 -12.922 -5.434 1 98.62 38 THR B N 1
ATOM 3458 C CA . THR B 1 38 ? 12.109 -12.906 -6.773 1 98.62 38 THR B CA 1
ATOM 3459 C C . THR B 1 38 ? 13.078 -13.508 -7.785 1 98.62 38 THR B C 1
ATOM 3461 O O . THR B 1 38 ? 12.688 -14.336 -8.609 1 98.62 38 THR B O 1
ATOM 3464 N N . ILE B 1 39 ? 14.344 -13.109 -7.691 1 98.69 39 ILE B N 1
ATOM 3465 C CA . ILE B 1 39 ? 15.367 -13.602 -8.602 1 98.69 39 ILE B CA 1
ATOM 3466 C C . ILE B 1 39 ? 15.477 -15.117 -8.492 1 98.69 39 ILE B C 1
ATOM 3468 O O . ILE B 1 39 ? 15.453 -15.828 -9.5 1 98.69 39 ILE B O 1
ATOM 3472 N N . ASP B 1 40 ? 15.555 -15.586 -7.297 1 98.06 40 ASP B N 1
ATOM 3473 C CA . ASP B 1 40 ? 15.672 -17.016 -7.07 1 98.06 40 ASP B CA 1
ATOM 3474 C C . ASP B 1 40 ? 14.461 -17.766 -7.621 1 98.06 40 ASP B C 1
ATOM 3476 O O . ASP B 1 40 ? 14.602 -18.828 -8.242 1 98.06 40 ASP B O 1
ATOM 3480 N N . THR B 1 41 ? 13.328 -17.234 -7.383 1 98 41 THR B N 1
ATOM 3481 C CA . THR B 1 41 ? 12.086 -17.859 -7.84 1 98 41 THR B CA 1
ATOM 3482 C C . THR B 1 41 ? 12.039 -17.906 -9.367 1 98 41 THR B C 1
ATOM 3484 O O . THR B 1 41 ? 11.625 -18.906 -9.945 1 98 41 THR B O 1
ATOM 3487 N N . CYS B 1 42 ? 12.438 -16.828 -10.031 1 98.38 42 CYS B N 1
ATOM 3488 C CA . CYS B 1 42 ? 12.453 -16.781 -11.492 1 98.38 42 CYS B CA 1
ATOM 3489 C C . CYS B 1 42 ? 13.336 -17.875 -12.062 1 98.38 42 CYS B C 1
ATOM 3491 O O . CYS B 1 42 ? 12.922 -18.594 -12.984 1 98.38 42 CYS B O 1
ATOM 3493 N N . LEU B 1 43 ? 14.555 -18.047 -11.516 1 98.06 43 LEU B N 1
ATOM 3494 C CA . LEU B 1 43 ? 15.477 -19.062 -12 1 98.06 43 LEU B CA 1
ATOM 3495 C C . LEU B 1 43 ? 14.898 -20.453 -11.812 1 98.06 43 LEU B C 1
ATOM 3497 O O . LEU B 1 43 ? 14.938 -21.281 -12.727 1 98.06 43 LEU B O 1
ATOM 3501 N N . GLU B 1 44 ? 14.297 -20.641 -10.656 1 96.81 44 GLU B N 1
ATOM 3502 C CA . GLU B 1 44 ? 13.781 -21.969 -10.305 1 96.81 44 GLU B CA 1
ATOM 3503 C C . GLU B 1 44 ? 12.562 -22.312 -11.148 1 96.81 44 GLU B C 1
ATOM 3505 O O . GLU B 1 44 ? 12.445 -23.453 -11.633 1 96.81 44 GLU B O 1
ATOM 3510 N N . LEU B 1 45 ? 11.68 -21.453 -11.32 1 97.38 45 LEU B N 1
ATOM 3511 C CA . LEU B 1 45 ? 10.398 -21.766 -11.93 1 97.38 45 LEU B CA 1
ATOM 3512 C C . LEU B 1 45 ? 10.508 -21.797 -13.453 1 97.38 45 LEU B C 1
ATOM 3514 O O . LEU B 1 45 ? 9.805 -22.562 -14.117 1 97.38 45 LEU B O 1
ATOM 3518 N N . THR B 1 46 ? 11.398 -21.016 -14.062 1 97.12 46 THR B N 1
ATOM 3519 C CA . THR B 1 46 ? 11.484 -20.953 -15.523 1 97.12 46 THR B CA 1
ATOM 3520 C C . THR B 1 46 ? 12.625 -21.828 -16.031 1 97.12 46 THR B C 1
ATOM 3522 O O . THR B 1 46 ? 12.695 -22.125 -17.234 1 97.12 46 THR B O 1
ATOM 3525 N N . GLY B 1 47 ? 13.516 -22.172 -15.117 1 96.94 47 GLY B N 1
ATOM 3526 C CA . GLY B 1 47 ? 14.703 -22.891 -15.547 1 96.94 47 GLY B CA 1
ATOM 3527 C C . GLY B 1 47 ? 15.711 -22.016 -16.25 1 96.94 47 GLY B C 1
ATOM 3528 O O . GLY B 1 47 ? 16.547 -22.516 -17.016 1 96.94 47 GLY B O 1
ATOM 3529 N N . SER B 1 48 ? 15.625 -20.75 -16.062 1 98.31 48 SER B N 1
ATOM 3530 C CA . SER B 1 48 ? 16.516 -19.797 -16.719 1 98.31 48 SER B CA 1
ATOM 3531 C C . SER B 1 48 ? 17.906 -19.812 -16.078 1 98.31 48 SER B C 1
ATOM 3533 O O . SER B 1 48 ? 18.047 -20.172 -14.906 1 98.31 48 SER B O 1
ATOM 3535 N N . ASP B 1 49 ? 18.844 -19.422 -16.812 1 98.44 49 ASP B N 1
ATOM 3536 C CA . ASP B 1 49 ? 20.203 -19.344 -16.328 1 98.44 49 ASP B CA 1
ATOM 3537 C C . ASP B 1 49 ? 20.438 -18.047 -15.547 1 98.44 49 ASP B C 1
ATOM 3539 O O . ASP B 1 49 ? 21.266 -18.016 -14.633 1 98.44 49 ASP B O 1
ATOM 3543 N N . GLY B 1 50 ? 19.781 -17.016 -16 1 98.06 50 GLY B N 1
ATOM 3544 C CA . GLY B 1 50 ? 19.938 -15.727 -15.344 1 98.06 50 GLY B CA 1
ATOM 3545 C C . GLY B 1 50 ? 18.625 -14.984 -15.18 1 98.06 50 GLY B C 1
ATOM 3546 O O . GLY B 1 50 ? 17.688 -15.195 -15.945 1 98.06 50 GLY B O 1
ATOM 3547 N N . ALA B 1 51 ? 18.609 -14.125 -14.156 1 98.69 51 ALA B N 1
ATOM 3548 C CA . ALA B 1 51 ? 17.516 -13.203 -13.906 1 98.69 51 ALA B CA 1
ATOM 3549 C C . ALA B 1 51 ? 18.016 -11.875 -13.352 1 98.69 51 ALA B C 1
ATOM 3551 O O . ALA B 1 51 ? 18.984 -11.844 -12.578 1 98.69 51 ALA B O 1
ATOM 3552 N N . THR B 1 52 ? 17.406 -10.781 -13.836 1 98.31 52 THR B N 1
ATOM 3553 C CA . THR B 1 52 ? 17.828 -9.453 -13.391 1 98.31 52 THR B CA 1
ATOM 3554 C C . THR B 1 52 ? 16.609 -8.547 -13.203 1 98.31 52 THR B C 1
ATOM 3556 O O . THR B 1 52 ? 15.688 -8.562 -14.023 1 98.31 52 THR B O 1
ATOM 3559 N N . ILE B 1 53 ? 16.609 -7.805 -12.141 1 98.81 53 ILE B N 1
ATOM 3560 C CA . ILE B 1 53 ? 15.602 -6.762 -11.922 1 98.81 53 ILE B CA 1
ATOM 3561 C C . ILE B 1 53 ? 16.266 -5.391 -11.977 1 98.81 53 ILE B C 1
ATOM 3563 O O . ILE B 1 53 ? 17.219 -5.125 -11.242 1 98.81 53 ILE B O 1
ATOM 3567 N N . TYR B 1 54 ? 15.797 -4.555 -12.891 1 98.31 54 TYR B N 1
ATOM 3568 C CA . TYR B 1 54 ? 16.156 -3.145 -12.992 1 98.31 54 TYR B CA 1
ATOM 3569 C C . TYR B 1 54 ? 15.102 -2.26 -12.352 1 98.31 54 TYR B C 1
ATOM 3571 O O . TYR B 1 54 ? 13.914 -2.34 -12.695 1 98.31 54 TYR B O 1
ATOM 3579 N N . LEU B 1 55 ? 15.547 -1.5 -11.461 1 98.31 55 LEU B N 1
ATOM 3580 C CA . LEU B 1 55 ? 14.602 -0.541 -10.898 1 98.31 55 LEU B CA 1
ATOM 3581 C C . LEU B 1 55 ? 14.781 0.836 -11.531 1 98.31 55 LEU B C 1
ATOM 3583 O O . LEU B 1 55 ? 15.906 1.254 -11.805 1 98.31 55 LEU B O 1
ATOM 3587 N N . LYS B 1 56 ? 13.703 1.518 -11.805 1 97.44 56 LYS B N 1
ATOM 3588 C CA . LYS B 1 56 ? 13.75 2.881 -12.328 1 97.44 56 LYS B CA 1
ATOM 3589 C C . LYS B 1 56 ? 14.086 3.879 -11.227 1 97.44 56 LYS B C 1
ATOM 3591 O O . LYS B 1 56 ? 13.406 3.934 -10.195 1 97.44 56 LYS B O 1
ATOM 3596 N N . GLU B 1 57 ? 15.133 4.582 -11.422 1 94.31 57 GLU B N 1
ATOM 3597 C CA . GLU B 1 57 ? 15.586 5.582 -10.461 1 94.31 57 GLU B CA 1
ATOM 3598 C C . GLU B 1 57 ? 15.945 6.891 -11.156 1 94.31 57 GLU B C 1
ATOM 3600 O O . GLU B 1 57 ? 16.312 6.895 -12.336 1 94.31 57 GLU B O 1
ATOM 3605 N N . THR B 1 58 ? 15.734 7.926 -10.445 1 90.12 58 THR B N 1
ATOM 3606 C CA . THR B 1 58 ? 16.156 9.227 -10.953 1 90.12 58 THR B CA 1
ATOM 3607 C C . THR B 1 58 ? 17.547 9.578 -10.461 1 90.12 58 THR B C 1
ATOM 3609 O O . THR B 1 58 ? 17.766 9.766 -9.266 1 90.12 58 THR B O 1
ATOM 3612 N N . ILE B 1 59 ? 18.422 9.586 -11.344 1 87.06 59 ILE B N 1
ATOM 3613 C CA . ILE B 1 59 ? 19.797 9.945 -11.062 1 87.06 59 ILE B CA 1
ATOM 3614 C C . ILE B 1 59 ? 20.203 11.164 -11.891 1 87.06 59 ILE B C 1
ATOM 3616 O O . ILE B 1 59 ? 20.094 11.148 -13.117 1 87.06 59 ILE B O 1
ATOM 3620 N N . ASP B 1 60 ? 20.625 12.266 -11.234 1 86.19 60 ASP B N 1
ATOM 3621 C CA . ASP B 1 60 ? 21.047 13.492 -11.906 1 86.19 60 ASP B CA 1
ATOM 3622 C C . ASP B 1 60 ? 19.938 14.023 -12.812 1 86.19 60 ASP B C 1
ATOM 3624 O O . ASP B 1 60 ? 20.172 14.32 -13.984 1 86.19 60 ASP B O 1
ATOM 3628 N N . GLN B 1 61 ? 18.719 13.898 -12.383 1 84 61 GLN B N 1
ATOM 3629 C CA . GLN B 1 61 ? 17.531 14.453 -13.008 1 84 61 GLN B CA 1
ATOM 3630 C C . GLN B 1 61 ? 17.141 13.664 -14.258 1 84 61 GLN B C 1
ATOM 3632 O O . GLN B 1 61 ? 16.391 14.156 -15.102 1 84 61 GLN B O 1
ATOM 3637 N N . GLU B 1 62 ? 17.75 12.508 -14.383 1 91.38 62 GLU B N 1
ATOM 3638 C CA . GLU B 1 62 ? 17.375 11.617 -15.477 1 91.38 62 GLU B CA 1
ATOM 3639 C C . GLU B 1 62 ? 16.859 10.281 -14.945 1 91.38 62 GLU B C 1
ATOM 3641 O O . GLU B 1 62 ? 17.375 9.758 -13.953 1 91.38 62 GLU B O 1
ATOM 3646 N N . GLU B 1 63 ? 15.914 9.773 -15.656 1 93.38 63 GLU B N 1
ATOM 3647 C CA . GLU B 1 63 ? 15.406 8.453 -15.305 1 93.38 63 GLU B CA 1
ATOM 3648 C C . GLU B 1 63 ? 16.297 7.352 -15.867 1 93.38 63 GLU B C 1
ATOM 3650 O O . GLU B 1 63 ? 16.641 7.371 -17.047 1 93.38 63 GLU B O 1
ATOM 3655 N N . LYS B 1 64 ? 16.688 6.492 -15.016 1 96.31 64 LYS B N 1
ATOM 3656 C CA . LYS B 1 64 ? 17.562 5.398 -15.406 1 96.31 64 LYS B CA 1
ATOM 3657 C C . LYS B 1 64 ? 17.078 4.066 -14.852 1 96.31 64 LYS B C 1
ATOM 3659 O O . LYS B 1 64 ? 16.281 4.039 -13.906 1 96.31 64 LYS B O 1
ATOM 3664 N N . LEU B 1 65 ? 17.453 3.004 -15.508 1 97.31 65 LEU B N 1
ATOM 3665 C CA . LEU B 1 65 ? 17.25 1.649 -15 1 97.31 65 LEU B CA 1
ATOM 3666 C C . LEU B 1 65 ? 18.5 1.14 -14.297 1 97.31 65 LEU B C 1
ATOM 3668 O O . LEU B 1 65 ? 19.547 0.986 -14.922 1 97.31 65 LEU B O 1
ATOM 3672 N N . VAL B 1 66 ? 18.391 0.887 -13.039 1 97.5 66 VAL B N 1
ATOM 3673 C CA . VAL B 1 66 ? 19.531 0.483 -12.227 1 97.5 66 VAL B CA 1
ATOM 3674 C C . VAL B 1 66 ? 19.406 -0.987 -11.836 1 97.5 66 VAL B C 1
ATOM 3676 O O . VAL B 1 66 ? 18.344 -1.41 -11.344 1 97.5 66 VAL B O 1
ATOM 3679 N N . ILE B 1 67 ? 20.484 -1.771 -12.07 1 97.88 67 ILE B N 1
ATOM 3680 C CA . ILE B 1 67 ? 20.469 -3.172 -11.664 1 97.88 67 ILE B CA 1
ATOM 3681 C C . ILE B 1 67 ? 20.484 -3.268 -10.141 1 97.88 67 ILE B C 1
ATOM 3683 O O . ILE B 1 67 ? 21.484 -2.912 -9.5 1 97.88 67 ILE B O 1
ATOM 3687 N N . ARG B 1 68 ? 19.438 -3.805 -9.602 1 97.81 68 ARG B N 1
ATOM 3688 C CA . ARG B 1 68 ? 19.344 -3.832 -8.141 1 97.81 68 ARG B CA 1
ATOM 3689 C C . ARG B 1 68 ? 19.359 -5.262 -7.621 1 97.81 68 ARG B C 1
ATOM 3691 O O . ARG B 1 68 ? 19.672 -5.5 -6.449 1 97.81 68 ARG B O 1
ATOM 3698 N N . ALA B 1 69 ? 19.016 -6.203 -8.398 1 98.31 69 ALA B N 1
ATOM 3699 C CA . ALA B 1 69 ? 19.125 -7.617 -8.055 1 98.31 69 ALA B CA 1
ATOM 3700 C C . ALA B 1 69 ? 19.406 -8.461 -9.297 1 98.31 69 ALA B C 1
ATOM 3702 O O . ALA B 1 69 ? 18.797 -8.25 -10.344 1 98.31 69 ALA B O 1
ATOM 3703 N N . THR B 1 70 ? 20.297 -9.367 -9.164 1 98.12 70 THR B N 1
ATOM 3704 C CA . THR B 1 70 ? 20.641 -10.219 -10.297 1 98.12 70 THR B CA 1
ATOM 3705 C C . THR B 1 70 ? 21.328 -11.492 -9.828 1 98.12 70 THR B C 1
ATOM 3707 O O . THR B 1 70 ? 21.906 -11.531 -8.734 1 98.12 70 THR B O 1
ATOM 3710 N N . LYS B 1 71 ? 21.141 -12.523 -10.555 1 97.94 71 LYS B N 1
ATOM 3711 C CA . LYS B 1 71 ? 21.828 -13.789 -10.383 1 97.94 71 LYS B CA 1
ATOM 3712 C C . LYS B 1 71 ? 22 -14.508 -11.719 1 97.94 71 LYS B C 1
ATOM 3714 O O . LYS B 1 71 ? 21.094 -14.477 -12.562 1 97.94 71 LYS B O 1
ATOM 3719 N N . ASN B 1 72 ? 23.031 -15 -12.016 1 97.56 72 ASN B N 1
ATOM 3720 C CA . ASN B 1 72 ? 23.344 -15.852 -13.156 1 97.56 72 ASN B CA 1
ATOM 3721 C C . ASN B 1 72 ? 24.109 -17.109 -12.734 1 97.56 72 ASN B C 1
ATOM 3723 O O . ASN B 1 72 ? 25.047 -17.031 -11.938 1 97.56 72 ASN B O 1
ATOM 3727 N N . LEU B 1 73 ? 23.703 -18.203 -13.211 1 97.56 73 LEU B N 1
ATOM 3728 C CA . LEU B 1 73 ? 24.234 -19.469 -12.703 1 97.56 73 LEU B CA 1
ATOM 3729 C C . LEU B 1 73 ? 25.5 -19.859 -13.453 1 97.56 73 LEU B C 1
ATOM 3731 O O . LEU B 1 73 ? 26.219 -20.781 -13.039 1 97.56 73 LEU B O 1
ATOM 3735 N N . SER B 1 74 ? 25.828 -19.156 -14.484 1 97.62 74 SER B N 1
ATOM 3736 C CA . SER B 1 74 ? 26.969 -19.547 -15.32 1 97.62 74 SER B CA 1
ATOM 3737 C C . SER B 1 74 ? 28.109 -18.547 -15.203 1 97.62 74 SER B C 1
ATOM 3739 O O . SER B 1 74 ? 29.281 -18.906 -15.352 1 97.62 74 SER B O 1
ATOM 3741 N N . VAL B 1 75 ? 27.781 -17.25 -14.992 1 95.94 75 VAL B N 1
ATOM 3742 C CA . VAL B 1 75 ? 28.797 -16.203 -14.914 1 95.94 75 VAL B CA 1
ATOM 3743 C C . VAL B 1 75 ? 28.531 -15.32 -13.695 1 95.94 75 VAL B C 1
ATOM 3745 O O . VAL B 1 75 ? 27.422 -15.336 -13.141 1 95.94 75 VAL B O 1
ATOM 3748 N N . ASN B 1 76 ? 29.531 -14.547 -13.289 1 93.69 76 ASN B N 1
ATOM 3749 C CA . ASN B 1 76 ? 29.391 -13.633 -12.156 1 93.69 76 ASN B CA 1
ATOM 3750 C C . ASN B 1 76 ? 28.812 -12.289 -12.594 1 93.69 76 ASN B C 1
ATOM 3752 O O . ASN B 1 76 ? 29.516 -11.289 -12.625 1 93.69 76 ASN B O 1
ATOM 3756 N N . PHE B 1 77 ? 27.594 -12.18 -12.703 1 94.19 77 PHE B N 1
ATOM 3757 C CA . PHE B 1 77 ? 26.922 -10.969 -13.164 1 94.19 77 PHE B CA 1
ATOM 3758 C C . PHE B 1 77 ? 26.703 -10 -12.008 1 94.19 77 PHE B C 1
ATOM 3760 O O . PHE B 1 77 ? 26.406 -8.82 -12.227 1 94.19 77 PHE B O 1
ATOM 3767 N N . GLU B 1 78 ? 26.891 -10.43 -10.789 1 93.25 78 GLU B N 1
ATOM 3768 C CA . GLU B 1 78 ? 26.672 -9.609 -9.602 1 93.25 78 GLU B CA 1
ATOM 3769 C C . GLU B 1 78 ? 27.641 -8.43 -9.562 1 93.25 78 GLU B C 1
ATOM 3771 O O . GLU B 1 78 ? 27.391 -7.445 -8.867 1 93.25 78 GLU B O 1
ATOM 3776 N N . PHE B 1 79 ? 28.672 -8.508 -10.352 1 92.25 79 PHE B N 1
ATOM 3777 C CA . PHE B 1 79 ? 29.625 -7.418 -10.461 1 92.25 79 PHE B CA 1
ATOM 3778 C C . PHE B 1 79 ? 28.969 -6.164 -11.023 1 92.25 79 PHE B C 1
ATOM 3780 O O . PHE B 1 79 ? 29.453 -5.051 -10.797 1 92.25 79 PHE B O 1
ATOM 3787 N N . TYR B 1 80 ? 27.844 -6.293 -11.648 1 93.19 80 TYR B N 1
ATOM 3788 C CA . TYR B 1 80 ? 27.219 -5.172 -12.328 1 93.19 80 TYR B CA 1
ATOM 3789 C C . TYR B 1 80 ? 26.078 -4.602 -11.484 1 93.19 80 TYR B C 1
ATOM 3791 O O . TYR B 1 80 ? 25.344 -3.715 -11.938 1 93.19 80 TYR B O 1
ATOM 3799 N N . LEU B 1 81 ? 25.906 -5.07 -10.297 1 95.44 81 LEU B N 1
ATOM 3800 C CA . LEU B 1 81 ? 24.953 -4.453 -9.391 1 95.44 81 LEU B CA 1
ATOM 3801 C C . LEU B 1 81 ? 25.234 -2.959 -9.25 1 95.44 81 LEU B C 1
ATOM 3803 O O . LEU B 1 81 ? 26.375 -2.553 -9.062 1 95.44 81 LEU B O 1
ATOM 3807 N N . GLY B 1 82 ? 24.203 -2.199 -9.484 1 94.62 82 GLY B N 1
ATOM 3808 C CA . GLY B 1 82 ? 24.359 -0.758 -9.367 1 94.62 82 GLY B CA 1
ATOM 3809 C C . GLY B 1 82 ? 24.578 -0.076 -10.711 1 94.62 82 GLY B C 1
ATOM 3810 O O . GLY B 1 82 ? 24.453 1.146 -10.812 1 94.62 82 GLY B O 1
ATOM 3811 N N . TYR B 1 83 ? 24.812 -0.862 -11.703 1 94.69 83 TYR B N 1
ATOM 3812 C CA . TYR B 1 83 ? 24.969 -0.3 -13.039 1 94.69 83 TYR B CA 1
ATOM 3813 C C . TYR B 1 83 ? 23.656 0.282 -13.539 1 94.69 83 TYR B C 1
ATOM 3815 O O . TYR B 1 83 ? 22.594 -0.294 -13.312 1 94.69 83 TYR B O 1
ATOM 3823 N N . SER B 1 84 ? 23.734 1.352 -14.234 1 94.25 84 SER B N 1
ATOM 3824 C CA . SER B 1 84 ? 22.531 2.039 -14.695 1 94.25 84 SER B CA 1
ATOM 3825 C C . SER B 1 84 ? 22.469 2.107 -16.219 1 94.25 84 SER B C 1
ATOM 3827 O O . SER B 1 84 ? 23.5 2.309 -16.875 1 94.25 84 SER B O 1
ATOM 3829 N N . LEU B 1 85 ? 21.344 1.896 -16.75 1 92.88 85 LEU B N 1
ATOM 3830 C CA . LEU B 1 85 ? 21.062 2.023 -18.188 1 92.88 85 LEU B CA 1
ATOM 3831 C C . LEU B 1 85 ? 20.031 3.119 -18.422 1 92.88 85 LEU B C 1
ATOM 3833 O O . LEU B 1 85 ? 19.156 3.367 -17.594 1 92.88 85 LEU B O 1
ATOM 3837 N N . PRO B 1 86 ? 20.172 3.795 -19.578 1 90.06 86 PRO B N 1
ATOM 3838 C CA . PRO B 1 86 ? 19.141 4.777 -19.906 1 90.06 86 PRO B CA 1
ATOM 3839 C C . PRO B 1 86 ? 17.781 4.133 -20.172 1 90.06 86 PRO B C 1
ATOM 3841 O O . PRO B 1 86 ? 17.719 3.002 -20.656 1 90.06 86 PRO B O 1
ATOM 3844 N N . VAL B 1 87 ? 16.766 4.844 -19.812 1 93.62 87 VAL B N 1
ATOM 3845 C CA . VAL B 1 87 ? 15.438 4.438 -20.234 1 93.62 87 VAL B CA 1
ATOM 3846 C C . VAL B 1 87 ? 15.242 4.773 -21.719 1 93.62 87 VAL B C 1
ATOM 3848 O O . VAL B 1 87 ? 14.641 5.797 -22.047 1 93.62 87 VAL B O 1
ATOM 3851 N N . SER B 1 88 ? 15.742 3.922 -22.578 1 88.56 88 SER B N 1
ATOM 3852 C CA . SER B 1 88 ? 15.719 4.07 -24.031 1 88.56 88 SER B CA 1
ATOM 3853 C C . SER B 1 88 ? 15.609 2.715 -24.719 1 88.56 88 SER B C 1
ATOM 3855 O O . SER B 1 88 ? 16.062 1.699 -24.188 1 88.56 88 SER B O 1
ATOM 3857 N N . PRO B 1 89 ? 15.047 2.65 -25.906 1 88 89 PRO B N 1
ATOM 3858 C CA . PRO B 1 89 ? 14.781 1.369 -26.562 1 88 89 PRO B CA 1
ATOM 3859 C C . PRO B 1 89 ? 16.047 0.72 -27.109 1 88 89 PRO B C 1
ATOM 3861 O O . PRO B 1 89 ? 15.977 -0.27 -27.844 1 88 89 PRO B O 1
ATOM 3864 N N . ILE B 1 90 ? 17.172 1.234 -26.688 1 82 90 ILE B N 1
ATOM 3865 C CA . ILE B 1 90 ? 18.438 0.688 -27.156 1 82 90 ILE B CA 1
ATOM 3866 C C . ILE B 1 90 ? 18.656 -0.7 -26.562 1 82 90 ILE B C 1
ATOM 3868 O O . ILE B 1 90 ? 19.203 -1.589 -27.219 1 82 90 ILE B O 1
ATOM 3872 N N . SER B 1 91 ? 18.281 -0.878 -25.344 1 86.81 91 SER B N 1
ATOM 3873 C CA . SER B 1 91 ? 18.344 -2.18 -24.688 1 86.81 91 SER B CA 1
ATOM 3874 C C . SER B 1 91 ? 16.953 -2.807 -24.578 1 86.81 91 SER B C 1
ATOM 3876 O O . SER B 1 91 ? 15.945 -2.109 -24.688 1 86.81 91 SER B O 1
ATOM 3878 N N . LEU B 1 92 ? 16.875 -4.117 -24.422 1 89.56 92 LEU B N 1
ATOM 3879 C CA . LEU B 1 92 ? 15.602 -4.805 -24.297 1 89.56 92 LEU B CA 1
ATOM 3880 C C . LEU B 1 92 ? 14.852 -4.324 -23.062 1 89.56 92 LEU B C 1
ATOM 3882 O O . LEU B 1 92 ? 13.633 -4.137 -23.094 1 89.56 92 LEU B O 1
ATOM 3886 N N . CYS B 1 93 ? 15.625 -4.219 -21.953 1 92.69 93 CYS B N 1
ATOM 3887 C CA . CYS B 1 93 ? 15 -3.719 -20.734 1 92.69 93 CYS B CA 1
ATOM 3888 C C . CYS B 1 93 ? 14.508 -2.287 -20.938 1 92.69 93 CYS B C 1
ATOM 3890 O O . CYS B 1 93 ? 13.43 -1.926 -20.453 1 92.69 93 CYS B O 1
ATOM 3892 N N . GLY B 1 94 ? 15.352 -1.483 -21.594 1 92.62 94 GLY B N 1
ATOM 3893 C CA . GLY B 1 94 ? 14.922 -0.13 -21.906 1 92.62 94 GLY B CA 1
ATOM 3894 C C . GLY B 1 94 ? 13.68 -0.085 -22.781 1 92.62 94 GLY B C 1
ATOM 3895 O O . GLY B 1 94 ? 12.797 0.747 -22.562 1 92.62 94 GLY B O 1
ATOM 3896 N N . TYR B 1 95 ? 13.633 -0.926 -23.734 1 92.19 95 TYR B N 1
ATOM 3897 C CA . TYR B 1 95 ? 12.477 -1.014 -24.609 1 92.19 95 TYR B CA 1
ATOM 3898 C C . TYR B 1 95 ? 11.211 -1.339 -23.828 1 92.19 95 TYR B C 1
ATOM 3900 O O . TYR B 1 95 ? 10.18 -0.691 -24 1 92.19 95 TYR B O 1
ATOM 3908 N N . ALA B 1 96 ? 11.289 -2.328 -22.984 1 94.81 96 ALA B N 1
ATOM 3909 C CA . ALA B 1 96 ? 10.148 -2.707 -22.156 1 94.81 96 ALA B CA 1
ATOM 3910 C C . ALA B 1 96 ? 9.734 -1.56 -21.234 1 94.81 96 ALA B C 1
ATOM 3912 O O . ALA B 1 96 ? 8.547 -1.378 -20.969 1 94.81 96 ALA B O 1
ATOM 3913 N N . ALA B 1 97 ? 10.719 -0.831 -20.812 1 95.75 97 ALA B N 1
ATOM 3914 C CA . ALA B 1 97 ? 10.453 0.301 -19.922 1 95.75 97 ALA B CA 1
ATOM 3915 C C . ALA B 1 97 ? 9.758 1.434 -20.688 1 95.75 97 ALA B C 1
ATOM 3917 O O . ALA B 1 97 ? 8.789 2.01 -20.188 1 95.75 97 ALA B O 1
ATOM 3918 N N . VAL B 1 98 ? 10.227 1.758 -21.844 1 93.62 98 VAL B N 1
ATOM 3919 C CA . VAL B 1 98 ? 9.727 2.881 -22.625 1 93.62 98 VAL B CA 1
ATOM 3920 C C . VAL B 1 98 ? 8.312 2.576 -23.125 1 93.62 98 VAL B C 1
ATOM 3922 O O . VAL B 1 98 ? 7.406 3.4 -22.984 1 93.62 98 VAL B O 1
ATOM 3925 N N . TYR B 1 99 ? 8.125 1.403 -23.625 1 93.94 99 TYR B N 1
ATOM 3926 C CA . TYR B 1 99 ? 6.855 1.076 -24.266 1 93.94 99 TYR B CA 1
ATOM 3927 C C . TYR B 1 99 ? 5.918 0.371 -23.297 1 93.94 99 TYR B C 1
ATOM 3929 O O . TYR B 1 99 ? 4.738 0.167 -23.594 1 93.94 99 TYR B O 1
ATOM 3937 N N . GLN B 1 100 ? 6.434 -0.054 -22.188 1 95.31 100 GLN B N 1
ATOM 3938 C CA . GLN B 1 100 ? 5.66 -0.589 -21.078 1 95.31 100 GLN B CA 1
ATOM 3939 C C . GLN B 1 100 ? 4.902 -1.849 -21.484 1 95.31 100 GLN B C 1
ATOM 3941 O O . GLN B 1 100 ? 3.713 -1.989 -21.188 1 95.31 100 GLN B O 1
ATOM 3946 N N . LYS B 1 101 ? 5.578 -2.641 -22.266 1 95 101 LYS B N 1
ATOM 3947 C CA . LYS B 1 101 ? 5.051 -3.936 -22.688 1 95 101 LYS B CA 1
ATOM 3948 C C . LYS B 1 101 ? 6.105 -5.031 -22.547 1 95 101 LYS B C 1
ATOM 3950 O O . LYS B 1 101 ? 7.301 -4.77 -22.688 1 95 101 LYS B O 1
ATOM 3955 N N . PRO B 1 102 ? 5.602 -6.293 -22.297 1 96.69 102 PRO B N 1
ATOM 3956 C CA . PRO B 1 102 ? 6.562 -7.398 -22.234 1 96.69 102 PRO B CA 1
ATOM 3957 C C . PRO B 1 102 ? 7.18 -7.723 -23.594 1 96.69 102 PRO B C 1
ATOM 3959 O O . PRO B 1 102 ? 6.539 -7.527 -24.625 1 96.69 102 PRO B O 1
ATOM 3962 N N . VAL B 1 103 ? 8.406 -8.156 -23.578 1 94.38 103 VAL B N 1
ATOM 3963 C CA . VAL B 1 103 ? 9.117 -8.586 -24.781 1 94.38 103 VAL B CA 1
ATOM 3964 C C . VAL B 1 103 ? 9.641 -10.008 -24.594 1 94.38 103 VAL B C 1
ATOM 3966 O O . VAL B 1 103 ? 10.336 -10.297 -23.625 1 94.38 103 VAL B O 1
ATOM 3969 N N . VAL B 1 104 ? 9.273 -10.922 -25.516 1 95.62 104 VAL B N 1
ATOM 3970 C CA . VAL B 1 104 ? 9.727 -12.305 -25.484 1 95.62 104 VAL B CA 1
ATOM 3971 C C . VAL B 1 104 ? 10.484 -12.625 -26.766 1 95.62 104 VAL B C 1
ATOM 3973 O O . VAL B 1 104 ? 9.961 -12.453 -27.875 1 95.62 104 VAL B O 1
ATOM 3976 N N . ILE B 1 105 ? 11.727 -13.031 -26.594 1 94.12 105 ILE B N 1
ATOM 3977 C CA . ILE B 1 105 ? 12.555 -13.398 -27.734 1 94.12 105 ILE B CA 1
ATOM 3978 C C . ILE B 1 105 ? 13.141 -14.797 -27.516 1 94.12 105 ILE B C 1
ATOM 3980 O O . ILE B 1 105 ? 13.883 -15.023 -26.547 1 94.12 105 ILE B O 1
ATOM 3984 N N . ASN B 1 106 ? 12.93 -15.688 -28.391 1 94.88 106 ASN B N 1
ATOM 3985 C CA . ASN B 1 106 ? 13.438 -17.047 -28.234 1 94.88 106 ASN B CA 1
ATOM 3986 C C . ASN B 1 106 ? 14.742 -17.25 -29.016 1 94.88 106 ASN B C 1
ATOM 3988 O O . ASN B 1 106 ? 15.438 -18.234 -28.812 1 94.88 106 ASN B O 1
ATOM 3992 N N . ASP B 1 107 ? 15.039 -16.266 -29.844 1 92.44 107 ASP B N 1
ATOM 3993 C CA . ASP B 1 107 ? 16.281 -16.328 -30.594 1 92.44 107 ASP B CA 1
ATOM 3994 C C . ASP B 1 107 ? 16.844 -14.93 -30.828 1 92.44 107 ASP B C 1
ATOM 3996 O O . ASP B 1 107 ? 16.562 -14.305 -31.859 1 92.44 107 ASP B O 1
ATOM 4000 N N . THR B 1 108 ? 17.719 -14.625 -29.922 1 89.62 108 THR B N 1
ATOM 4001 C CA . THR B 1 108 ? 18.266 -13.273 -30 1 89.62 108 THR B CA 1
ATOM 4002 C C . THR B 1 108 ? 19.328 -13.18 -31.094 1 89.62 108 THR B C 1
ATOM 4004 O O . THR B 1 108 ? 19.672 -12.078 -31.531 1 89.62 108 THR B O 1
ATOM 4007 N N . LEU B 1 109 ? 19.828 -14.234 -31.516 1 87.12 109 LEU B N 1
ATOM 4008 C CA . LEU B 1 109 ? 20.891 -14.266 -32.531 1 87.12 109 LEU B CA 1
ATOM 4009 C C . LEU B 1 109 ? 20.328 -13.992 -33.906 1 87.12 109 LEU B C 1
ATOM 4011 O O . LEU B 1 109 ? 21.062 -13.555 -34.812 1 87.12 109 LEU B O 1
ATOM 4015 N N . ASN B 1 110 ? 19.062 -14.242 -34.125 1 84.69 110 ASN B N 1
ATOM 4016 C CA . ASN B 1 110 ? 18.438 -14.047 -35.438 1 84.69 110 ASN B CA 1
ATOM 4017 C C . ASN B 1 110 ? 17.344 -13 -35.375 1 84.69 110 ASN B C 1
ATOM 4019 O O . ASN B 1 110 ? 16.25 -13.211 -35.906 1 84.69 110 ASN B O 1
ATOM 4023 N N . LEU B 1 111 ? 17.656 -11.898 -34.719 1 79.75 111 LEU B N 1
ATOM 4024 C CA . LEU B 1 111 ? 16.688 -10.812 -34.656 1 79.75 111 LEU B CA 1
ATOM 4025 C C . LEU B 1 111 ? 16.672 -10.047 -36 1 79.75 111 LEU B C 1
ATOM 4027 O O . LEU B 1 111 ? 17.719 -9.82 -36.594 1 79.75 111 LEU B O 1
ATOM 4031 N N . PRO B 1 112 ? 15.445 -9.844 -36.406 1 70.56 112 PRO B N 1
ATOM 4032 C CA . PRO B 1 112 ? 15.398 -9.086 -37.656 1 70.56 112 PRO B CA 1
ATOM 4033 C C . PRO B 1 112 ? 16.094 -7.727 -37.562 1 70.56 112 PRO B C 1
ATOM 4035 O O . PRO B 1 112 ? 16.156 -7.145 -36.469 1 70.56 112 PRO B O 1
ATOM 4038 N N . GLU B 1 113 ? 16.828 -7.355 -38.594 1 62.44 113 GLU B N 1
ATOM 4039 C CA . GLU B 1 113 ? 17.562 -6.102 -38.656 1 62.44 113 GLU B CA 1
ATOM 4040 C C . GLU B 1 113 ? 16.703 -4.918 -38.25 1 62.44 113 GLU B C 1
ATOM 4042 O O . GLU B 1 113 ? 17.188 -3.982 -37.594 1 62.44 113 GLU B O 1
ATOM 4047 N N . ASN B 1 114 ? 15.508 -4.961 -38.594 1 57.75 114 ASN B N 1
ATOM 4048 C CA . ASN B 1 114 ? 14.625 -3.834 -38.312 1 57.75 114 ASN B CA 1
ATOM 4049 C C . ASN B 1 114 ? 13.938 -3.963 -36.969 1 57.75 114 ASN B C 1
ATOM 4051 O O . ASN B 1 114 ? 12.906 -3.328 -36.719 1 57.75 114 ASN B O 1
ATOM 4055 N N . HIS B 1 115 ? 14.594 -4.676 -36.188 1 64.19 115 HIS B N 1
ATOM 4056 C CA . HIS B 1 115 ? 13.867 -4.855 -34.938 1 64.19 115 HIS B CA 1
ATOM 4057 C C . HIS B 1 115 ? 14.062 -3.664 -34 1 64.19 115 HIS B C 1
ATOM 4059 O O . HIS B 1 115 ? 15.117 -3.027 -34.031 1 64.19 115 HIS B O 1
ATOM 4065 N N . GLU B 1 116 ? 13.078 -3.229 -33.531 1 63.88 116 GLU B N 1
ATOM 4066 C CA . GLU B 1 116 ? 12.969 -2.02 -32.719 1 63.88 116 GLU B CA 1
ATOM 4067 C C . GLU B 1 116 ? 13.922 -2.068 -31.547 1 63.88 116 GLU B C 1
ATOM 4069 O O . GLU B 1 116 ? 14.289 -1.029 -30.984 1 63.88 116 GLU B O 1
ATOM 4074 N N . PHE B 1 117 ? 14.344 -3.268 -31.219 1 63.66 117 PHE B N 1
ATOM 4075 C CA . PHE B 1 117 ? 15.227 -3.33 -30.062 1 63.66 117 PHE B CA 1
ATOM 4076 C C . PHE B 1 117 ? 16.547 -3.996 -30.422 1 63.66 117 PHE B C 1
ATOM 4078 O O . PHE B 1 117 ? 16.609 -4.793 -31.359 1 63.66 117 PHE B O 1
ATOM 4085 N N . ARG B 1 118 ? 17.641 -3.301 -30.062 1 61.09 118 ARG B N 1
ATOM 4086 C CA . ARG B 1 118 ? 18.953 -3.922 -30.219 1 61.09 118 ARG B CA 1
ATOM 4087 C C . ARG B 1 118 ? 19.406 -4.586 -28.922 1 61.09 118 ARG B C 1
ATOM 4089 O O . ARG B 1 118 ? 19.047 -4.148 -27.828 1 61.09 118 ARG B O 1
ATOM 4096 N N . GLN B 1 119 ? 19.828 -5.809 -29.125 1 61.38 119 GLN B N 1
ATOM 4097 C CA . GLN B 1 119 ? 20.359 -6.457 -27.938 1 61.38 119 GLN B CA 1
ATOM 4098 C C . GLN B 1 119 ? 21.672 -5.801 -27.5 1 61.38 119 GLN B C 1
ATOM 4100 O O . GLN B 1 119 ? 22.609 -5.668 -28.297 1 61.38 119 GLN B O 1
ATOM 4105 N N . PHE B 1 120 ? 21.547 -5.254 -26.344 1 64.81 120 PHE B N 1
ATOM 4106 C CA . PHE B 1 120 ? 22.719 -4.676 -25.703 1 64.81 120 PHE B CA 1
ATOM 4107 C C . PHE B 1 120 ? 23.734 -5.762 -25.328 1 64.81 120 PHE B C 1
ATOM 4109 O O . PHE B 1 120 ? 23.484 -6.566 -24.438 1 64.81 120 PHE B O 1
ATOM 4116 N N . LYS B 1 121 ? 24.812 -5.879 -26.141 1 78.31 121 LYS B N 1
ATOM 4117 C CA . LYS B 1 121 ? 25.703 -7.031 -26.047 1 78.31 121 LYS B CA 1
ATOM 4118 C C . LYS B 1 121 ? 26.922 -6.715 -25.172 1 78.31 121 LYS B C 1
ATOM 4120 O O . LYS B 1 121 ? 27.859 -7.52 -25.078 1 78.31 121 LYS B O 1
ATOM 4125 N N . PHE B 1 122 ? 26.828 -5.645 -24.547 1 80.56 122 PHE B N 1
ATOM 4126 C CA . PHE B 1 122 ? 27.969 -5.234 -23.75 1 80.56 122 PHE B CA 1
ATOM 4127 C C . PHE B 1 122 ? 28.266 -6.258 -22.656 1 80.56 122 PHE B C 1
ATOM 4129 O O . PHE B 1 122 ? 29.406 -6.699 -22.484 1 80.56 122 PHE B O 1
ATOM 4136 N N . PHE B 1 123 ? 27.297 -6.699 -21.938 1 88.62 123 PHE B N 1
ATOM 4137 C CA . PHE B 1 123 ? 27.484 -7.621 -20.812 1 88.62 123 PHE B CA 1
ATOM 4138 C C . PHE B 1 123 ? 27.938 -8.984 -21.312 1 88.62 123 PHE B C 1
ATOM 4140 O O . PHE B 1 123 ? 28.828 -9.602 -20.719 1 88.62 123 PHE B O 1
ATOM 4147 N N . ASP B 1 124 ? 27.359 -9.445 -22.406 1 90.69 124 ASP B N 1
ATOM 4148 C CA . ASP B 1 124 ? 27.719 -10.734 -22.984 1 90.69 124 ASP B CA 1
ATOM 4149 C C . ASP B 1 124 ? 29.188 -10.773 -23.375 1 90.69 124 ASP B C 1
ATOM 4151 O O . ASP B 1 124 ? 29.891 -11.742 -23.062 1 90.69 124 ASP B O 1
ATOM 4155 N N . LYS B 1 125 ? 29.594 -9.719 -24.016 1 89.69 125 LYS B N 1
ATOM 4156 C CA . LYS B 1 125 ? 30.984 -9.648 -24.453 1 89.69 125 LYS B CA 1
ATOM 4157 C C . LYS B 1 125 ? 31.938 -9.625 -23.266 1 89.69 125 LYS B C 1
ATOM 4159 O O . LYS B 1 125 ? 32.938 -10.367 -23.234 1 89.69 125 LYS B O 1
ATOM 4164 N N . SER B 1 126 ? 31.625 -8.844 -22.297 1 90.44 126 SER B N 1
ATOM 4165 C CA . SER B 1 126 ? 32.5 -8.664 -21.141 1 90.44 126 SER B CA 1
ATOM 4166 C C . SER B 1 126 ? 32.594 -9.945 -20.328 1 90.44 126 SER B C 1
ATOM 4168 O O . SER B 1 126 ? 33.594 -10.203 -19.688 1 90.44 126 SER B O 1
ATOM 4170 N N . LEU B 1 127 ? 31.562 -10.844 -20.344 1 92.88 127 LEU B N 1
ATOM 4171 C CA . LEU B 1 127 ? 31.516 -12.008 -19.469 1 92.88 127 LEU B CA 1
ATOM 4172 C C . LEU B 1 127 ? 31.734 -13.297 -20.25 1 92.88 127 LEU B C 1
ATOM 4174 O O . LEU B 1 127 ? 31.641 -14.391 -19.703 1 92.88 127 LEU B O 1
ATOM 4178 N N . HIS B 1 128 ? 32.031 -13.164 -21.578 1 92.75 128 HIS B N 1
ATOM 4179 C CA . HIS B 1 128 ? 32.156 -14.328 -22.453 1 92.75 128 HIS B CA 1
ATOM 4180 C C . HIS B 1 128 ? 30.906 -15.227 -22.359 1 92.75 128 HIS B C 1
ATOM 4182 O O . HIS B 1 128 ? 31.031 -16.422 -22.109 1 92.75 128 HIS B O 1
ATOM 4188 N N . TYR B 1 129 ? 29.797 -14.625 -22.422 1 94.81 129 TYR B N 1
ATOM 4189 C CA . TYR B 1 129 ? 28.453 -15.203 -22.328 1 94.81 129 TYR B CA 1
ATOM 4190 C C . TYR B 1 129 ? 27.656 -14.938 -23.594 1 94.81 129 TYR B C 1
ATOM 4192 O O . TYR B 1 129 ? 28.078 -14.141 -24.438 1 94.81 129 TYR B O 1
ATOM 4200 N N . VAL B 1 130 ? 26.656 -15.703 -23.828 1 94.62 130 VAL B N 1
ATOM 4201 C CA . VAL B 1 130 ? 25.766 -15.461 -24.969 1 94.62 130 VAL B CA 1
ATOM 4202 C C . VAL B 1 130 ? 24.312 -15.602 -24.531 1 94.62 130 VAL B C 1
ATOM 4204 O O . VAL B 1 130 ? 23.906 -16.641 -24 1 94.62 130 VAL B O 1
ATOM 4207 N N . THR B 1 131 ? 23.531 -14.555 -24.672 1 94.94 131 THR B N 1
ATOM 4208 C CA . THR B 1 131 ? 22.094 -14.586 -24.406 1 94.94 131 THR B CA 1
ATOM 4209 C C . THR B 1 131 ? 21.328 -15.07 -25.641 1 94.94 131 THR B C 1
ATOM 4211 O O . THR B 1 131 ? 21.344 -14.422 -26.688 1 94.94 131 THR B O 1
ATOM 4214 N N . ILE B 1 132 ? 20.688 -16.172 -25.562 1 95.62 132 ILE B N 1
ATOM 4215 C CA . ILE B 1 132 ? 19.984 -16.797 -26.672 1 95.62 132 ILE B CA 1
ATOM 4216 C C . ILE B 1 132 ? 18.516 -16.406 -26.656 1 95.62 132 ILE B C 1
ATOM 4218 O O . ILE B 1 132 ? 17.922 -16.109 -27.688 1 95.62 132 ILE B O 1
ATOM 4222 N N . ASN B 1 133 ? 17.859 -16.469 -25.516 1 95.94 133 ASN B N 1
ATOM 4223 C CA . ASN B 1 133 ? 16.453 -16.094 -25.406 1 95.94 133 ASN B CA 1
ATOM 4224 C C . ASN B 1 133 ? 16.188 -15.32 -24.125 1 95.94 133 ASN B C 1
ATOM 4226 O O . ASN B 1 133 ? 17.016 -15.336 -23.203 1 95.94 133 ASN B O 1
ATOM 4230 N N . THR B 1 134 ? 15.148 -14.508 -24.125 1 96.5 134 THR B N 1
ATOM 4231 C CA . THR B 1 134 ? 14.859 -13.625 -23 1 96.5 134 THR B CA 1
ATOM 4232 C C . THR B 1 134 ? 13.352 -13.398 -22.859 1 96.5 134 THR B C 1
ATOM 4234 O O . THR B 1 134 ? 12.625 -13.414 -23.859 1 96.5 134 THR B O 1
ATOM 4237 N N . ILE B 1 135 ? 12.852 -13.328 -21.625 1 98.06 135 ILE B N 1
ATOM 4238 C CA . ILE B 1 135 ? 11.578 -12.711 -21.281 1 98.06 135 ILE B CA 1
ATOM 4239 C C . ILE B 1 135 ? 11.828 -11.438 -20.484 1 98.06 135 ILE B C 1
ATOM 4241 O O . ILE B 1 135 ? 12.508 -11.469 -19.453 1 98.06 135 ILE B O 1
ATOM 4245 N N . THR B 1 136 ? 11.391 -10.32 -21 1 97.62 136 THR B N 1
ATOM 4246 C CA . THR B 1 136 ? 11.523 -9.031 -20.344 1 97.62 136 THR B CA 1
ATOM 4247 C C . THR B 1 136 ? 10.148 -8.438 -20.031 1 97.62 136 THR B C 1
ATOM 4249 O O . THR B 1 136 ? 9.328 -8.273 -20.938 1 97.62 136 THR B O 1
ATOM 4252 N N . ALA B 1 137 ? 9.898 -8.148 -18.75 1 98.19 137 ALA B N 1
ATOM 4253 C CA . ALA B 1 137 ? 8.578 -7.676 -18.328 1 98.19 137 ALA B CA 1
ATOM 4254 C C . ALA B 1 137 ? 8.688 -6.414 -17.484 1 98.19 137 ALA B C 1
ATOM 4256 O O . ALA B 1 137 ? 9.477 -6.363 -16.531 1 98.19 137 ALA B O 1
ATOM 4257 N N . PRO B 1 138 ? 7.891 -5.406 -17.812 1 98.12 138 PRO B N 1
ATOM 4258 C CA . PRO B 1 138 ? 7.875 -4.223 -16.953 1 98.12 138 PRO B CA 1
ATOM 4259 C C . PRO B 1 138 ? 7.199 -4.477 -15.617 1 98.12 138 PRO B C 1
ATOM 4261 O O . PRO B 1 138 ? 6.34 -5.359 -15.508 1 98.12 138 PRO B O 1
ATOM 4264 N N . ILE B 1 139 ? 7.613 -3.844 -14.602 1 98.31 139 ILE B N 1
ATOM 4265 C CA . ILE B 1 139 ? 7.039 -3.863 -13.266 1 98.31 139 ILE B CA 1
ATOM 4266 C C . ILE B 1 139 ? 6.324 -2.543 -12.984 1 98.31 139 ILE B C 1
ATOM 4268 O O . ILE B 1 139 ? 6.906 -1.469 -13.164 1 98.31 139 ILE B O 1
ATOM 4272 N N . PHE B 1 140 ? 5.109 -2.676 -12.492 1 95.94 140 PHE B N 1
ATOM 4273 C CA . PHE B 1 140 ? 4.32 -1.465 -12.305 1 95.94 140 PHE B CA 1
ATOM 4274 C C . PHE B 1 140 ? 3.896 -1.316 -10.852 1 95.94 140 PHE B C 1
ATOM 4276 O O . PHE B 1 140 ? 3.818 -2.305 -10.117 1 95.94 140 PHE B O 1
ATOM 4283 N N . ASP B 1 141 ? 3.678 -0.056 -10.5 1 89.69 141 ASP B N 1
ATOM 4284 C CA . ASP B 1 141 ? 3.064 0.195 -9.203 1 89.69 141 ASP B CA 1
ATOM 4285 C C . ASP B 1 141 ? 1.543 0.269 -9.32 1 89.69 141 ASP B C 1
ATOM 4287 O O . ASP B 1 141 ? 0.976 -0.086 -10.352 1 89.69 141 ASP B O 1
ATOM 4291 N N . PHE B 1 142 ? 0.894 0.647 -8.172 1 84.56 142 PHE B N 1
ATOM 4292 C CA . PHE B 1 142 ? -0.561 0.67 -8.07 1 84.56 142 PHE B CA 1
ATOM 4293 C C . PHE B 1 142 ? -1.156 1.659 -9.062 1 84.56 142 PHE B C 1
ATOM 4295 O O . PHE B 1 142 ? -2.246 1.435 -9.594 1 84.56 142 PHE B O 1
ATOM 4302 N N . GLY B 1 143 ? -0.464 2.684 -9.406 1 81.56 143 GLY B N 1
ATOM 4303 C CA . GLY B 1 143 ? -0.917 3.715 -10.328 1 81.56 143 GLY B CA 1
ATOM 4304 C C . GLY B 1 143 ? -0.498 3.461 -11.758 1 81.56 143 GLY B C 1
ATOM 4305 O O . GLY B 1 143 ? -0.575 4.359 -12.602 1 81.56 143 GLY B O 1
ATOM 4306 N N . ASN B 1 144 ? 0.033 2.379 -12.023 1 89.06 144 ASN B N 1
ATOM 4307 C CA . ASN B 1 144 ? 0.504 1.984 -13.344 1 89.06 144 ASN B CA 1
ATOM 4308 C C . ASN B 1 144 ? 1.734 2.785 -13.766 1 89.06 144 ASN B C 1
ATOM 4310 O O . ASN B 1 144 ? 1.943 3.031 -14.953 1 89.06 144 ASN B O 1
ATOM 4314 N N . ASN B 1 145 ? 2.357 3.236 -12.852 1 91.06 145 ASN B N 1
ATOM 4315 C CA . ASN B 1 145 ? 3.66 3.83 -13.125 1 91.06 145 ASN B CA 1
ATOM 4316 C C . ASN B 1 145 ? 4.762 2.773 -13.156 1 91.06 145 ASN B C 1
ATOM 4318 O O . ASN B 1 145 ? 4.746 1.834 -12.359 1 91.06 145 ASN B O 1
ATOM 4322 N N . LEU B 1 146 ? 5.703 2.977 -14.008 1 96.5 146 LEU B N 1
ATOM 4323 C CA . LEU B 1 146 ? 6.805 2.031 -14.148 1 96.5 146 LEU B CA 1
ATOM 4324 C C . LEU B 1 146 ? 7.727 2.088 -12.93 1 96.5 146 LEU B C 1
ATOM 4326 O O . LEU B 1 146 ? 8.234 3.154 -12.586 1 96.5 146 LEU B O 1
ATOM 4330 N N . LEU B 1 147 ? 7.898 0.962 -12.289 1 96.69 147 LEU B N 1
ATOM 4331 C CA . LEU B 1 147 ? 8.812 0.841 -11.156 1 96.69 147 LEU B CA 1
ATOM 4332 C C . LEU B 1 147 ? 10.148 0.263 -11.602 1 96.69 147 LEU B C 1
ATOM 4334 O O . LEU B 1 147 ? 11.18 0.521 -10.977 1 96.69 147 LEU B O 1
ATOM 4338 N N . GLY B 1 148 ? 10.125 -0.565 -12.594 1 98.19 148 GLY B N 1
ATOM 4339 C CA . GLY B 1 148 ? 11.312 -1.261 -13.062 1 98.19 148 GLY B CA 1
ATOM 4340 C C . GLY B 1 148 ? 11.016 -2.287 -14.141 1 98.19 148 GLY B C 1
ATOM 4341 O O . GLY B 1 148 ? 9.984 -2.201 -14.82 1 98.19 148 GLY B O 1
ATOM 4342 N N . VAL B 1 149 ? 12.016 -3.184 -14.367 1 98.5 149 VAL B N 1
ATOM 4343 C CA . VAL B 1 149 ? 11.906 -4.219 -15.391 1 98.5 149 VAL B CA 1
ATOM 4344 C C . VAL B 1 149 ? 12.516 -5.52 -14.875 1 98.5 149 VAL B C 1
ATOM 4346 O O . VAL B 1 149 ? 13.57 -5.504 -14.227 1 98.5 149 VAL B O 1
ATOM 4349 N N . LEU B 1 150 ? 11.781 -6.656 -15.109 1 98.81 150 LEU B N 1
ATOM 4350 C CA . LEU B 1 150 ? 12.258 -8 -14.812 1 98.81 150 LEU B CA 1
ATOM 4351 C C . LEU B 1 150 ? 12.672 -8.727 -16.094 1 98.81 150 LEU B C 1
ATOM 4353 O O . LEU B 1 150 ? 11.914 -8.742 -17.078 1 98.81 150 LEU B O 1
ATOM 4357 N N . GLN B 1 151 ? 13.852 -9.305 -16.094 1 98.25 151 GLN B N 1
ATOM 4358 C CA . GLN B 1 151 ? 14.328 -10.031 -17.266 1 98.25 151 GLN B CA 1
ATOM 4359 C C . GLN B 1 151 ? 14.898 -11.391 -16.875 1 98.25 151 GLN B C 1
ATOM 4361 O O . GLN B 1 151 ? 15.703 -11.492 -15.953 1 98.25 151 GLN B O 1
ATOM 4366 N N . VAL B 1 152 ? 14.438 -12.398 -17.516 1 98.69 152 VAL B N 1
ATOM 4367 C CA . VAL B 1 152 ? 15.047 -13.719 -17.406 1 98.69 152 VAL B CA 1
ATOM 4368 C C . VAL B 1 152 ? 15.68 -14.109 -18.734 1 98.69 152 VAL B C 1
ATOM 4370 O O . VAL B 1 152 ? 15.195 -13.719 -19.797 1 98.69 152 VAL B O 1
ATOM 4373 N N . ILE B 1 153 ? 16.844 -14.867 -18.656 1 97.75 153 ILE B N 1
ATOM 4374 C CA . ILE B 1 153 ? 17.547 -15.164 -19.891 1 97.75 153 ILE B CA 1
ATOM 4375 C C . ILE B 1 153 ? 17.969 -16.641 -19.906 1 97.75 153 ILE B C 1
ATOM 4377 O O . ILE B 1 153 ? 18.281 -17.203 -18.859 1 97.75 153 ILE B O 1
ATOM 4381 N N . ASN B 1 154 ? 17.953 -17.219 -21.016 1 98.19 154 ASN B N 1
ATOM 4382 C CA . ASN B 1 154 ? 18.5 -18.516 -21.375 1 98.19 154 ASN B CA 1
ATOM 4383 C C . ASN B 1 154 ? 17.875 -19.641 -20.547 1 98.19 154 ASN B C 1
ATOM 4385 O O . ASN B 1 154 ? 18.5 -20.141 -19.594 1 98.19 154 ASN B O 1
ATOM 4389 N N . LYS B 1 155 ? 16.688 -20.078 -20.922 1 98.44 155 LYS B N 1
ATOM 4390 C CA . LYS B 1 155 ? 16.109 -21.297 -20.344 1 98.44 155 LYS B CA 1
ATOM 4391 C C . LYS B 1 155 ? 16.953 -22.516 -20.688 1 98.44 155 LYS B C 1
ATOM 4393 O O . LYS B 1 155 ? 17.172 -22.812 -21.859 1 98.44 155 LYS B O 1
ATOM 4398 N N . LYS B 1 156 ? 17.375 -23.297 -19.703 1 97.62 156 LYS B N 1
ATOM 4399 C CA . LYS B 1 156 ? 18.344 -24.375 -19.922 1 97.62 156 LYS B CA 1
ATOM 4400 C C . LYS B 1 156 ? 17.641 -25.719 -20.125 1 97.62 156 LYS B C 1
ATOM 4402 O O . LYS B 1 156 ? 16.641 -26 -19.484 1 97.62 156 LYS B O 1
ATOM 4407 N N . ALA B 1 157 ? 18.219 -26.484 -20.953 1 94.62 157 ALA B N 1
ATOM 4408 C CA . ALA B 1 157 ? 17.75 -27.844 -21.141 1 94.62 157 ALA B CA 1
ATOM 4409 C C . ALA B 1 157 ? 18.031 -28.703 -19.922 1 94.62 157 ALA B C 1
ATOM 4411 O O . ALA B 1 157 ? 17.25 -29.609 -19.594 1 94.62 157 ALA B O 1
ATOM 4412 N N . LYS B 1 158 ? 19.109 -28.375 -19.266 1 92.44 158 LYS B N 1
ATOM 4413 C CA . LYS B 1 158 ? 19.531 -29.047 -18.031 1 92.44 158 LYS B CA 1
ATOM 4414 C C . LYS B 1 158 ? 19.953 -28.016 -16.984 1 92.44 158 LYS B C 1
ATOM 4416 O O . LYS B 1 158 ? 20.828 -27.188 -17.25 1 92.44 158 LYS B O 1
ATOM 4421 N N . PRO B 1 159 ? 19.453 -28.188 -15.828 1 88.94 159 PRO B N 1
ATOM 4422 C CA . PRO B 1 159 ? 19.656 -27.141 -14.812 1 88.94 159 PRO B CA 1
ATOM 4423 C C . PRO B 1 159 ? 21.109 -27.016 -14.367 1 88.94 159 PRO B C 1
ATOM 4425 O O . PRO B 1 159 ? 21.562 -25.922 -14.016 1 88.94 159 PRO B O 1
ATOM 4428 N N . ASN B 1 160 ? 21.891 -28.016 -14.445 1 91.81 160 ASN B N 1
ATOM 4429 C CA . ASN B 1 160 ? 23.203 -28 -13.836 1 91.81 160 ASN B CA 1
ATOM 4430 C C . ASN B 1 160 ? 24.297 -27.625 -14.844 1 91.81 160 ASN B C 1
ATOM 4432 O O . ASN B 1 160 ? 25.469 -27.5 -14.477 1 91.81 160 ASN B O 1
ATOM 4436 N N . ILE B 1 161 ? 23.984 -27.344 -16.047 1 94.88 161 ILE B N 1
ATOM 4437 C CA . ILE B 1 161 ? 24.969 -27.016 -17.062 1 94.88 161 ILE B CA 1
ATOM 4438 C C . ILE B 1 161 ? 25.312 -25.531 -16.984 1 94.88 161 ILE B C 1
ATOM 4440 O O . ILE B 1 161 ? 24.422 -24.672 -16.875 1 94.88 161 ILE B O 1
ATOM 4444 N N . LYS B 1 162 ? 26.562 -25.266 -17 1 96.5 162 LYS B N 1
ATOM 4445 C CA . LYS B 1 162 ? 27.016 -23.875 -17.141 1 96.5 162 LYS B CA 1
ATOM 4446 C C . LYS B 1 162 ? 27.078 -23.453 -18.594 1 96.5 162 LYS B C 1
ATOM 4448 O O . LYS B 1 162 ? 27.625 -24.188 -19.438 1 96.5 162 LYS B O 1
ATOM 4453 N N . LEU B 1 163 ? 26.578 -22.312 -18.906 1 96.75 163 LEU B N 1
ATOM 4454 C CA . LEU B 1 163 ? 26.531 -21.844 -20.297 1 96.75 163 LEU B CA 1
ATOM 4455 C C . LEU B 1 163 ? 27.688 -20.891 -20.578 1 96.75 163 LEU B C 1
ATOM 4457 O O . LEU B 1 163 ? 28.062 -20.078 -19.734 1 96.75 163 LEU B O 1
ATOM 4461 N N . ASP B 1 164 ? 28.219 -21.031 -21.719 1 92.88 164 ASP B N 1
ATOM 4462 C CA . ASP B 1 164 ? 29.203 -20.094 -22.25 1 92.88 164 ASP B CA 1
ATOM 4463 C C . ASP B 1 164 ? 29.016 -19.922 -23.766 1 92.88 164 ASP B C 1
ATOM 4465 O O . ASP B 1 164 ? 27.984 -20.312 -24.312 1 92.88 164 ASP B O 1
ATOM 4469 N N . GLU B 1 165 ? 29.938 -19.281 -24.406 1 92.69 165 GLU B N 1
ATOM 4470 C CA . GLU B 1 165 ? 29.828 -18.922 -25.828 1 92.69 165 GLU B CA 1
ATOM 4471 C C . GLU B 1 165 ? 29.812 -20.172 -26.703 1 92.69 165 GLU B C 1
ATOM 4473 O O . GLU B 1 165 ? 29.219 -20.156 -27.797 1 92.69 165 GLU B O 1
ATOM 4478 N N . THR B 1 166 ? 30.328 -21.219 -26.25 1 94.06 166 THR B N 1
ATOM 4479 C CA . THR B 1 166 ? 30.5 -22.391 -27.094 1 94.06 166 THR B CA 1
ATOM 4480 C C . THR B 1 166 ? 29.297 -23.328 -26.984 1 94.06 166 THR B C 1
ATOM 4482 O O . THR B 1 166 ? 29.016 -24.094 -27.906 1 94.06 166 THR B O 1
ATOM 4485 N N . ASN B 1 167 ? 28.547 -23.219 -25.922 1 95.38 167 ASN B N 1
ATOM 4486 C CA . ASN B 1 167 ? 27.547 -24.25 -25.703 1 95.38 167 ASN B CA 1
ATOM 4487 C C . ASN B 1 167 ? 26.156 -23.656 -25.484 1 95.38 167 ASN B C 1
ATOM 4489 O O . ASN B 1 167 ? 25.156 -24.375 -25.422 1 95.38 167 ASN B O 1
ATOM 4493 N N . ALA B 1 168 ? 26 -22.375 -25.375 1 95.62 168 ALA B N 1
ATOM 4494 C CA . ALA B 1 168 ? 24.75 -21.719 -25.031 1 95.62 168 ALA B CA 1
ATOM 4495 C C . ALA B 1 168 ? 23.656 -22.094 -26.031 1 95.62 168 ALA B C 1
ATOM 4497 O O . ALA B 1 168 ? 22.516 -22.375 -25.641 1 95.62 168 ALA B O 1
ATOM 4498 N N . THR B 1 169 ? 23.922 -22.094 -27.281 1 94.69 169 THR B N 1
ATOM 4499 C CA . THR B 1 169 ? 22.953 -22.391 -28.328 1 94.69 169 THR B CA 1
ATOM 4500 C C . THR B 1 169 ? 22.469 -23.828 -28.234 1 94.69 169 THR B C 1
ATOM 4502 O O . THR B 1 169 ? 21.297 -24.125 -28.516 1 94.69 169 THR B O 1
ATOM 4505 N N . LEU B 1 170 ? 23.312 -24.656 -27.797 1 95.44 170 LEU B N 1
ATOM 4506 C CA . LEU B 1 170 ? 23.031 -26.094 -27.766 1 95.44 170 LEU B CA 1
ATOM 4507 C C . LEU B 1 170 ? 22.188 -26.438 -26.547 1 95.44 170 LEU B C 1
ATOM 4509 O O . LEU B 1 170 ? 21.359 -27.359 -26.594 1 95.44 170 LEU B O 1
ATOM 4513 N N . PHE B 1 171 ? 22.359 -25.703 -25.5 1 96.81 171 PHE B N 1
ATOM 4514 C CA . PHE B 1 171 ? 21.766 -26.156 -24.234 1 96.81 171 PHE B CA 1
ATOM 4515 C C . PHE B 1 171 ? 20.688 -25.188 -23.766 1 96.81 171 PHE B C 1
ATOM 4517 O O . PHE B 1 171 ? 20.219 -25.266 -22.625 1 96.81 171 PHE B O 1
ATOM 4524 N N . THR B 1 172 ? 20.344 -24.219 -24.578 1 97.44 172 THR B N 1
ATOM 4525 C CA . THR B 1 172 ? 19.219 -23.344 -24.297 1 97.44 172 THR B CA 1
ATOM 4526 C C . THR B 1 172 ? 17.969 -23.781 -25.078 1 97.44 172 THR B C 1
ATOM 4528 O O . THR B 1 172 ? 18.062 -24.141 -26.25 1 97.44 172 THR B O 1
ATOM 4531 N N . ILE B 1 173 ? 16.875 -23.875 -24.391 1 97.56 173 ILE B N 1
ATOM 4532 C CA . ILE B 1 173 ? 15.617 -24.25 -25.047 1 97.56 173 ILE B CA 1
ATOM 4533 C C . ILE B 1 173 ? 14.656 -23.062 -25.016 1 97.56 173 ILE B C 1
ATOM 4535 O O . ILE B 1 173 ? 14.812 -22.141 -24.203 1 97.56 173 ILE B O 1
ATOM 4539 N N . SER B 1 174 ? 13.594 -23.094 -25.828 1 97.62 174 SER B N 1
ATOM 4540 C CA . SER B 1 174 ? 12.672 -21.969 -25.984 1 97.62 174 SER B CA 1
ATOM 4541 C C . SER B 1 174 ? 11.781 -21.812 -24.766 1 97.62 174 SER B C 1
ATOM 4543 O O . SER B 1 174 ? 11.359 -22.797 -24.156 1 97.62 174 SER B O 1
ATOM 4545 N N . TYR B 1 175 ? 11.516 -20.594 -24.391 1 97.75 175 TYR B N 1
ATOM 4546 C CA . TYR B 1 175 ? 10.492 -20.328 -23.391 1 97.75 175 TYR B CA 1
ATOM 4547 C C . TYR B 1 175 ? 9.109 -20.719 -23.906 1 97.75 175 TYR B C 1
ATOM 4549 O O . TYR B 1 175 ? 8.773 -20.484 -25.062 1 97.75 175 TYR B O 1
ATOM 4557 N N . THR B 1 176 ? 8.352 -21.344 -23.062 1 95.62 176 THR B N 1
ATOM 4558 C CA . THR B 1 176 ? 6.98 -21.734 -23.375 1 95.62 176 THR B CA 1
ATOM 4559 C C . THR B 1 176 ? 6.004 -20.641 -22.969 1 95.62 176 THR B C 1
ATOM 4561 O O . THR B 1 176 ? 6.391 -19.672 -22.297 1 95.62 176 THR B O 1
ATOM 4564 N N . GLU B 1 177 ? 4.727 -20.797 -23.406 1 95.19 177 GLU B N 1
ATOM 4565 C CA . GLU B 1 177 ? 3.686 -19.859 -22.984 1 95.19 177 GLU B CA 1
ATOM 4566 C C . GLU B 1 177 ? 3.533 -19.859 -21.469 1 95.19 177 GLU B C 1
ATOM 4568 O O . GLU B 1 177 ? 3.254 -18.812 -20.875 1 95.19 177 GLU B O 1
ATOM 4573 N N . THR B 1 178 ? 3.691 -21.031 -20.875 1 94.94 178 THR B N 1
ATOM 4574 C CA . THR B 1 178 ? 3.615 -21.156 -19.422 1 94.94 178 THR B CA 1
ATOM 4575 C C . THR B 1 178 ? 4.719 -20.344 -18.766 1 94.94 178 THR B C 1
ATOM 4577 O O . THR B 1 178 ? 4.48 -19.656 -17.766 1 94.94 178 THR B O 1
ATOM 4580 N N . ASP B 1 179 ? 5.934 -20.344 -19.359 1 97.19 179 ASP B N 1
ATOM 4581 C CA . ASP B 1 179 ? 7.047 -19.562 -18.844 1 97.19 179 ASP B CA 1
ATOM 4582 C C . ASP B 1 179 ? 6.73 -18.062 -18.891 1 97.19 179 ASP B C 1
ATOM 4584 O O . ASP B 1 179 ? 7.031 -17.344 -17.938 1 97.19 179 ASP B O 1
ATOM 4588 N N . VAL B 1 180 ? 6.145 -17.688 -19.984 1 97.75 180 VAL B N 1
ATOM 4589 C CA . VAL B 1 180 ? 5.828 -16.281 -20.203 1 97.75 180 VAL B CA 1
ATOM 4590 C C . VAL B 1 180 ? 4.789 -15.82 -19.172 1 97.75 180 VAL B C 1
ATOM 4592 O O . VAL B 1 180 ? 4.977 -14.805 -18.5 1 97.75 180 VAL B O 1
ATOM 4595 N N . LYS B 1 181 ? 3.74 -16.562 -19.031 1 96.5 181 LYS B N 1
ATOM 4596 C CA . LYS B 1 181 ? 2.676 -16.203 -18.094 1 96.5 181 LYS B CA 1
ATOM 4597 C C . LYS B 1 181 ? 3.193 -16.156 -16.656 1 96.5 181 LYS B C 1
ATOM 4599 O O . LYS B 1 181 ? 2.828 -15.266 -15.891 1 96.5 181 LYS B O 1
ATOM 4604 N N . LEU B 1 182 ? 4.02 -17.109 -16.328 1 97.44 182 LEU B N 1
ATOM 4605 C CA . LEU B 1 182 ? 4.617 -17.156 -15.008 1 97.44 182 LEU B CA 1
ATOM 4606 C C . LEU B 1 182 ? 5.461 -15.906 -14.742 1 97.44 182 LEU B C 1
ATOM 4608 O O . LEU B 1 182 ? 5.344 -15.289 -13.68 1 97.44 182 LEU B O 1
ATOM 4612 N N . THR B 1 183 ? 6.305 -15.555 -15.719 1 98.5 183 THR B N 1
ATOM 4613 C CA . THR B 1 183 ? 7.188 -14.406 -15.562 1 98.5 183 THR B CA 1
ATOM 4614 C C . THR B 1 183 ? 6.383 -13.109 -15.438 1 98.5 183 THR B C 1
ATOM 4616 O O . THR B 1 183 ? 6.715 -12.25 -14.617 1 98.5 183 THR B O 1
ATOM 4619 N N . LEU B 1 184 ? 5.352 -13.031 -16.219 1 98.06 184 LEU B N 1
ATOM 4620 C CA . LEU B 1 184 ? 4.496 -11.852 -16.156 1 98.06 184 LEU B CA 1
ATOM 4621 C C . LEU B 1 184 ? 3.787 -11.766 -14.805 1 98.06 184 LEU B C 1
ATOM 4623 O O . LEU B 1 184 ? 3.639 -10.68 -14.242 1 98.06 184 LEU B O 1
ATOM 4627 N N . ALA B 1 185 ? 3.33 -12.875 -14.336 1 97.88 185 ALA B N 1
ATOM 4628 C CA . ALA B 1 185 ? 2.688 -12.906 -13.023 1 97.88 185 ALA B CA 1
ATOM 4629 C C . ALA B 1 185 ? 3.66 -12.492 -11.922 1 97.88 185 ALA B C 1
ATOM 4631 O O . ALA B 1 185 ? 3.305 -11.719 -11.031 1 97.88 185 ALA B O 1
ATOM 4632 N N . ILE B 1 186 ? 4.875 -13.016 -12.016 1 98.44 186 ILE B N 1
ATOM 4633 C CA . ILE B 1 186 ? 5.891 -12.672 -11.023 1 98.44 186 ILE B CA 1
ATOM 4634 C C . ILE B 1 186 ? 6.176 -11.172 -11.078 1 98.44 186 ILE B C 1
ATOM 4636 O O . ILE B 1 186 ? 6.262 -10.516 -10.039 1 98.44 186 ILE B O 1
ATOM 4640 N N . SER B 1 187 ? 6.293 -10.625 -12.289 1 98.44 187 SER B N 1
ATOM 4641 C CA . SER B 1 187 ? 6.516 -9.195 -12.453 1 98.44 187 SER B CA 1
ATOM 4642 C C . SER B 1 187 ? 5.398 -8.383 -11.805 1 98.44 187 SER B C 1
ATOM 4644 O O . SER B 1 187 ? 5.66 -7.383 -11.133 1 98.44 187 SER B O 1
ATOM 4646 N N . SER B 1 188 ? 4.215 -8.797 -12 1 96.5 188 SER B N 1
ATOM 4647 C CA . SER B 1 188 ? 3.055 -8.094 -11.469 1 96.5 188 SER B CA 1
ATOM 4648 C C . SER B 1 188 ? 3.039 -8.117 -9.945 1 96.5 188 SER B C 1
ATOM 4650 O O . SER B 1 188 ? 2.799 -7.094 -9.297 1 96.5 188 SER B O 1
ATOM 4652 N N . ILE B 1 189 ? 3.299 -9.297 -9.391 1 96.44 189 ILE B N 1
ATOM 4653 C CA . ILE B 1 189 ? 3.188 -9.422 -7.941 1 96.44 189 ILE B CA 1
ATOM 4654 C C . ILE B 1 189 ? 4.363 -8.703 -7.277 1 96.44 189 ILE B C 1
ATOM 4656 O O . ILE B 1 189 ? 4.211 -8.117 -6.203 1 96.44 189 ILE B O 1
ATOM 4660 N N . VAL B 1 190 ? 5.477 -8.719 -7.906 1 97.31 190 VAL B N 1
ATOM 4661 C CA . VAL B 1 190 ? 6.625 -7.996 -7.367 1 97.31 190 VAL B CA 1
ATOM 4662 C C . VAL B 1 190 ? 6.328 -6.5 -7.355 1 97.31 190 VAL B C 1
ATOM 4664 O O . VAL B 1 190 ? 6.684 -5.797 -6.402 1 97.31 190 VAL B O 1
ATOM 4667 N N . GLY B 1 191 ? 5.75 -6.043 -8.445 1 96.75 191 GLY B N 1
ATOM 4668 C CA . GLY B 1 191 ? 5.324 -4.656 -8.453 1 96.75 191 GLY B CA 1
ATOM 4669 C C . GLY B 1 191 ? 4.441 -4.297 -7.27 1 96.75 191 GLY B C 1
ATOM 4670 O O . GLY B 1 191 ? 4.609 -3.236 -6.664 1 96.75 191 GLY B O 1
ATOM 4671 N N . THR B 1 192 ? 3.559 -5.16 -6.969 1 94.88 192 THR B N 1
ATOM 4672 C CA . THR B 1 192 ? 2.65 -4.961 -5.844 1 94.88 192 THR B CA 1
ATOM 4673 C C . THR B 1 192 ? 3.42 -4.918 -4.527 1 94.88 192 THR B C 1
ATOM 4675 O O . THR B 1 192 ? 3.178 -4.051 -3.688 1 94.88 192 THR B O 1
ATOM 4678 N N . PHE B 1 193 ? 4.379 -5.883 -4.367 1 94.75 193 PHE B N 1
ATOM 4679 C CA . PHE B 1 193 ? 5.16 -5.953 -3.135 1 94.75 193 PHE B CA 1
ATOM 4680 C C . PHE B 1 193 ? 6.031 -4.715 -2.975 1 94.75 193 PHE B C 1
ATOM 4682 O O . PHE B 1 193 ? 6.102 -4.137 -1.887 1 94.75 193 PHE B O 1
ATOM 4689 N N . LEU B 1 194 ? 6.645 -4.285 -4.062 1 94 194 LEU B N 1
ATOM 4690 C CA . LEU B 1 194 ? 7.52 -3.117 -4.023 1 94 194 LEU B CA 1
ATOM 4691 C C . LEU B 1 194 ? 6.719 -1.852 -3.732 1 94 194 LEU B C 1
ATOM 4693 O O . LEU B 1 194 ? 7.133 -1.027 -2.912 1 94 194 LEU B O 1
ATOM 4697 N N . ASP B 1 195 ? 5.629 -1.753 -4.395 1 91.06 195 ASP B N 1
ATOM 4698 C CA . ASP B 1 195 ? 4.758 -0.595 -4.215 1 91.06 195 ASP B CA 1
ATOM 4699 C C . ASP B 1 195 ? 4.277 -0.487 -2.771 1 91.06 195 ASP B C 1
ATOM 4701 O O . ASP B 1 195 ? 4.281 0.6 -2.189 1 91.06 195 ASP B O 1
ATOM 4705 N N . ARG B 1 196 ? 3.91 -1.585 -2.26 1 83.5 196 ARG B N 1
ATOM 4706 C CA . ARG B 1 196 ? 3.424 -1.639 -0.885 1 83.5 196 ARG B CA 1
ATOM 4707 C C . ARG B 1 196 ? 4.527 -1.271 0.101 1 83.5 196 ARG B C 1
ATOM 4709 O O . ARG B 1 196 ? 4.305 -0.487 1.026 1 83.5 196 ARG B O 1
ATOM 4716 N N . ALA B 1 197 ? 5.633 -1.826 -0.075 1 85.75 197 ALA B N 1
ATOM 4717 C CA . ALA B 1 197 ? 6.758 -1.548 0.813 1 85.75 197 ALA B CA 1
ATOM 4718 C C . ALA B 1 197 ? 7.148 -0.074 0.758 1 85.75 197 ALA B C 1
ATOM 4720 O O . ALA B 1 197 ? 7.387 0.55 1.795 1 85.75 197 ALA B O 1
ATOM 4721 N N . LYS B 1 198 ? 7.168 0.542 -0.398 1 83.25 198 LYS B N 1
ATOM 4722 C CA . LYS B 1 198 ? 7.523 1.946 -0.577 1 83.25 198 LYS B CA 1
ATOM 4723 C C . LYS B 1 198 ? 6.461 2.861 0.023 1 83.25 198 LYS B C 1
ATOM 4725 O O . LYS B 1 198 ? 6.781 3.895 0.615 1 83.25 198 LYS B O 1
ATOM 4730 N N . ALA B 1 199 ? 5.195 2.502 -0.229 1 77.25 199 ALA B N 1
ATOM 4731 C CA . ALA B 1 199 ? 4.09 3.295 0.299 1 77.25 199 ALA B CA 1
ATOM 4732 C C . ALA B 1 199 ? 4.145 3.369 1.822 1 77.25 199 ALA B C 1
ATOM 4734 O O . ALA B 1 199 ? 3.957 4.438 2.404 1 77.25 199 ALA B O 1
ATOM 4735 N N . TYR B 1 200 ? 4.414 2.285 2.449 1 75.38 200 TYR B N 1
ATOM 4736 C CA . TYR B 1 200 ? 4.469 2.238 3.904 1 75.38 200 TYR B CA 1
ATOM 4737 C C . TYR B 1 200 ? 5.668 3.021 4.43 1 75.38 200 TYR B C 1
ATOM 4739 O O . TYR B 1 200 ? 5.586 3.658 5.484 1 75.38 200 TYR B O 1
ATOM 4747 N N . GLU B 1 201 ? 6.723 2.998 3.65 1 73.5 201 GLU B N 1
ATOM 4748 C CA . GLU B 1 201 ? 7.879 3.809 4.012 1 73.5 201 GLU B CA 1
ATOM 4749 C C . GLU B 1 201 ? 7.562 5.297 3.908 1 73.5 201 GLU B C 1
ATOM 4751 O O . GLU B 1 201 ? 7.941 6.082 4.781 1 73.5 201 GLU B O 1
ATOM 4756 N N . LYS B 1 202 ? 6.914 5.617 2.859 1 67.5 202 LYS B N 1
ATOM 4757 C CA . LYS B 1 202 ? 6.535 7.008 2.627 1 67.5 202 LYS B CA 1
ATOM 4758 C C . LYS B 1 202 ? 5.543 7.492 3.682 1 67.5 202 LYS B C 1
ATOM 4760 O O . LYS B 1 202 ? 5.629 8.633 4.145 1 67.5 202 LYS B O 1
ATOM 4765 N N . PHE B 1 203 ? 4.598 6.641 3.992 1 68.38 203 PHE B N 1
ATOM 4766 C CA . PHE B 1 203 ? 3.59 6.969 4.992 1 68.38 203 PHE B CA 1
ATOM 4767 C C . PHE B 1 203 ? 4.242 7.266 6.34 1 68.38 203 PHE B C 1
ATOM 4769 O O . PHE B 1 203 ? 3.859 8.219 7.023 1 68.38 203 PHE B O 1
ATOM 4776 N N . GLU B 1 204 ? 5.113 6.547 6.672 1 61.91 204 GLU B N 1
ATOM 4777 C CA . GLU B 1 204 ? 5.805 6.758 7.941 1 61.91 204 GLU B CA 1
ATOM 4778 C C . GLU B 1 204 ? 6.551 8.086 7.953 1 61.91 204 GLU B C 1
ATOM 4780 O O . GLU B 1 204 ? 6.52 8.82 8.945 1 61.91 204 GLU B O 1
ATOM 4785 N N . VAL B 1 205 ? 7.066 8.516 6.871 1 61.31 205 VAL B N 1
ATOM 4786 C CA . VAL B 1 205 ? 7.82 9.758 6.742 1 61.31 205 VAL B CA 1
ATOM 4787 C C . VAL B 1 205 ? 6.863 10.945 6.727 1 61.31 205 VAL B C 1
ATOM 4789 O O . VAL B 1 205 ? 7.105 11.953 7.391 1 61.31 205 VAL B O 1
ATOM 4792 N N . SER B 1 206 ? 5.816 10.773 5.934 1 61 206 SER B N 1
ATOM 4793 C CA . SER B 1 206 ? 4.836 11.844 5.812 1 61 206 SER B CA 1
ATOM 4794 C C . SER B 1 206 ? 4.191 12.164 7.156 1 61 206 SER B C 1
ATOM 4796 O O . SER B 1 206 ? 4.027 13.336 7.512 1 61 206 SER B O 1
ATOM 4798 N N . ILE B 1 207 ? 3.887 11.156 7.836 1 60.84 207 ILE B N 1
ATOM 4799 C CA . ILE B 1 207 ? 3.297 11.352 9.156 1 60.84 207 ILE B CA 1
ATOM 4800 C C . ILE B 1 207 ? 4.285 12.094 10.062 1 60.84 207 ILE B C 1
ATOM 4802 O O . ILE B 1 207 ? 3.916 13.055 10.734 1 60.84 207 ILE B O 1
ATOM 4806 N N . THR B 1 208 ? 5.457 11.672 10.016 1 56.34 208 THR B N 1
ATOM 4807 C CA . THR B 1 208 ? 6.492 12.305 10.82 1 56.34 208 THR B CA 1
ATOM 4808 C C . THR B 1 208 ? 6.691 13.758 10.406 1 56.34 208 THR B C 1
ATOM 4810 O O . THR B 1 208 ? 6.805 14.641 11.25 1 56.34 208 THR B O 1
ATOM 4813 N N . ASN B 1 209 ? 6.66 13.969 9.109 1 57.25 209 ASN B N 1
ATOM 4814 C CA . ASN B 1 209 ? 6.832 15.32 8.586 1 57.25 209 ASN B CA 1
ATOM 4815 C C . ASN B 1 209 ? 5.645 16.203 8.945 1 57.25 209 ASN B C 1
ATOM 4817 O O . ASN B 1 209 ? 5.824 17.375 9.305 1 57.25 209 ASN B O 1
ATOM 4821 N N . THR B 1 210 ? 4.531 15.609 8.742 1 61.03 210 THR B N 1
ATOM 4822 C CA . THR B 1 210 ? 3.328 16.359 9.094 1 61.03 210 THR B CA 1
ATOM 4823 C C . THR B 1 210 ? 3.322 16.703 10.578 1 61.03 210 THR B C 1
ATOM 4825 O O . THR B 1 210 ? 2.998 17.828 10.953 1 61.03 210 THR B O 1
ATOM 4828 N N . GLN B 1 211 ? 3.67 15.734 11.32 1 55.81 211 GLN B N 1
ATOM 4829 C CA . GLN B 1 211 ? 3.773 15.992 12.75 1 55.81 211 GLN B CA 1
ATOM 4830 C C . GLN B 1 211 ? 4.781 17.109 13.031 1 55.81 211 GLN B C 1
ATOM 4832 O O . GLN B 1 211 ? 4.52 17.984 13.852 1 55.81 211 GLN B O 1
ATOM 4837 N N . LYS B 1 212 ? 5.844 17.109 12.359 1 56.62 212 LYS B N 1
ATOM 4838 C CA . LYS B 1 212 ? 6.871 18.141 12.516 1 56.62 212 LYS B CA 1
ATOM 4839 C C . LYS B 1 212 ? 6.367 19.5 12.039 1 56.62 212 LYS B C 1
ATOM 4841 O O . LYS B 1 212 ? 6.609 20.516 12.688 1 56.62 212 LYS B O 1
ATOM 4846 N N . MET B 1 213 ? 5.77 19.453 10.914 1 57.47 213 MET B N 1
ATOM 4847 C CA . MET B 1 213 ? 5.215 20.688 10.375 1 57.47 213 MET B CA 1
ATOM 4848 C C . MET B 1 213 ? 4.191 21.297 11.336 1 57.47 213 MET B C 1
ATOM 4850 O O . MET B 1 213 ? 4.207 22.5 11.586 1 57.47 213 MET B O 1
ATOM 4854 N N . LEU B 1 214 ? 3.387 20.453 11.797 1 56.62 214 LEU B N 1
ATOM 4855 C CA . LEU B 1 214 ? 2.381 20.922 12.75 1 56.62 214 LEU B CA 1
ATOM 4856 C C . LEU B 1 214 ? 3.039 21.453 14.016 1 56.62 214 LEU B C 1
ATOM 4858 O O . LEU B 1 214 ? 2.631 22.5 14.539 1 56.62 214 LEU B O 1
ATOM 4862 N N . ALA B 1 215 ? 4.016 20.797 14.414 1 54.5 215 ALA B N 1
ATOM 4863 C CA . ALA B 1 215 ? 4.766 21.266 15.578 1 54.5 215 ALA B CA 1
ATOM 4864 C C . ALA B 1 215 ? 5.406 22.625 15.305 1 54.5 215 ALA B C 1
ATOM 4866 O O . ALA B 1 215 ? 5.34 23.531 16.141 1 54.5 215 ALA B O 1
ATOM 4867 N N . ASN B 1 216 ? 5.945 22.781 14.125 1 53.91 216 ASN B N 1
ATOM 4868 C CA . ASN B 1 216 ? 6.574 24.047 13.734 1 53.91 216 ASN B CA 1
ATOM 4869 C C . ASN B 1 216 ? 5.547 25.172 13.609 1 53.91 216 ASN B C 1
ATOM 4871 O O . ASN B 1 216 ? 5.812 26.297 14.008 1 53.91 216 ASN B O 1
ATOM 4875 N N . MET B 1 217 ? 4.531 24.828 12.969 1 55.09 217 MET B N 1
ATOM 4876 C CA . MET B 1 217 ? 3.453 25.797 12.844 1 55.09 217 MET B CA 1
ATOM 4877 C C . MET B 1 217 ? 2.967 26.25 14.219 1 55.09 217 MET B C 1
ATOM 4879 O O . MET B 1 217 ? 2.748 27.453 14.438 1 55.09 217 MET B O 1
ATOM 4883 N N . PHE B 1 218 ? 2.818 25.266 15.023 1 52.53 218 PHE B N 1
ATOM 4884 C CA . PHE B 1 218 ? 2.418 25.578 16.391 1 52.53 218 PHE B CA 1
ATOM 4885 C C . PHE B 1 218 ? 3.447 26.484 17.062 1 52.53 218 PHE B C 1
ATOM 4887 O O . PHE B 1 218 ? 3.086 27.453 17.734 1 52.53 218 PHE B O 1
ATOM 4894 N N . ASP B 1 219 ? 4.586 26.234 16.797 1 52.81 219 ASP B N 1
ATOM 4895 C CA . ASP B 1 219 ? 5.66 27.047 17.375 1 52.81 219 ASP B CA 1
ATOM 4896 C C . ASP B 1 219 ? 5.672 28.438 16.766 1 52.81 219 ASP B C 1
ATOM 4898 O O . ASP B 1 219 ? 5.883 29.422 17.484 1 52.81 219 ASP B O 1
ATOM 4902 N N . SER B 1 220 ? 5.496 28.484 15.5 1 52.56 220 SER B N 1
ATOM 4903 C CA . SER B 1 220 ? 5.461 29.781 14.828 1 52.56 220 SER B CA 1
ATOM 4904 C C . SER B 1 220 ? 4.289 30.625 15.312 1 52.56 220 SER B C 1
ATOM 4906 O O . SER B 1 220 ? 4.43 31.844 15.516 1 52.56 220 SER B O 1
ATOM 4908 N N . VAL B 1 221 ? 3.213 29.969 15.375 1 52.88 221 VAL B N 1
ATOM 4909 C CA . VAL B 1 221 ? 2.031 30.656 15.898 1 52.88 221 VAL B CA 1
ATOM 4910 C C . VAL B 1 221 ? 2.299 31.141 17.328 1 52.88 221 VAL B C 1
ATOM 4912 O O . VAL B 1 221 ? 1.947 32.25 17.688 1 52.88 221 VAL B O 1
ATOM 4915 N N . LYS B 1 222 ? 2.895 30.281 18.031 1 50.06 222 LYS B N 1
ATOM 4916 C CA . LYS B 1 222 ? 3.279 30.672 19.375 1 50.06 222 LYS B CA 1
ATOM 4917 C C . LYS B 1 222 ? 4.211 31.875 19.359 1 50.06 222 LYS B C 1
ATOM 4919 O O . LYS B 1 222 ? 4.039 32.812 20.141 1 50.06 222 LYS B O 1
ATOM 4924 N N . LYS B 1 223 ? 5.125 31.828 18.484 1 50.06 223 LYS B N 1
ATOM 4925 C CA . LYS B 1 223 ? 6.055 32.938 18.359 1 50.06 223 LYS B CA 1
ATOM 4926 C C . LYS B 1 223 ? 5.336 34.188 17.875 1 50.06 223 LYS B C 1
ATOM 4928 O O . LYS B 1 223 ? 5.609 35.312 18.375 1 50.06 223 LYS B O 1
ATOM 4933 N N . SER B 1 224 ? 4.543 34 16.875 1 49.16 224 SER B N 1
ATOM 4934 C CA . SER B 1 224 ? 3.791 35.125 16.359 1 49.16 224 SER B CA 1
ATOM 4935 C C . SER B 1 224 ? 2.912 35.75 17.453 1 49.16 224 SER B C 1
ATOM 4937 O O . SER B 1 224 ? 2.822 36.969 17.578 1 49.16 224 SER B O 1
ATOM 4939 N N . ILE B 1 225 ? 2.346 34.844 18.125 1 48.59 225 ILE B N 1
A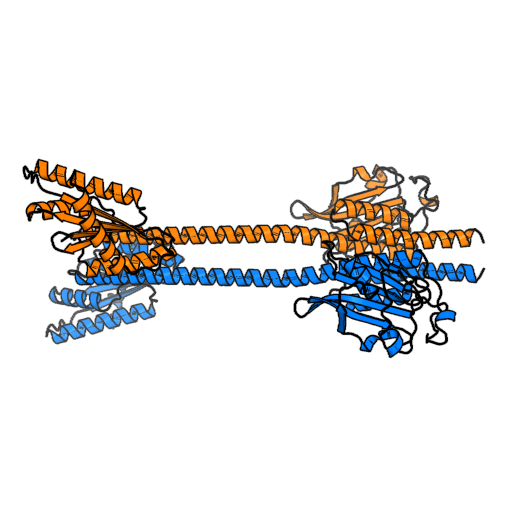TOM 4940 C CA . ILE B 1 225 ? 1.54 35.312 19.266 1 48.59 225 ILE B CA 1
ATOM 4941 C C . ILE B 1 225 ? 2.43 36 20.281 1 48.59 225 ILE B C 1
ATOM 4943 O O . ILE B 1 225 ? 2.053 37.031 20.844 1 48.59 225 ILE B O 1
ATOM 4947 N N . SER B 1 226 ? 3.559 35.438 20.422 1 46.81 226 SER B N 1
ATOM 4948 C CA . SER B 1 226 ? 4.508 36.062 21.328 1 46.81 226 SER B CA 1
ATOM 4949 C C . SER B 1 226 ? 4.941 37.438 20.828 1 46.81 226 SER B C 1
ATOM 4951 O O . SER B 1 226 ? 5.016 38.406 21.609 1 46.81 226 SER B O 1
ATOM 4953 N N . VAL B 1 227 ? 5.227 37.438 19.562 1 44.44 227 VAL B N 1
ATOM 4954 C CA . VAL B 1 227 ? 5.629 38.719 18.969 1 44.44 227 VAL B CA 1
ATOM 4955 C C . VAL B 1 227 ? 4.477 39.719 19.062 1 44.44 227 VAL B C 1
ATOM 4957 O O . VAL B 1 227 ? 4.684 40.875 19.375 1 44.44 227 VAL B O 1
ATOM 4960 N N . LEU B 1 228 ? 3.371 39.188 18.625 1 46.69 228 LEU B N 1
ATOM 4961 C CA . LEU B 1 228 ? 2.197 40.031 18.734 1 46.69 228 LEU B CA 1
ATOM 4962 C C . LEU B 1 228 ? 1.998 40.5 20.188 1 46.69 228 LEU B C 1
ATOM 4964 O O . LEU B 1 228 ? 1.657 41.656 20.422 1 46.69 228 LEU B O 1
ATOM 4968 N N . ASN B 1 229 ? 2.205 39.562 21.031 1 45.34 229 ASN B N 1
ATOM 4969 C CA . ASN B 1 229 ? 2.178 39.938 22.438 1 45.34 229 ASN B CA 1
ATOM 4970 C C . ASN B 1 229 ? 3.242 40.969 22.781 1 45.34 229 ASN B C 1
ATOM 4972 O O . ASN B 1 229 ? 2.977 41.906 23.516 1 45.34 229 ASN B O 1
ATOM 4976 N N . ASP B 1 230 ? 4.363 40.75 22.266 1 45.12 230 ASP B N 1
ATOM 4977 C CA . ASP B 1 230 ? 5.441 41.688 22.5 1 45.12 230 ASP B CA 1
ATOM 4978 C C . ASP B 1 230 ? 5.105 43.062 21.906 1 45.12 230 ASP B C 1
ATOM 4980 O O . ASP B 1 230 ? 5.363 44.094 22.531 1 45.12 230 ASP B O 1
ATOM 4984 N N . ILE B 1 231 ? 4.605 42.969 20.766 1 42.19 231 ILE B N 1
ATOM 4985 C CA . ILE B 1 231 ? 4.207 44.219 20.125 1 42.19 231 ILE B CA 1
ATOM 4986 C C . ILE B 1 231 ? 3.102 44.875 20.938 1 42.19 231 ILE B C 1
ATOM 4988 O O . ILE B 1 231 ? 3.133 46.094 21.172 1 42.19 231 ILE B O 1
ATOM 4992 N N . LEU B 1 232 ? 2.25 44.062 21.312 1 42.97 232 LEU B N 1
ATOM 4993 C CA . LEU B 1 232 ? 1.168 44.594 22.141 1 42.97 232 LEU B CA 1
ATOM 4994 C C . LEU B 1 232 ? 1.71 45.125 23.469 1 42.97 232 LEU B C 1
ATOM 4996 O O . LEU B 1 232 ? 1.314 46.219 23.906 1 42.97 232 LEU B O 1
ATOM 5000 N N . VAL B 1 233 ? 2.592 44.375 23.969 1 42.44 233 VAL B N 1
ATOM 5001 C CA . VAL B 1 233 ? 3.186 44.812 25.234 1 42.44 233 VAL B CA 1
ATOM 5002 C C . VAL B 1 233 ? 4.023 46.062 25 1 42.44 233 VAL B C 1
ATOM 5004 O O . VAL B 1 233 ? 3.943 47.031 25.781 1 42.44 233 VAL B O 1
ATOM 5007 N N . SER B 1 234 ? 4.809 45.969 23.984 1 41.88 234 SER B N 1
ATOM 5008 C CA . SER B 1 234 ? 5.621 47.156 23.719 1 41.88 234 SER B CA 1
ATOM 5009 C C . SER B 1 234 ? 4.75 48.375 23.375 1 41.88 234 SER B C 1
ATOM 5011 O O . SER B 1 234 ? 5.031 49.469 23.812 1 41.88 234 SER B O 1
ATOM 5013 N N . SER B 1 235 ? 3.824 48.094 22.609 1 39.16 235 SER B N 1
ATOM 5014 C CA . SER B 1 235 ? 2.898 49.156 22.297 1 39.16 235 SER B CA 1
ATOM 5015 C C . SER B 1 235 ? 2.172 49.656 23.547 1 39.16 235 SER B C 1
ATOM 5017 O O . SER B 1 235 ? 1.97 50.844 23.734 1 39.16 235 SER B O 1
ATOM 5019 N N . GLN B 1 236 ? 1.795 48.656 24.344 1 40.22 236 GLN B N 1
ATOM 5020 C CA . GLN B 1 236 ? 1.235 49.031 25.641 1 40.22 236 GLN B CA 1
ATOM 5021 C C . GLN B 1 236 ? 2.252 49.781 26.484 1 40.22 236 GLN B C 1
ATOM 5023 O O . GLN B 1 236 ? 1.908 50.781 27.141 1 40.22 236 GLN B O 1
ATOM 5028 N N . GLN B 1 237 ? 3.412 49.25 26.422 1 40.41 237 GLN B N 1
ATOM 5029 C CA . GLN B 1 237 ? 4.453 49.938 27.172 1 40.41 237 GLN B CA 1
ATOM 5030 C C . GLN B 1 237 ? 4.664 51.344 26.656 1 40.41 237 GLN B C 1
ATOM 5032 O O . GLN B 1 237 ? 4.785 52.281 27.438 1 40.41 237 GLN B O 1
ATOM 5037 N N . LYS B 1 238 ? 4.836 51.5 25.438 1 41.12 238 LYS B N 1
ATOM 5038 C CA . LYS B 1 238 ? 5.012 52.844 24.906 1 41.12 238 LYS B CA 1
ATOM 5039 C C . LYS B 1 238 ? 3.787 53.688 25.188 1 41.12 238 LYS B C 1
ATOM 5041 O O . LYS B 1 238 ? 3.916 54.875 25.484 1 41.12 238 LYS B O 1
ATOM 5046 N N . PHE B 1 239 ? 2.764 53.031 25.125 1 35.09 239 PHE B N 1
ATOM 5047 C CA . PHE B 1 239 ? 1.522 53.688 25.516 1 35.09 239 PHE B CA 1
ATOM 5048 C C . PHE B 1 239 ? 1.568 54.094 27 1 35.09 239 PHE B C 1
ATOM 5050 O O . PHE B 1 239 ? 1.235 55.219 27.344 1 35.09 239 PHE B O 1
ATOM 5057 N N . ILE B 1 240 ? 1.932 53.062 27.672 1 39.53 240 ILE B N 1
ATOM 5058 C CA . ILE B 1 240 ? 2.084 53.312 29.094 1 39.53 240 ILE B CA 1
ATOM 5059 C C . ILE B 1 240 ? 3.154 54.406 29.312 1 39.53 240 ILE B C 1
ATOM 5061 O O . ILE B 1 240 ? 2.975 55.312 30.109 1 39.53 240 ILE B O 1
ATOM 5065 N N . GLU B 1 241 ? 4.062 54.312 28.562 1 41.19 241 GLU B N 1
ATOM 5066 C CA . GLU B 1 241 ? 5.109 55.312 28.688 1 41.19 241 GLU B CA 1
ATOM 5067 C C . GLU B 1 241 ? 4.613 56.688 28.219 1 41.19 241 GLU B C 1
ATOM 5069 O O . GLU B 1 241 ? 4.934 57.688 28.828 1 41.19 241 GLU B O 1
ATOM 5074 N N . SER B 1 242 ? 3.922 56.688 27.141 1 37.88 242 SER B N 1
ATOM 5075 C CA . SER B 1 242 ? 3.377 57.969 26.703 1 37.88 242 SER B CA 1
ATOM 5076 C C . SER B 1 242 ? 2.346 58.469 27.703 1 37.88 242 SER B C 1
ATOM 5078 O O . SER B 1 242 ? 2.213 59.688 27.875 1 37.88 242 SER B O 1
ATOM 5080 N N . LEU B 1 243 ? 1.603 57.531 28.172 1 34.81 243 LEU B N 1
ATOM 5081 C CA . LEU B 1 243 ? 0.763 57.938 29.297 1 34.81 243 LEU B CA 1
ATOM 5082 C C . LEU B 1 243 ? 1.615 58.344 30.484 1 34.81 243 LEU B C 1
ATOM 5084 O O . LEU B 1 243 ? 1.221 59.25 31.25 1 34.81 243 LEU B O 1
ATOM 5088 N N . GLN B 1 244 ? 2.58 57.656 30.594 1 37.06 244 GLN B N 1
ATOM 5089 C CA . GLN B 1 244 ? 3.467 58.031 31.688 1 37.06 244 GLN B CA 1
ATOM 5090 C C . GLN B 1 244 ? 4.055 59.438 31.469 1 37.06 244 GLN B C 1
ATOM 5092 O O . GLN B 1 244 ? 4.285 60.188 32.438 1 37.06 244 GLN B O 1
ATOM 5097 N N . THR B 1 245 ? 4.277 59.781 30.297 1 36.12 245 THR B N 1
ATOM 5098 C CA . THR B 1 245 ? 4.777 61.156 30.219 1 36.12 245 THR B CA 1
ATOM 5099 C C . THR B 1 245 ? 3.689 62.156 30.625 1 36.12 245 THR B C 1
ATOM 5101 O O . THR B 1 245 ? 3.986 63.25 31.047 1 36.12 245 THR B O 1
ATOM 5104 N N . GLU B 1 246 ? 2.41 62.031 30.125 1 35.75 246 GLU B N 1
ATOM 5105 C CA . GLU B 1 246 ? 1.437 62.812 30.859 1 35.75 246 GLU B CA 1
ATOM 5106 C C . GLU B 1 246 ? 1.223 62.25 32.25 1 35.75 246 GLU B C 1
ATOM 5108 O O . GLU B 1 246 ? 0.364 61.406 32.469 1 35.75 246 GLU B O 1
ATOM 5113 N N . LYS B 1 247 ? 1.956 61.688 32.875 1 35.44 247 LYS B N 1
ATOM 5114 C CA . LYS B 1 247 ? 2.119 61.375 34.312 1 35.44 247 LYS B CA 1
ATOM 5115 C C . LYS B 1 247 ? 1.534 62.5 35.156 1 35.44 247 LYS B C 1
ATOM 5117 O O . LYS B 1 247 ? 2.223 63.469 35.469 1 35.44 247 LYS B O 1
ATOM 5122 N N . LYS B 1 248 ? 0.436 62.906 34.781 1 36.72 248 LYS B N 1
ATOM 5123 C CA . LYS B 1 248 ? -0.074 63.281 36.094 1 36.72 248 LYS B CA 1
ATOM 5124 C C . LYS B 1 248 ? 0.014 62.125 37.094 1 36.72 248 LYS B C 1
ATOM 5126 O O . LYS B 1 248 ? 0.263 60.969 36.688 1 36.72 248 LYS B O 1
ATOM 5131 N N . GLU B 1 249 ? -1.052 61.812 38.062 1 45.38 249 GLU B N 1
ATOM 5132 C CA . GLU B 1 249 ? -1.012 61 39.25 1 45.38 249 GLU B CA 1
ATOM 5133 C C . GLU B 1 249 ? -0.888 59.5 38.906 1 45.38 249 GLU B C 1
ATOM 5135 O O . GLU B 1 249 ? -1.702 58.969 38.156 1 45.38 249 GLU B O 1
ATOM 5140 N N . LYS B 1 250 ? 0.295 58.781 38.656 1 57.06 250 LYS B N 1
ATOM 5141 C CA . LYS B 1 250 ? 0.957 57.5 38.406 1 57.06 250 LYS B CA 1
ATOM 5142 C C . LYS B 1 250 ? 0.156 56.344 38.969 1 57.06 250 LYS B C 1
ATOM 5144 O O . LYS B 1 250 ? 0.148 55.25 38.375 1 57.06 250 LYS B O 1
ATOM 5149 N N . ILE B 1 251 ? -0.545 56.438 39.969 1 71.75 251 ILE B N 1
ATOM 5150 C CA . ILE B 1 251 ? -1.303 55.406 40.656 1 71.75 251 ILE B CA 1
ATOM 5151 C C . ILE B 1 251 ? -2.777 55.5 40.25 1 71.75 251 ILE B C 1
ATOM 5153 O O . ILE B 1 251 ? -3.406 56.562 40.438 1 71.75 251 ILE B O 1
ATOM 5157 N N . LEU B 1 252 ? -3.434 54.5 39.625 1 78.31 252 LEU B N 1
ATOM 5158 C CA . LEU B 1 252 ? -4.805 54.469 39.125 1 78.31 252 LEU B CA 1
ATOM 5159 C C . LEU B 1 252 ? -5.793 54.312 40.281 1 78.31 252 LEU B C 1
ATOM 5161 O O . LEU B 1 252 ? -5.43 53.812 41.344 1 78.31 252 LEU B O 1
ATOM 5165 N N . SER B 1 253 ? -7.008 54.844 40.031 1 83 253 SER B N 1
ATOM 5166 C CA . SER B 1 253 ? -8.07 54.562 40.969 1 83 253 SER B CA 1
ATOM 5167 C C . SER B 1 253 ? -8.461 53.094 40.906 1 83 253 SER B C 1
ATOM 5169 O O . SER B 1 253 ? -8.125 52.375 39.969 1 83 253 SER B O 1
ATOM 5171 N N . LEU B 1 254 ? -9.07 52.594 41.938 1 86.75 254 LEU B N 1
ATOM 5172 C CA . LEU B 1 254 ? -9.43 51.188 42.062 1 86.75 254 LEU B CA 1
ATOM 5173 C C . LEU B 1 254 ? -10.289 50.75 40.875 1 86.75 254 LEU B C 1
ATOM 5175 O O . LEU B 1 254 ? -10.031 49.688 40.281 1 86.75 254 LEU B O 1
ATOM 5179 N N . LYS B 1 255 ? -11.281 51.5 40.562 1 82.31 255 LYS B N 1
ATOM 5180 C CA . LYS B 1 255 ? -12.195 51.125 39.469 1 82.31 255 LYS B CA 1
ATOM 5181 C C . LYS B 1 255 ? -11.461 51.031 38.156 1 82.31 255 LYS B C 1
ATOM 5183 O O . LYS B 1 255 ? -11.633 50.062 37.406 1 82.31 255 LYS B O 1
ATOM 5188 N N . GLU B 1 256 ? -10.625 52.031 37.906 1 71.88 256 GLU B N 1
ATOM 5189 C CA . GLU B 1 256 ? -9.867 52.062 36.656 1 71.88 256 GLU B CA 1
ATOM 5190 C C . GLU B 1 256 ? -8.844 50.938 36.594 1 71.88 256 GLU B C 1
ATOM 5192 O O . GLU B 1 256 ? -8.672 50.312 35.531 1 71.88 256 GLU B O 1
ATOM 5197 N N . GLY B 1 257 ? -8.234 50.719 37.656 1 78.69 257 GLY B N 1
ATOM 5198 C CA . GLY B 1 257 ? -7.227 49.688 37.719 1 78.69 257 GLY B CA 1
ATOM 5199 C C . GLY B 1 257 ? -7.801 48.281 37.5 1 78.69 257 GLY B C 1
ATOM 5200 O O . GLY B 1 257 ? -7.227 47.469 36.781 1 78.69 257 GLY B O 1
ATOM 5201 N N . ILE B 1 258 ? -8.891 48.031 38.094 1 83 258 ILE B N 1
ATOM 5202 C CA . ILE B 1 258 ? -9.539 46.719 38 1 83 258 ILE B CA 1
ATOM 5203 C C . ILE B 1 258 ? -9.969 46.469 36.562 1 83 258 ILE B C 1
ATOM 5205 O O . ILE B 1 258 ? -9.828 45.344 36.031 1 83 258 ILE B O 1
ATOM 5209 N N . GLU B 1 259 ? -10.516 47.406 36 1 71.19 259 GLU B N 1
ATOM 5210 C CA . GLU B 1 259 ? -10.945 47.25 34.594 1 71.19 259 GLU B CA 1
ATOM 5211 C C . GLU B 1 259 ? -9.766 46.906 33.688 1 71.19 259 GLU B C 1
ATOM 5213 O O . GLU B 1 259 ? -9.875 46.031 32.844 1 71.19 259 GLU B O 1
ATOM 5218 N N . LEU B 1 260 ? -8.703 47.625 33.906 1 67.31 260 LEU B N 1
ATOM 5219 C CA . LEU B 1 260 ? -7.5 47.375 33.125 1 67.31 260 LEU B CA 1
ATOM 5220 C C . LEU B 1 260 ? -6.945 46 33.406 1 67.31 260 LEU B C 1
ATOM 5222 O O . LEU B 1 260 ? -6.5 45.281 32.469 1 67.31 260 LEU B O 1
ATOM 5226 N N . PHE B 1 261 ? -6.945 45.625 34.531 1 78.75 261 PHE B N 1
ATOM 5227 C CA . PHE B 1 261 ? -6.445 44.312 34.938 1 78.75 261 PHE B CA 1
ATOM 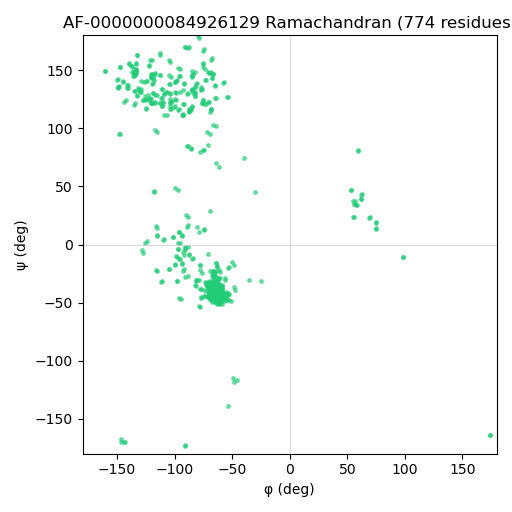5228 C C . PHE B 1 261 ? -7.285 43.188 34.344 1 78.75 261 PHE B C 1
ATOM 5230 O O . PHE B 1 261 ? -6.75 42.188 33.875 1 78.75 261 PHE B O 1
ATOM 5237 N N . LYS B 1 262 ? -8.562 43.375 34.406 1 73.88 262 LYS B N 1
ATOM 5238 C CA . LYS B 1 262 ? -9.438 42.375 33.844 1 73.88 262 LYS B CA 1
ATOM 5239 C C . LYS B 1 262 ? -9.094 42.094 32.375 1 73.88 262 LYS B C 1
ATOM 5241 O O . LYS B 1 262 ? -9.062 40.938 31.922 1 73.88 262 LYS B O 1
ATOM 5246 N N . LYS B 1 263 ? -8.867 43.094 31.781 1 62.19 263 LYS B N 1
ATOM 5247 C CA . LYS B 1 263 ? -8.492 42.969 30.375 1 62.19 263 LYS B CA 1
ATOM 5248 C C . LYS B 1 263 ? -7.152 42.219 30.234 1 62.19 263 LYS B C 1
ATOM 5250 O O . LYS B 1 263 ? -7.016 41.344 29.391 1 62.19 263 LYS B O 1
ATOM 5255 N N . GLN B 1 264 ? -6.18 42.625 31.016 1 64.5 264 GLN B N 1
ATOM 5256 C CA . GLN B 1 264 ? -4.867 42 31 1 64.5 264 GLN B CA 1
ATOM 5257 C C . GLN B 1 264 ? -4.965 40.5 31.391 1 64.5 264 GLN B C 1
ATOM 5259 O O . GLN B 1 264 ? -4.25 39.688 30.844 1 64.5 264 GLN B O 1
ATOM 5264 N N . TYR B 1 265 ? -5.805 40.281 32.281 1 71.88 265 TYR B N 1
ATOM 5265 C CA . TYR B 1 265 ? -6 38.938 32.781 1 71.88 265 TYR B CA 1
ATOM 5266 C C . TYR B 1 265 ? -6.574 38.031 31.688 1 71.88 265 TYR B C 1
ATOM 5268 O O . TYR B 1 265 ? -6.156 36.875 31.531 1 71.88 265 TYR B O 1
ATOM 5276 N N . GLN B 1 266 ? -7.457 38.5 31 1 63.34 266 GLN B N 1
ATOM 5277 C CA . GLN B 1 266 ? -8.008 37.75 29.875 1 63.34 266 GLN B CA 1
ATOM 5278 C C . GLN B 1 266 ? -6.93 37.406 28.859 1 63.34 266 GLN B C 1
ATOM 5280 O O . GLN B 1 266 ? -6.883 36.281 28.344 1 63.34 266 GLN B O 1
ATOM 5285 N N . LEU B 1 267 ? -6.129 38.344 28.734 1 56.5 267 LEU B N 1
ATOM 5286 C CA . LEU B 1 267 ? -5.023 38.156 27.812 1 56.5 267 LEU B CA 1
ATOM 5287 C C . LEU B 1 267 ? -4.047 37.125 28.344 1 56.5 267 LEU B C 1
ATOM 5289 O O . LEU B 1 267 ? -3.5 36.312 27.578 1 56.5 267 LEU B O 1
ATOM 5293 N N . SER B 1 268 ? -3.809 37.188 29.594 1 61.72 268 SER B N 1
ATOM 5294 C CA . SER B 1 268 ? -2.871 36.25 30.219 1 61.72 268 SER B CA 1
ATOM 5295 C C . SER B 1 268 ? -3.352 34.812 30.094 1 61.72 268 SER B C 1
ATOM 5297 O O . SER B 1 268 ? -2.541 33.875 30.047 1 61.72 268 SER B O 1
ATOM 5299 N N . LYS B 1 269 ? -4.609 34.688 30.078 1 61.12 269 LYS B N 1
ATOM 5300 C CA . LYS B 1 269 ? -5.168 33.344 29.891 1 61.12 269 LYS B CA 1
ATOM 5301 C C . LYS B 1 269 ? -4.797 32.781 28.531 1 61.12 269 LYS B C 1
ATOM 5303 O O . LYS B 1 269 ? -4.504 31.594 28.391 1 61.12 269 LYS B O 1
ATOM 5308 N N . ILE B 1 270 ? -4.75 33.688 27.719 1 53.62 270 ILE B N 1
ATOM 5309 C CA . ILE B 1 270 ? -4.438 33.281 26.359 1 53.62 270 ILE B CA 1
ATOM 5310 C C . ILE B 1 270 ? -2.943 33 26.234 1 53.62 270 ILE B C 1
ATOM 5312 O O . ILE B 1 270 ? -2.543 32.031 25.609 1 53.62 270 ILE B O 1
ATOM 5316 N N . THR B 1 271 ? -2.184 33.844 26.922 1 50.44 271 THR B N 1
ATOM 5317 C CA . THR B 1 271 ? -0.736 33.719 26.781 1 50.44 271 THR B CA 1
ATOM 5318 C C . THR B 1 271 ? -0.158 32.781 27.828 1 50.44 271 THR B C 1
ATOM 5320 O O . THR B 1 271 ? 1.044 32.5 27.828 1 50.44 271 THR B O 1
ATOM 5323 N N . GLU B 1 272 ? -0.94 32.344 28.609 1 59.22 272 GLU B N 1
ATOM 5324 C CA . GLU B 1 272 ? -0.54 31.469 29.703 1 59.22 272 GLU B CA 1
ATOM 5325 C C . GLU B 1 272 ? 0.547 32.125 30.562 1 59.22 272 GLU B C 1
ATOM 5327 O O . GLU B 1 272 ? 1.543 31.469 30.891 1 59.22 272 GLU B O 1
ATOM 5332 N N . THR B 1 273 ? 0.365 33.406 30.641 1 60.53 273 THR B N 1
ATOM 5333 C CA . THR B 1 273 ? 1.316 34.156 31.453 1 60.53 273 THR B CA 1
ATOM 5334 C C . THR B 1 273 ? 0.817 34.281 32.875 1 60.53 273 THR B C 1
ATOM 5336 O O . THR B 1 273 ? -0.375 34.469 33.125 1 60.53 273 THR B O 1
ATOM 5339 N N . ILE B 1 274 ? 1.672 34.125 33.812 1 76.44 274 ILE B N 1
ATOM 5340 C CA . ILE B 1 274 ? 1.336 34.219 35.219 1 76.44 274 ILE B CA 1
ATOM 5341 C C . ILE B 1 274 ? 1.287 35.688 35.625 1 76.44 274 ILE B C 1
ATOM 5343 O O . ILE B 1 274 ? 2.047 36.531 35.125 1 76.44 274 ILE B O 1
ATOM 5347 N N . MET B 1 275 ? 0.308 36.062 36.438 1 80.5 275 MET B N 1
ATOM 5348 C CA . MET B 1 275 ? 0.207 37.406 37 1 80.5 275 MET B CA 1
ATOM 5349 C C . MET B 1 275 ? 0.239 37.344 38.531 1 80.5 275 MET B C 1
ATOM 5351 O O . MET B 1 275 ? -0.124 36.344 39.125 1 80.5 275 MET B O 1
ATOM 5355 N N . SER B 1 276 ? 0.821 38.281 39.125 1 88.62 276 SER B N 1
ATOM 5356 C CA . SER B 1 276 ? 0.802 38.375 40.594 1 88.62 276 SER B CA 1
ATOM 5357 C C . SER B 1 276 ? 0.159 39.688 41.031 1 88.62 276 SER B C 1
ATOM 5359 O O . SER B 1 276 ? 0.287 40.719 40.344 1 88.62 276 SER B O 1
ATOM 5361 N N . ILE B 1 277 ? -0.579 39.656 42.094 1 91.69 277 ILE B N 1
ATOM 5362 C CA . ILE B 1 277 ? -1.206 40.812 42.719 1 91.69 277 ILE B CA 1
ATOM 5363 C C . ILE B 1 277 ? -0.563 41.094 44.062 1 91.69 277 ILE B C 1
ATOM 5365 O O . ILE B 1 277 ? -0.438 40.188 44.906 1 91.69 277 ILE B O 1
ATOM 5369 N N . THR B 1 278 ? -0.113 42.281 44.25 1 92.94 278 THR B N 1
ATOM 5370 C CA . THR B 1 278 ? 0.43 42.719 45.531 1 92.94 278 THR B CA 1
ATOM 5371 C C . THR B 1 278 ? -0.487 43.75 46.188 1 92.94 278 THR B C 1
ATOM 5373 O O . THR B 1 278 ? -1.013 44.625 45.5 1 92.94 278 THR B O 1
ATOM 5376 N N . TYR B 1 279 ? -0.727 43.562 47.406 1 93.31 279 TYR B N 1
ATOM 5377 C CA . TYR B 1 279 ? -1.543 44.469 48.219 1 93.31 279 TYR B CA 1
ATOM 5378 C C . TYR B 1 279 ? -0.725 45.125 49.312 1 93.31 279 TYR B C 1
ATOM 5380 O O . TYR B 1 279 ? -0.009 44.406 50.062 1 93.31 279 TYR B O 1
ATOM 5388 N N . LEU B 1 280 ? -0.759 46.406 49.438 1 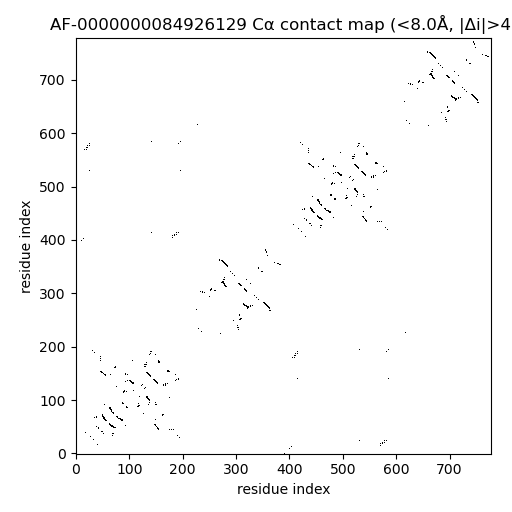93.12 280 LEU B N 1
ATOM 5389 C CA . LEU B 1 280 ? 0.023 47.156 50.438 1 93.12 280 LEU B CA 1
ATOM 5390 C C . LEU B 1 280 ? -0.883 47.969 51.344 1 93.12 280 LEU B C 1
ATOM 5392 O O . LEU B 1 280 ? -1.749 48.719 50.844 1 93.12 280 LEU B O 1
ATOM 5396 N N . ILE B 1 281 ? -0.744 47.781 52.656 1 92.5 281 ILE B N 1
ATOM 5397 C CA . ILE B 1 281 ? -1.361 48.625 53.656 1 92.5 281 ILE B CA 1
ATOM 5398 C C . ILE B 1 281 ? -0.285 49.469 54.375 1 92.5 281 ILE B C 1
ATOM 5400 O O . ILE B 1 281 ? 0.716 48.906 54.844 1 92.5 281 ILE B O 1
ATOM 5404 N N . THR B 1 282 ? -0.429 50.688 54.312 1 89.06 282 THR B N 1
ATOM 5405 C CA . THR B 1 282 ? 0.512 51.562 55 1 89.06 282 THR B CA 1
ATOM 5406 C C . THR B 1 282 ? -0.114 52.125 56.281 1 89.06 282 THR B C 1
ATOM 5408 O O . THR B 1 282 ? -1.307 52.438 56.312 1 89.06 282 THR B O 1
ATOM 5411 N N . ARG B 1 283 ? 0.639 52.156 57.312 1 85.25 283 ARG B N 1
ATOM 5412 C CA . ARG B 1 283 ? 0.202 52.719 58.594 1 85.25 283 ARG B CA 1
ATOM 5413 C C . ARG B 1 283 ? 1.087 53.906 59 1 85.25 283 ARG B C 1
ATOM 5415 O O . ARG B 1 283 ? 2.293 53.875 58.75 1 85.25 283 ARG B O 1
ATOM 5422 N N . ASN B 1 284 ? 0.448 54.875 59.625 1 79.81 284 ASN B N 1
ATOM 5423 C CA . ASN B 1 284 ? 1.137 56.031 60.156 1 79.81 284 ASN B CA 1
ATOM 5424 C C . ASN B 1 284 ? 1.822 56.844 59.062 1 79.81 284 ASN B C 1
ATOM 5426 O O . ASN B 1 284 ? 3 57.188 59.156 1 79.81 284 ASN B O 1
ATOM 5430 N N . VAL B 1 285 ? 1.052 56.969 58 1 76.44 285 VAL B N 1
ATOM 5431 C CA . VAL B 1 285 ? 1.628 57.656 56.844 1 76.44 285 VAL B CA 1
ATOM 5432 C C . VAL B 1 285 ? 1.094 59.094 56.781 1 76.44 285 VAL B C 1
ATOM 5434 O O . VAL B 1 285 ? -0.099 59.312 56.969 1 76.44 285 VAL B O 1
ATOM 5437 N N . ASP B 1 286 ? 1.891 60 56.781 1 78.25 286 ASP B N 1
ATOM 5438 C CA . ASP B 1 286 ? 1.503 61.375 56.562 1 78.25 286 ASP B CA 1
ATOM 5439 C C . ASP B 1 286 ? 1.487 61.719 55.062 1 78.25 286 ASP B C 1
ATOM 5441 O O . ASP B 1 286 ? 1.857 60.906 54.25 1 78.25 286 ASP B O 1
ATOM 5445 N N . THR B 1 287 ? 0.977 62.812 54.75 1 79.88 287 THR B N 1
ATOM 5446 C CA . THR B 1 287 ? 0.757 63.219 53.375 1 79.88 287 THR B CA 1
ATOM 5447 C C . THR B 1 287 ? 2.072 63.25 52.594 1 79.88 287 THR B C 1
ATOM 5449 O O . THR B 1 287 ? 2.107 62.906 51.406 1 79.88 287 THR B O 1
ATOM 5452 N N . LYS B 1 288 ? 3.135 63.625 53.25 1 81.12 288 LYS B N 1
ATOM 5453 C CA . LYS B 1 288 ? 4.434 63.688 52.594 1 81.12 288 LYS B CA 1
ATOM 5454 C C . LYS B 1 288 ? 4.934 62.312 52.219 1 81.12 288 LYS B C 1
ATOM 5456 O O . LYS B 1 288 ? 5.5 62.094 51.156 1 81.12 288 LYS B O 1
ATOM 5461 N N . VAL B 1 289 ? 4.668 61.375 53.125 1 82.25 289 VAL B N 1
ATOM 5462 C CA . VAL B 1 289 ? 5.082 60 52.906 1 82.25 289 VAL B CA 1
ATOM 5463 C C . VAL B 1 289 ? 4.301 59.406 51.75 1 82.25 289 VAL B C 1
ATOM 5465 O O . VAL B 1 289 ? 4.852 58.656 50.938 1 82.25 289 VAL B O 1
ATOM 5468 N N . ILE B 1 290 ? 3.072 59.781 51.719 1 83.88 290 ILE B N 1
ATOM 5469 C CA . ILE B 1 290 ? 2.209 59.281 50.656 1 83.88 290 ILE B CA 1
ATOM 5470 C C . ILE B 1 290 ? 2.752 59.75 49.281 1 83.88 290 ILE B C 1
ATOM 5472 O O . ILE B 1 290 ? 2.758 58.969 48.312 1 83.88 290 ILE B O 1
ATOM 5476 N N . ASP B 1 291 ? 3.211 60.906 49.25 1 82.44 291 ASP B N 1
ATOM 5477 C CA . ASP B 1 291 ? 3.754 61.438 48 1 82.44 291 ASP B CA 1
ATOM 5478 C C . ASP B 1 291 ? 5.012 60.656 47.594 1 82.44 291 ASP B C 1
ATOM 5480 O O . ASP B 1 291 ? 5.191 60.344 46.406 1 82.44 291 ASP B O 1
ATOM 5484 N N . VAL B 1 292 ? 5.863 60.469 48.594 1 85.19 292 VAL B N 1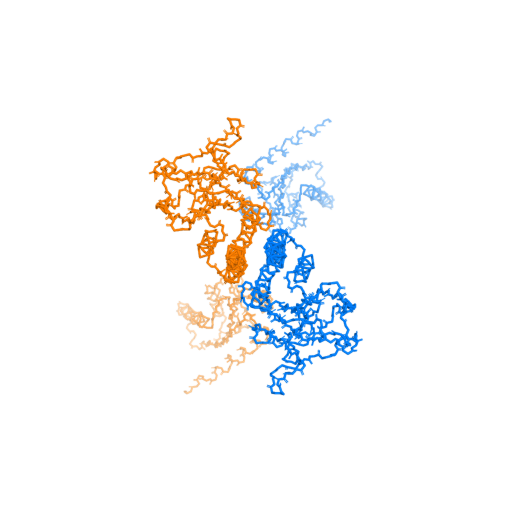
ATOM 5485 C CA . VAL B 1 292 ? 7.09 59.719 48.312 1 85.19 292 VAL B CA 1
ATOM 5486 C C . VAL B 1 292 ? 6.754 58.312 47.875 1 85.19 292 VAL B C 1
ATOM 5488 O O . VAL B 1 292 ? 7.367 57.781 46.938 1 85.19 292 VAL B O 1
ATOM 5491 N N . LEU B 1 293 ? 5.762 57.719 48.531 1 87.12 293 LEU B N 1
ATOM 5492 C CA . LEU B 1 293 ? 5.332 56.344 48.188 1 87.12 293 LEU B CA 1
ATOM 5493 C C . LEU B 1 293 ? 4.82 56.281 46.75 1 87.12 293 LEU B C 1
ATOM 5495 O O . LEU B 1 293 ? 5.172 55.375 46 1 87.12 293 LEU B O 1
ATOM 5499 N N . HIS B 1 294 ? 4 57.219 46.438 1 83.81 294 HIS B N 1
ATOM 5500 C CA . HIS B 1 294 ? 3.451 57.281 45.062 1 83.81 294 HIS B CA 1
ATOM 5501 C C . HIS B 1 294 ? 4.562 57.375 44.031 1 83.81 294 HIS B C 1
ATOM 5503 O O . HIS B 1 294 ? 4.52 56.719 43 1 83.81 294 HIS B O 1
ATOM 5509 N N . GLU B 1 295 ? 5.445 58.188 44.375 1 79.81 295 GLU B N 1
ATOM 5510 C CA . GLU B 1 295 ? 6.57 58.406 43.469 1 79.81 295 GLU B CA 1
ATOM 5511 C C . GLU B 1 295 ? 7.387 57.125 43.312 1 79.81 295 GLU B C 1
ATOM 5513 O O . GLU B 1 295 ? 7.746 56.75 42.188 1 79.81 295 GLU B O 1
ATOM 5518 N N . VAL B 1 296 ? 7.691 56.438 44.406 1 84.5 296 VAL B N 1
ATOM 5519 C CA . VAL B 1 296 ? 8.523 55.25 44.375 1 84.5 296 VAL B CA 1
ATOM 5520 C C . VAL B 1 296 ? 7.797 54.125 43.656 1 84.5 296 VAL B C 1
ATOM 5522 O O . VAL B 1 296 ? 8.391 53.438 42.844 1 84.5 296 VAL B O 1
ATOM 5525 N N . ILE B 1 297 ? 6.504 53.938 43.906 1 84.5 297 ILE B N 1
ATOM 5526 C CA . ILE B 1 297 ? 5.727 52.906 43.25 1 84.5 297 ILE B CA 1
ATOM 5527 C C . ILE B 1 297 ? 5.746 53.125 41.75 1 84.5 297 ILE B C 1
ATOM 5529 O O . ILE B 1 297 ? 5.988 52.188 40.969 1 84.5 297 ILE B O 1
ATOM 5533 N N . SER B 1 298 ? 5.57 54.312 41.375 1 73.5 298 SER B N 1
ATOM 5534 C CA . SER B 1 298 ? 5.508 54.656 39.969 1 73.5 298 SER B CA 1
ATOM 5535 C C . SER B 1 298 ? 6.848 54.406 39.281 1 73.5 298 SER B C 1
ATOM 5537 O O . SER B 1 298 ? 6.891 54.031 38.094 1 73.5 298 SER B O 1
ATOM 5539 N N . THR B 1 299 ? 7.895 54.562 39.938 1 71.44 299 THR B N 1
ATOM 5540 C CA . THR B 1 299 ? 9.219 54.469 39.344 1 71.44 299 THR B CA 1
ATOM 5541 C C . THR B 1 299 ? 9.727 53.031 39.375 1 71.44 299 THR B C 1
ATOM 5543 O O . THR B 1 299 ? 10.516 52.625 38.531 1 71.44 299 THR B O 1
ATOM 5546 N N . GLU B 1 300 ? 9.289 52.219 40.312 1 71.88 300 GLU B N 1
ATOM 5547 C CA . GLU B 1 300 ? 9.867 50.875 40.531 1 71.88 300 GLU B CA 1
ATOM 5548 C C . GLU B 1 300 ? 9.094 49.812 39.781 1 71.88 300 GLU B C 1
ATOM 5550 O O . GLU B 1 300 ? 9.586 48.688 39.594 1 71.88 300 GLU B O 1
ATOM 5555 N N . ILE B 1 301 ? 7.938 50.188 39.375 1 68.38 301 ILE B N 1
ATOM 5556 C CA . ILE B 1 301 ? 7.156 49.156 38.688 1 68.38 301 ILE B CA 1
ATOM 5557 C C . ILE B 1 301 ? 7.328 49.312 37.188 1 68.38 301 ILE B C 1
ATOM 5559 O O . ILE B 1 301 ? 7.766 50.344 36.719 1 68.38 301 ILE B O 1
ATOM 5563 N N . ARG B 1 302 ? 7.207 48.25 36.5 1 64.12 302 ARG B N 1
ATOM 5564 C CA . ARG B 1 302 ? 7.359 48.219 35.031 1 64.12 302 ARG B CA 1
ATOM 5565 C C . ARG B 1 302 ? 6.148 48.812 34.344 1 64.12 302 ARG B C 1
ATOM 5567 O O . ARG B 1 302 ? 5.109 49.031 34.969 1 64.12 302 ARG B O 1
ATOM 5574 N N . VAL B 1 303 ? 6.281 49.031 33.281 1 57 303 VAL B N 1
ATOM 5575 C CA . VAL B 1 303 ? 5.277 49.688 32.469 1 57 303 VAL B CA 1
ATOM 5576 C C . VAL B 1 303 ? 4.039 48.812 32.344 1 57 303 VAL B C 1
ATOM 5578 O O . VAL B 1 303 ? 2.914 49.312 32.281 1 57 303 VAL B O 1
ATOM 5581 N N . TYR B 1 304 ? 4.191 47.5 32.5 1 59.94 304 TYR B N 1
ATOM 5582 C CA . TYR B 1 304 ? 3.078 46.594 32.344 1 59.94 304 TYR B CA 1
ATOM 5583 C C . TYR B 1 304 ? 2.371 46.312 33.656 1 59.94 304 TYR B C 1
ATOM 5585 O O . TYR B 1 304 ? 1.319 45.688 33.688 1 59.94 304 TYR B O 1
ATOM 5593 N N . ASP B 1 305 ? 2.969 46.812 34.625 1 72.75 305 ASP B N 1
ATOM 5594 C CA . ASP B 1 305 ? 2.338 46.656 35.938 1 72.75 305 ASP B CA 1
ATOM 5595 C C . ASP B 1 305 ? 1.311 47.75 36.156 1 72.75 305 ASP B C 1
ATOM 5597 O O . ASP B 1 305 ? 1.391 48.844 35.562 1 72.75 305 ASP B O 1
ATOM 5601 N N . ILE B 1 306 ? 0.29 47.438 36.906 1 78.81 306 ILE B N 1
ATOM 5602 C CA . ILE B 1 306 ? -0.814 48.375 37.125 1 78.81 306 ILE B CA 1
ATOM 5603 C C . ILE B 1 306 ? -0.88 48.719 38.625 1 78.81 306 ILE B C 1
ATOM 5605 O O . ILE B 1 306 ? -1.36 47.938 39.438 1 78.81 306 ILE B O 1
ATOM 5609 N N . PRO B 1 307 ? -0.318 49.844 38.969 1 86.62 307 PRO B N 1
ATOM 5610 C CA . PRO B 1 307 ? -0.503 50.312 40.375 1 86.62 307 PRO B CA 1
ATOM 5611 C C . PRO B 1 307 ? -1.882 50.906 40.594 1 86.62 307 PRO B C 1
ATOM 5613 O O . PRO B 1 307 ? -2.373 51.688 39.75 1 86.62 307 PRO B O 1
ATOM 5616 N N . VAL B 1 308 ? -2.529 50.562 41.688 1 87.56 308 VAL B N 1
ATOM 5617 C CA . VAL B 1 308 ? -3.889 51 41.969 1 87.56 308 VAL B CA 1
ATOM 5618 C C . VAL B 1 308 ? -3.951 51.531 43.406 1 87.56 308 VAL B C 1
ATOM 5620 O O . VAL B 1 308 ? -3.395 50.938 44.344 1 87.56 308 VAL B O 1
ATOM 5623 N N . LYS B 1 309 ? -4.578 52.656 43.562 1 88.69 309 LYS B N 1
ATOM 5624 C CA . LYS B 1 309 ? -4.875 53.188 44.875 1 88.69 309 LYS B CA 1
ATOM 5625 C C . LYS B 1 309 ? -6.258 52.75 45.344 1 88.69 309 LYS B C 1
ATOM 5627 O O . LYS B 1 309 ? -7.27 53.094 44.75 1 88.69 309 LYS B O 1
ATOM 5632 N N . VAL B 1 310 ? -6.348 51.906 46.375 1 89.81 310 VAL B N 1
ATOM 5633 C CA . VAL B 1 310 ? -7.609 51.438 46.938 1 89.81 310 VAL B CA 1
ATOM 5634 C C . VAL B 1 310 ? -8.227 52.469 47.844 1 89.81 310 VAL B C 1
ATOM 5636 O O . VAL B 1 310 ? -9.406 52.812 47.719 1 89.81 310 VAL B O 1
ATOM 5639 N N . ASN B 1 311 ? -7.496 52.969 48.812 1 87.06 311 ASN B N 1
ATOM 5640 C CA . ASN B 1 311 ? -7.84 54.094 49.688 1 87.06 311 ASN B CA 1
ATOM 5641 C C . ASN B 1 311 ? -6.605 54.906 50.094 1 87.06 311 ASN B C 1
ATOM 5643 O O . ASN B 1 311 ? -5.547 54.75 49.469 1 87.06 311 ASN B O 1
ATOM 5647 N N . ASN B 1 312 ? -6.648 55.75 51 1 82.62 312 ASN B N 1
ATOM 5648 C CA . ASN B 1 312 ? -5.562 56.688 51.344 1 82.62 312 ASN B CA 1
ATOM 5649 C C . ASN B 1 312 ? -4.359 55.938 51.906 1 82.62 312 ASN B C 1
ATOM 5651 O O . ASN B 1 312 ? -3.227 56.406 51.812 1 82.62 312 ASN B O 1
ATOM 5655 N N . SER B 1 313 ? -4.562 54.719 52.438 1 88.38 313 SER B N 1
ATOM 5656 C CA . SER B 1 313 ? -3.457 54 53.062 1 88.38 313 SER B CA 1
ATOM 5657 C C . SER B 1 313 ? -3.254 52.625 52.438 1 88.38 313 SER B C 1
ATOM 5659 O O . SER B 1 313 ? -2.379 51.844 52.844 1 88.38 313 SER B O 1
ATOM 5661 N N . GLU B 1 314 ? -4.035 52.312 51.406 1 92.62 314 GLU B N 1
ATOM 5662 C CA . GLU B 1 314 ? -3.961 50.969 50.844 1 92.62 314 GLU B CA 1
ATOM 5663 C C . GLU B 1 314 ? -3.77 51.062 49.312 1 92.62 314 GLU B C 1
ATOM 5665 O O . GLU B 1 314 ? -4.359 51.906 48.656 1 92.62 314 GLU B O 1
ATOM 5670 N N . TYR B 1 315 ? -2.9 50.125 48.812 1 93.12 315 TYR B N 1
ATOM 5671 C CA . TYR B 1 315 ? -2.568 50.062 47.406 1 93.12 315 TYR B CA 1
ATOM 5672 C C . TYR B 1 315 ? -2.553 48.625 46.906 1 93.12 315 TYR B C 1
ATOM 5674 O O . TYR B 1 315 ? -2.352 47.688 47.688 1 93.12 315 TYR B O 1
ATOM 5682 N N . ALA B 1 316 ? -2.893 48.531 45.688 1 93.31 316 ALA B N 1
ATOM 5683 C CA . ALA B 1 316 ? -2.723 47.25 45 1 93.31 316 ALA B CA 1
ATOM 5684 C C . ALA B 1 316 ? -1.888 47.406 43.75 1 93.31 316 ALA B C 1
ATOM 5686 O O . ALA B 1 316 ? -2 48.438 43.031 1 93.31 316 ALA B O 1
ATOM 5687 N N . ILE B 1 317 ? -1.023 46.469 43.469 1 90.69 317 ILE B N 1
ATOM 5688 C CA . ILE B 1 317 ? -0.221 46.469 42.25 1 90.69 317 ILE B CA 1
ATOM 5689 C C . ILE B 1 317 ? -0.422 45.156 41.5 1 90.69 317 ILE B C 1
ATOM 5691 O O . ILE B 1 317 ? -0.148 44.062 42.031 1 90.69 317 ILE B O 1
ATOM 5695 N N . PHE B 1 318 ? -0.952 45.312 40.375 1 88 318 PHE B N 1
ATOM 5696 C CA . PHE B 1 318 ? -1.087 44.156 39.5 1 88 318 PHE B CA 1
ATOM 5697 C C . PHE B 1 318 ? 0.17 43.969 38.656 1 88 318 PHE B C 1
ATOM 5699 O O . PHE B 1 318 ? 0.504 44.812 37.844 1 88 318 PHE B O 1
ATOM 5706 N N . LEU B 1 319 ? 0.895 42.906 38.844 1 81.81 319 LEU B N 1
ATOM 5707 C CA . LEU B 1 319 ? 2.18 42.625 38.219 1 81.81 319 LEU B CA 1
ATOM 5708 C C . LEU B 1 319 ? 2.029 41.594 37.094 1 81.81 319 LEU B C 1
ATOM 5710 O O . LEU B 1 319 ? 1.541 40.5 37.312 1 81.81 319 LEU B O 1
ATOM 5714 N N . HIS B 1 320 ? 2.457 42.062 36.031 1 73.62 320 HIS B N 1
ATOM 5715 C CA . HIS B 1 320 ? 2.34 41.219 34.844 1 73.62 320 HIS B CA 1
ATOM 5716 C C . HIS B 1 320 ? 3.555 40.312 34.688 1 73.62 320 HIS B C 1
ATOM 5718 O O . HIS B 1 320 ? 4.695 40.781 34.75 1 73.62 320 HIS B O 1
ATOM 5724 N N . ASN B 1 321 ? 3.398 38.969 34.469 1 73.31 321 ASN B N 1
ATOM 5725 C CA . ASN B 1 321 ? 4.434 37.969 34.219 1 73.31 321 ASN B CA 1
ATOM 5726 C C . ASN B 1 321 ? 5.453 37.906 35.344 1 73.31 321 ASN B C 1
ATOM 5728 O O . ASN B 1 321 ? 6.66 37.875 35.094 1 73.31 321 ASN B O 1
ATOM 5732 N N . VAL B 1 322 ? 4.973 38.125 36.469 1 76.31 322 VAL B N 1
ATOM 5733 C CA . VAL B 1 322 ? 5.789 38.094 37.656 1 76.31 322 VAL B CA 1
ATOM 5734 C C . VAL B 1 322 ? 5.234 37.062 38.625 1 76.31 322 VAL B C 1
ATOM 5736 O O . VAL B 1 322 ? 4.031 37.031 38.906 1 76.31 322 VAL B O 1
ATOM 5739 N N . ASP B 1 323 ? 6.082 36.188 39 1 81.19 323 ASP B N 1
ATOM 5740 C CA . ASP B 1 323 ? 5.656 35.219 40.031 1 81.19 323 ASP B CA 1
ATOM 5741 C C . ASP B 1 323 ? 5.711 35.812 41.406 1 81.19 323 ASP B C 1
ATOM 5743 O O . ASP B 1 323 ? 6.098 36.969 41.594 1 81.19 323 ASP B O 1
ATOM 5747 N N . ILE B 1 324 ? 5.32 35 42.406 1 87.88 324 ILE B N 1
ATOM 5748 C CA . ILE B 1 324 ? 5.168 35.5 43.781 1 87.88 324 ILE B CA 1
ATOM 5749 C C . ILE B 1 324 ? 6.531 35.875 44.344 1 87.88 324 ILE B C 1
ATOM 5751 O O . ILE B 1 324 ? 6.645 36.844 45.094 1 87.88 324 ILE B O 1
ATOM 5755 N N . ILE B 1 325 ? 7.598 35.188 44 1 84.25 325 ILE B N 1
ATOM 5756 C CA . ILE B 1 325 ? 8.93 35.469 44.531 1 84.25 325 ILE B CA 1
ATOM 5757 C C . ILE B 1 325 ? 9.422 36.812 44 1 84.25 325 ILE B C 1
ATOM 5759 O O . ILE B 1 325 ? 9.891 37.656 44.781 1 84.25 325 ILE B O 1
ATOM 5763 N N . LYS B 1 326 ? 9.281 37 42.719 1 81.38 326 LYS B N 1
ATOM 5764 C CA . LYS B 1 326 ? 9.695 38.25 42.125 1 81.38 326 LYS B CA 1
ATOM 5765 C C . LYS B 1 326 ? 8.82 39.406 42.625 1 81.38 326 LYS B C 1
ATOM 5767 O O . LYS B 1 326 ? 9.305 40.531 42.812 1 81.38 326 LYS B O 1
ATOM 5772 N N . ALA B 1 327 ? 7.551 39.156 42.844 1 88.38 327 ALA B N 1
ATOM 5773 C CA . ALA B 1 327 ? 6.66 40.156 43.375 1 88.38 327 ALA B CA 1
ATOM 5774 C C . ALA B 1 327 ? 7.137 40.625 44.75 1 88.38 327 ALA B C 1
ATOM 5776 O O . ALA B 1 327 ? 7.117 41.812 45.062 1 88.38 327 ALA B O 1
ATOM 5777 N N . ARG B 1 328 ? 7.59 39.688 45.562 1 88.38 328 ARG B N 1
ATOM 5778 C CA . ARG B 1 328 ? 8.109 40.031 46.906 1 88.38 328 ARG B CA 1
ATOM 5779 C C . ARG B 1 328 ? 9.375 40.875 46.812 1 88.38 328 ARG B C 1
ATOM 5781 O O . ARG B 1 328 ? 9.57 41.781 47.594 1 88.38 328 ARG B O 1
ATOM 5788 N N . MET B 1 329 ? 10.172 40.531 45.844 1 84.69 329 MET B N 1
ATOM 5789 C CA . MET B 1 329 ? 11.398 41.281 45.656 1 84.69 329 MET B CA 1
ATOM 5790 C C . MET B 1 329 ? 11.07 42.719 45.281 1 84.69 329 MET B C 1
ATOM 5792 O O . MET B 1 329 ? 11.719 43.656 45.75 1 84.69 329 MET B O 1
ATOM 5796 N N . ILE B 1 330 ? 10.07 42.844 44.438 1 86.88 330 ILE B N 1
ATOM 5797 C CA . ILE B 1 330 ? 9.656 44.188 44 1 86.88 330 ILE B CA 1
ATOM 5798 C C . ILE B 1 330 ? 9.125 44.969 45.188 1 86.88 330 ILE B C 1
ATOM 5800 O O . ILE B 1 330 ? 9.445 46.125 45.375 1 86.88 330 ILE B O 1
ATOM 5804 N N . ALA B 1 331 ? 8.352 44.312 46.062 1 90.5 331 ALA B N 1
ATOM 5805 C CA . ALA B 1 331 ? 7.812 44.969 47.25 1 90.5 331 ALA B CA 1
ATOM 5806 C C . ALA B 1 331 ? 8.93 45.438 48.188 1 90.5 331 ALA B C 1
ATOM 5808 O O . ALA B 1 331 ? 8.898 46.562 48.688 1 90.5 331 ALA B O 1
ATOM 5809 N N . LYS B 1 332 ? 9.914 44.562 48.375 1 87.25 332 LYS B N 1
ATOM 5810 C CA . LYS B 1 332 ? 11.047 44.938 49.219 1 87.25 332 LYS B CA 1
ATOM 5811 C C . LYS B 1 332 ? 11.828 46.094 48.656 1 87.25 332 LYS B C 1
ATOM 5813 O O . LYS B 1 332 ? 12.297 46.969 49.375 1 87.25 332 LYS B O 1
ATOM 5818 N N . ARG B 1 333 ? 12 46.031 47.375 1 87.75 333 ARG B N 1
ATOM 5819 C CA . ARG B 1 333 ? 12.688 47.156 46.688 1 87.75 333 ARG B CA 1
ATOM 5820 C C . ARG B 1 333 ? 11.938 48.469 46.875 1 87.75 333 ARG B C 1
ATOM 5822 O O . ARG B 1 333 ? 12.547 49.5 47.094 1 87.75 333 ARG B O 1
ATOM 5829 N N . ILE B 1 334 ? 10.602 48.406 46.781 1 88.62 334 ILE B N 1
ATOM 5830 C CA . ILE B 1 334 ? 9.773 49.594 46.969 1 88.62 334 ILE B CA 1
ATOM 5831 C C . ILE B 1 334 ? 9.938 50.125 48.375 1 88.62 334 ILE B C 1
ATOM 5833 O O . ILE B 1 334 ? 10.164 51.312 48.594 1 88.62 334 ILE B O 1
ATOM 5837 N N . GLU B 1 335 ? 9.914 49.25 49.344 1 88 335 GLU B N 1
ATOM 5838 C CA . GLU B 1 335 ? 10.086 49.625 50.719 1 88 335 GLU B CA 1
ATOM 5839 C C . GLU B 1 335 ? 11.438 50.281 50.938 1 88 335 GLU B C 1
ATOM 5841 O O . GLU B 1 335 ? 11.523 51.344 51.562 1 88 335 GLU B O 1
ATOM 5846 N N . ARG B 1 336 ? 12.391 49.625 50.469 1 86.62 336 ARG B N 1
ATOM 5847 C CA . ARG B 1 336 ? 13.75 50.125 50.656 1 86.62 336 ARG B CA 1
ATOM 5848 C C . ARG B 1 336 ? 13.898 51.531 50.031 1 86.62 336 ARG B C 1
ATOM 5850 O O . ARG B 1 336 ? 14.461 52.438 50.656 1 86.62 336 ARG B O 1
ATOM 5857 N N . LYS B 1 337 ? 13.43 51.719 48.906 1 86.94 337 LYS B N 1
ATOM 5858 C CA . LYS B 1 337 ? 13.57 52.969 48.188 1 86.94 337 LYS B CA 1
ATOM 5859 C C . LYS B 1 337 ? 12.766 54.094 48.875 1 86.94 337 LYS B C 1
ATOM 5861 O O . LYS B 1 337 ? 13.18 55.25 48.875 1 86.94 337 LYS B O 1
ATOM 5866 N N . VAL B 1 338 ? 11.609 53.719 49.438 1 87.81 338 VAL B N 1
ATOM 5867 C CA . VAL B 1 338 ? 10.805 54.688 50.156 1 87.81 338 VAL B CA 1
ATOM 5868 C C . VAL B 1 338 ? 11.578 55.188 51.375 1 87.81 338 VAL B C 1
ATOM 5870 O O . VAL B 1 338 ? 11.688 56.375 51.625 1 87.81 338 VAL B O 1
ATOM 5873 N N . PHE B 1 339 ? 12.148 54.219 52.094 1 86.75 339 PHE B N 1
ATOM 5874 C CA . PHE B 1 339 ? 12.891 54.594 53.281 1 86.75 339 PHE B CA 1
ATOM 5875 C C . PHE B 1 339 ? 14.125 55.406 52.938 1 86.75 339 PHE B C 1
ATOM 5877 O O . PHE B 1 339 ? 14.461 56.375 53.656 1 86.75 339 PHE B O 1
ATOM 5884 N N . GLU B 1 340 ? 14.75 55.062 51.875 1 85.56 340 GLU B N 1
ATOM 5885 C CA . GLU B 1 340 ? 15.93 55.812 51.438 1 85.56 340 GLU B CA 1
ATOM 5886 C C . GLU B 1 340 ? 15.57 57.25 51.062 1 85.56 340 GLU B C 1
ATOM 5888 O O . GLU B 1 340 ? 16.266 58.188 51.438 1 85.56 340 GLU B O 1
ATOM 5893 N N . LYS B 1 341 ? 14.516 57.344 50.406 1 85.19 341 LYS B N 1
ATOM 5894 C CA . LYS B 1 341 ? 14.109 58.688 49.969 1 85.19 341 LYS B CA 1
ATOM 5895 C C . LYS B 1 341 ? 13.609 59.531 51.156 1 85.19 341 LYS B C 1
ATOM 5897 O O . LYS B 1 341 ? 13.797 60.75 51.188 1 85.19 341 LYS B O 1
ATOM 5902 N N . LEU B 1 342 ? 12.984 58.844 52.031 1 84.62 342 LEU B N 1
ATOM 5903 C CA . LEU B 1 342 ? 12.531 59.562 53.219 1 84.62 342 LEU B CA 1
ATOM 5904 C C . LEU B 1 342 ? 13.711 60.031 54.062 1 84.62 342 LEU B C 1
ATOM 5906 O O . LEU B 1 342 ? 13.688 61.125 54.625 1 84.62 342 LEU B O 1
ATOM 5910 N N . LYS B 1 343 ? 14.727 59.188 54.25 1 82.06 343 LYS B N 1
ATOM 5911 C CA . LYS B 1 343 ? 15.93 59.562 55 1 82.06 343 LYS B CA 1
ATOM 5912 C C . LYS B 1 343 ? 16.625 60.75 54.344 1 82.06 343 LYS B C 1
ATOM 5914 O O . LYS B 1 343 ? 17.109 61.656 55.031 1 82.06 343 LYS B O 1
ATOM 5919 N N . LEU B 1 344 ? 16.562 60.719 53.062 1 78 344 LEU B N 1
ATOM 5920 C CA . LEU B 1 344 ? 17.219 61.812 52.344 1 78 344 LEU B CA 1
ATOM 5921 C C . LEU B 1 344 ? 16.469 63.125 52.531 1 78 344 LEU B C 1
ATOM 5923 O O . LEU B 1 344 ? 17.078 64.188 52.531 1 78 344 LEU B O 1
ATOM 5927 N N . ASN B 1 345 ? 15.203 63.031 52.625 1 75.12 345 ASN B N 1
ATOM 5928 C CA . ASN B 1 345 ? 14.406 64.25 52.781 1 75.12 345 ASN B CA 1
ATOM 5929 C C . ASN B 1 345 ? 14.227 64.625 54.25 1 75.12 345 ASN B C 1
ATOM 5931 O O . ASN B 1 345 ? 13.414 65.5 54.562 1 75.12 345 ASN B O 1
ATOM 5935 N N . GLU B 1 346 ? 15.078 64 55.188 1 68.81 346 GLU B N 1
ATOM 5936 C CA . GLU B 1 346 ? 15.102 64.25 56.625 1 68.81 346 GLU B CA 1
ATOM 5937 C C . GLU B 1 346 ? 13.719 64.062 57.25 1 68.81 346 GLU B C 1
ATOM 5939 O O . GLU B 1 346 ? 13.32 64.812 58.125 1 68.81 346 GLU B O 1
ATOM 5944 N N . MET B 1 347 ? 12.875 63.281 56.594 1 65.56 347 MET B N 1
ATOM 5945 C CA . MET B 1 347 ? 11.531 63 57.094 1 65.56 347 MET B CA 1
ATOM 5946 C C . MET B 1 347 ? 11.484 61.656 57.844 1 65.56 347 MET B C 1
ATOM 5948 O O . MET B 1 347 ? 11.438 60.594 57.219 1 65.56 347 MET B O 1
ATOM 5952 N N . LEU B 1 348 ? 12.281 61.406 58.625 1 57.72 348 LEU B N 1
ATOM 5953 C CA . LEU B 1 348 ? 12.414 60.094 59.25 1 57.72 348 LEU B CA 1
ATOM 5954 C C . LEU B 1 348 ? 11.141 59.719 60.031 1 57.72 348 LEU B C 1
ATOM 5956 O O . LEU B 1 348 ? 10.758 60.438 60.969 1 57.72 348 LEU B O 1
ATOM 5960 N N . SER B 1 349 ? 10.008 59.5 59.406 1 56.75 349 SER B N 1
ATOM 5961 C CA . SER B 1 349 ? 8.922 59.031 60.25 1 56.75 349 SER B CA 1
ATOM 5962 C C . SER B 1 349 ? 9.172 57.594 60.75 1 56.75 349 SER B C 1
ATOM 5964 O O . SER B 1 349 ? 9.344 56.688 59.938 1 56.75 349 SER B O 1
ATOM 5966 N N . THR B 1 350 ? 9.688 57.406 61.844 1 59.44 350 THR B N 1
ATOM 5967 C CA . THR B 1 350 ? 10.102 56.219 62.594 1 59.44 350 THR B CA 1
ATOM 5968 C C . THR B 1 350 ? 8.969 55.188 62.656 1 59.44 350 THR B C 1
ATOM 5970 O O . THR B 1 350 ? 9.211 54 62.875 1 59.44 350 THR B O 1
ATOM 5973 N N . SER B 1 351 ? 7.699 55.5 62.344 1 73.44 351 SER B N 1
ATOM 5974 C CA . SER B 1 351 ? 6.629 54.562 62.688 1 73.44 351 SER B CA 1
ATOM 5975 C C . SER B 1 351 ? 5.953 54.031 61.406 1 73.44 351 SER B C 1
ATOM 5977 O O . SER B 1 351 ? 4.914 53.375 61.5 1 73.44 351 SER B O 1
ATOM 5979 N N . LEU B 1 352 ? 6.551 54.188 60.25 1 80.88 352 LEU B N 1
ATOM 5980 C CA . LEU B 1 352 ? 5.961 53.75 59 1 80.88 352 LEU B CA 1
ATOM 5981 C C . LEU B 1 352 ? 6.055 52.219 58.875 1 80.88 352 LEU B C 1
ATOM 5983 O O . LEU B 1 352 ? 7.117 51.656 59.125 1 80.88 352 LEU B O 1
ATOM 5987 N N . LYS B 1 353 ? 4.906 51.594 58.75 1 84.94 353 LYS B N 1
ATOM 5988 C CA . LYS B 1 353 ? 4.852 50.156 58.562 1 84.94 353 LYS B CA 1
ATOM 5989 C C . LYS B 1 353 ? 4.215 49.781 57.25 1 84.94 353 LYS B C 1
ATOM 5991 O O . LYS B 1 353 ? 3.219 50.375 56.844 1 84.94 353 LYS B O 1
ATOM 5996 N N . PHE B 1 354 ? 4.863 48.969 56.594 1 89.38 354 PHE B N 1
ATOM 5997 C CA . PHE B 1 354 ? 4.34 48.406 55.344 1 89.38 354 PHE B CA 1
ATOM 5998 C C . PHE B 1 354 ? 3.859 46.969 55.594 1 89.38 354 PHE B C 1
ATOM 6000 O O . PHE B 1 354 ? 4.605 46.125 56.094 1 89.38 354 PHE B O 1
ATOM 6007 N N . LEU B 1 355 ? 2.635 46.688 55.344 1 90.44 355 LEU B N 1
ATOM 6008 C CA . LEU B 1 355 ? 2.068 45.344 55.406 1 90.44 355 LEU B CA 1
ATOM 6009 C C . LEU B 1 355 ? 1.746 44.844 54 1 90.44 355 LEU B C 1
ATOM 6011 O O . LEU B 1 355 ? 0.84 45.344 53.344 1 90.44 355 LEU B O 1
ATOM 6015 N N . TRP B 1 356 ? 2.494 43.875 53.594 1 92.5 356 TRP B N 1
ATOM 6016 C CA . TRP B 1 356 ? 2.334 43.375 52.219 1 92.5 356 TRP B CA 1
ATOM 6017 C C . TRP B 1 356 ? 1.604 42.031 52.25 1 92.5 356 TRP B C 1
ATOM 6019 O O . TRP B 1 356 ? 1.747 41.25 53.188 1 92.5 356 TRP B O 1
ATOM 6029 N N . SER B 1 357 ? 0.828 41.75 51.312 1 92.81 357 SER B N 1
ATOM 6030 C CA . SER B 1 357 ? 0.247 40.438 51 1 92.81 357 SER B CA 1
ATOM 6031 C C . SER B 1 357 ? 0.334 40.156 49.5 1 92.81 357 SER B C 1
ATOM 6033 O O . SER B 1 357 ? 0.427 41.062 48.688 1 92.81 357 SER B O 1
ATOM 6035 N N . PHE B 1 358 ? 0.422 38.969 49.156 1 93.38 358 PHE B N 1
ATOM 6036 C CA . PHE B 1 358 ? 0.687 38.562 47.781 1 93.38 358 PHE B CA 1
ATOM 6037 C C . PHE B 1 358 ? -0.253 37.438 47.344 1 93.38 358 PHE B C 1
ATOM 6039 O O . PHE B 1 358 ? -0.659 36.625 48.156 1 93.38 358 PHE B O 1
ATOM 6046 N N . TYR B 1 359 ? -0.608 37.438 46.031 1 92.5 359 TYR B N 1
ATOM 6047 C CA . TYR B 1 359 ? -1.412 36.406 45.406 1 92.5 359 TYR B CA 1
ATOM 6048 C C . TYR B 1 359 ? -0.956 36.125 43.969 1 92.5 359 TYR B C 1
ATOM 6050 O O . TYR B 1 359 ? -0.794 37.062 43.188 1 92.5 359 TYR B O 1
ATOM 6058 N N . GLU B 1 360 ? -0.622 34.938 43.688 1 90.38 360 GLU B N 1
ATOM 6059 C CA . GLU B 1 360 ? -0.259 34.531 42.344 1 90.38 360 GLU B CA 1
ATOM 6060 C C . GLU B 1 360 ? -1.472 34 41.562 1 90.38 360 GLU B C 1
ATOM 6062 O O . GLU B 1 360 ? -2.16 33.094 42.062 1 90.38 360 GLU B O 1
ATOM 6067 N N . LEU B 1 361 ? -1.76 34.656 40.438 1 85.75 361 LEU B N 1
ATOM 6068 C CA . LEU B 1 361 ? -2.904 34.281 39.625 1 85.75 361 LEU B CA 1
ATOM 6069 C C . LEU B 1 361 ? -2.459 33.5 38.375 1 85.75 361 LEU B C 1
ATOM 6071 O O . LEU B 1 361 ? -1.73 34 37.531 1 85.75 361 LEU B O 1
ATOM 6075 N N . LYS B 1 362 ? -2.898 32.25 38.312 1 79.06 362 LYS B N 1
ATOM 6076 C CA . LYS B 1 362 ? -2.604 31.391 37.156 1 79.06 362 LYS B CA 1
ATOM 6077 C C . LYS B 1 362 ? -3.596 31.625 36.031 1 79.06 362 LYS B C 1
ATOM 6079 O O . LYS B 1 362 ? -4.75 31.969 36.281 1 79.06 362 LYS B O 1
ATOM 6084 N N . PRO B 1 363 ? -3.059 31.484 34.875 1 69.88 363 PRO B N 1
ATOM 6085 C CA . PRO B 1 363 ? -3.918 31.75 33.719 1 69.88 363 PRO B CA 1
ATOM 6086 C C . PRO B 1 363 ? -5.18 30.891 33.719 1 69.88 363 PRO B C 1
ATOM 6088 O O . PRO B 1 363 ? -6.219 31.312 33.219 1 69.88 363 PRO B O 1
ATOM 6091 N N . ASP B 1 364 ? -5.223 29.75 34.25 1 70 364 ASP B N 1
ATOM 6092 C CA . ASP B 1 364 ? -6.348 28.812 34.188 1 70 364 ASP B CA 1
ATOM 6093 C C . ASP B 1 364 ? -7.289 29.047 35.375 1 70 364 ASP B C 1
ATOM 6095 O O . ASP B 1 364 ? -8.359 28.422 35.438 1 70 364 ASP B O 1
ATOM 6099 N N . GLU B 1 365 ? -6.977 29.938 36.25 1 73.06 365 GLU B N 1
ATOM 6100 C CA . GLU B 1 365 ? -7.773 30.172 37.438 1 73.06 365 GLU B CA 1
ATOM 6101 C C . GLU B 1 365 ? -8.883 31.188 37.156 1 73.06 365 GLU B C 1
ATOM 6103 O O . GLU B 1 365 ? -8.664 32.188 36.469 1 73.06 365 GLU B O 1
ATOM 6108 N N . GLU B 1 366 ? -10.117 30.844 37.25 1 70.88 366 GLU B N 1
ATOM 6109 C CA . GLU B 1 366 ? -11.242 31.766 37.125 1 70.88 366 GLU B CA 1
ATOM 6110 C C . GLU B 1 366 ? -11.617 32.375 38.469 1 70.88 366 GLU B C 1
ATOM 6112 O O . GLU B 1 366 ? -12.312 31.734 39.25 1 70.88 366 GLU B O 1
ATOM 6117 N N . LYS B 1 367 ? -10.992 33.438 38.906 1 75.38 367 LYS B N 1
ATOM 6118 C CA . LYS B 1 367 ? -11.32 34.094 40.188 1 75.38 367 LYS B CA 1
ATOM 6119 C C . LYS B 1 367 ? -11.727 35.531 39.969 1 75.38 367 LYS B C 1
ATOM 6121 O O . LYS B 1 367 ? -11.297 36.156 38.969 1 75.38 367 LYS B O 1
ATOM 6126 N N . ASN B 1 368 ? -12.602 36 40.75 1 81.56 368 ASN B N 1
ATOM 6127 C CA . ASN B 1 368 ? -13.023 37.375 40.75 1 81.56 368 ASN B CA 1
ATOM 6128 C C . ASN B 1 368 ? -11.969 38.281 41.406 1 81.56 368 ASN B C 1
ATOM 6130 O O . ASN B 1 368 ? -11.531 38.031 42.531 1 81.56 368 ASN B O 1
ATOM 6134 N N . ILE B 1 369 ? -11.562 39.25 40.688 1 86.75 369 ILE B N 1
ATOM 6135 C CA . ILE B 1 369 ? -10.469 40.125 41.094 1 86.75 369 ILE B CA 1
ATOM 6136 C C . ILE B 1 369 ? -10.844 40.812 42.406 1 86.75 369 ILE B C 1
ATOM 6138 O O . ILE B 1 369 ? -9.992 41 43.281 1 86.75 369 ILE B O 1
ATOM 6142 N N . GLU B 1 370 ? -12.086 41.219 42.594 1 87.81 370 GLU B N 1
ATOM 6143 C CA . GLU B 1 370 ? -12.539 41.875 43.812 1 87.81 370 GLU B CA 1
ATOM 6144 C C . GLU B 1 370 ? -12.414 40.969 45.031 1 87.81 370 GLU B C 1
ATOM 6146 O O . GLU B 1 370 ? -12.062 41.406 46.125 1 87.81 370 GLU B O 1
ATOM 6151 N N . GLU B 1 371 ? -12.664 39.719 44.844 1 89.19 371 GLU B N 1
ATOM 6152 C CA . GLU B 1 371 ? -12.523 38.75 45.906 1 89.19 371 GLU B CA 1
ATOM 6153 C C . GLU B 1 371 ? -11.062 38.562 46.312 1 89.19 371 GLU B C 1
ATOM 6155 O O . GLU B 1 371 ? -10.742 38.438 47.5 1 89.19 371 GLU B O 1
ATOM 6160 N N . ILE B 1 372 ? -10.266 38.562 45.344 1 90.81 372 ILE B N 1
ATOM 6161 C CA . ILE B 1 372 ? -8.836 38.406 45.594 1 90.81 372 ILE B CA 1
ATOM 6162 C C . ILE B 1 372 ? -8.32 39.625 46.375 1 90.81 372 ILE B C 1
ATOM 6164 O O . ILE B 1 372 ? -7.562 39.469 47.344 1 90.81 372 ILE B O 1
ATOM 6168 N N . LEU B 1 373 ? -8.727 40.781 46 1 92.12 373 LEU B N 1
ATOM 6169 C CA . LEU B 1 373 ? -8.289 42 46.688 1 92.12 373 LEU B CA 1
ATOM 6170 C C . LEU B 1 373 ? -8.766 42 48.125 1 92.12 373 LEU B C 1
ATOM 6172 O O . LEU B 1 373 ? -8.031 42.406 49.031 1 92.12 373 LEU B O 1
ATOM 6176 N N . SER B 1 374 ? -10.016 41.562 48.344 1 90.75 374 SER B N 1
ATOM 6177 C CA . SER B 1 374 ? -10.547 41.469 49.719 1 90.75 374 SER B CA 1
ATOM 6178 C C . SER B 1 374 ? -9.75 40.469 50.531 1 90.75 374 SER B C 1
ATOM 6180 O O . SER B 1 374 ? -9.477 40.719 51.719 1 90.75 374 SER B O 1
ATOM 6182 N N . TYR B 1 375 ? -9.453 39.438 49.938 1 91.38 375 TYR B N 1
ATOM 6183 C CA . TYR B 1 375 ? -8.641 38.406 50.625 1 91.38 375 TYR B CA 1
ATOM 6184 C C . TYR B 1 375 ? -7.266 38.969 50.969 1 91.38 375 TYR B C 1
ATOM 6186 O O . TYR B 1 375 ? -6.797 38.781 52.094 1 91.38 375 TYR B O 1
ATOM 6194 N N . LEU B 1 376 ? -6.699 39.594 50.062 1 91.62 376 LEU B N 1
ATOM 6195 C CA . LEU B 1 376 ? -5.371 40.125 50.281 1 91.62 376 LEU B CA 1
ATOM 6196 C C . LEU B 1 376 ? -5.414 41.219 51.375 1 91.62 376 LEU B C 1
ATOM 6198 O O . LEU B 1 376 ? -4.492 41.344 52.188 1 91.62 376 LEU B O 1
ATOM 6202 N N . GLN B 1 377 ? -6.41 41.969 51.375 1 90.81 377 GLN B N 1
ATOM 6203 C CA . GLN B 1 377 ? -6.574 43 52.375 1 90.81 377 GLN B CA 1
ATOM 6204 C C . GLN B 1 377 ? -6.648 42.375 53.781 1 90.81 377 GLN B C 1
ATOM 6206 O O . GLN B 1 377 ? -6.016 42.875 54.719 1 90.81 377 GLN B O 1
ATOM 6211 N N . LYS B 1 378 ? -7.402 41.281 53.875 1 88.88 378 LYS B N 1
ATOM 6212 C CA . LYS B 1 378 ? -7.547 40.562 55.156 1 88.88 378 LYS B CA 1
ATOM 6213 C C . LYS B 1 378 ? -6.207 40 55.625 1 88.88 378 LYS B C 1
ATOM 6215 O O . LYS B 1 378 ? -5.855 40.125 56.812 1 88.88 378 LYS B O 1
ATOM 6220 N N . ILE B 1 379 ? -5.488 39.531 54.719 1 88.12 379 ILE B N 1
ATOM 6221 C CA . ILE B 1 379 ? -4.203 38.938 55.062 1 88.12 379 ILE B CA 1
ATOM 6222 C C . ILE B 1 379 ? -3.223 40 55.5 1 88.12 379 ILE B C 1
ATOM 6224 O O . ILE B 1 379 ? -2.479 39.812 56.469 1 88.12 379 ILE B O 1
ATOM 6228 N N . ALA B 1 380 ? -3.195 41.031 54.75 1 86.06 380 ALA B N 1
ATOM 6229 C CA . ALA B 1 380 ? -2.283 42.125 55.094 1 86.06 380 ALA B CA 1
ATOM 6230 C C . ALA B 1 380 ? -2.596 42.719 56.469 1 86.06 380 ALA B C 1
ATOM 6232 O O . ALA B 1 380 ? -1.685 43.031 57.219 1 86.06 380 ALA B O 1
ATOM 6233 N N . LYS B 1 381 ? -3.842 42.781 56.875 1 83.44 381 LYS B N 1
ATOM 6234 C CA . LYS B 1 381 ? -4.25 43.281 58.188 1 83.44 381 LYS B CA 1
ATOM 6235 C C . LYS B 1 381 ? -3.896 42.312 59.281 1 83.44 381 LYS B C 1
ATOM 6237 O O . LYS B 1 381 ? -3.57 42.719 60.406 1 83.44 381 LYS B O 1
ATOM 6242 N N . GLU B 1 382 ? -3.973 41.062 58.969 1 77.19 382 GLU B N 1
ATOM 6243 C CA . GLU B 1 382 ? -3.66 40.062 59.969 1 77.19 382 GLU B CA 1
ATOM 6244 C C . GLU B 1 382 ? -2.158 39.969 60.219 1 77.19 382 GLU B C 1
ATOM 6246 O O . GLU B 1 382 ? -1.722 39.656 61.344 1 77.19 382 GLU B O 1
ATOM 6251 N N . ASN B 1 383 ? -1.361 40.062 59.188 1 63.81 383 ASN B N 1
ATOM 6252 C CA . ASN B 1 383 ? 0.085 40.031 59.375 1 63.81 383 ASN B CA 1
ATOM 6253 C C . ASN B 1 383 ? 0.55 41.188 60.25 1 63.81 383 ASN B C 1
ATOM 6255 O O . ASN B 1 383 ? 1.685 41.219 60.719 1 63.81 383 ASN B O 1
ATOM 6259 N N . GLU B 1 384 ? -0.134 42.281 60.375 1 56.22 384 GLU B N 1
ATOM 6260 C CA . GLU B 1 384 ? 0.14 43.312 61.375 1 56.22 384 GLU B CA 1
ATOM 6261 C C . GLU B 1 384 ? 0.253 42.719 62.781 1 56.22 384 GLU B C 1
ATOM 6263 O O . GLU B 1 384 ? 1.077 43.156 63.562 1 56.22 384 GLU B O 1
ATOM 6268 N N . GLY B 1 385 ? -0.638 41.906 63.219 1 44.28 385 GLY B N 1
ATOM 6269 C CA . GLY B 1 385 ? -0.653 41.344 64.562 1 44.28 385 GLY B CA 1
ATOM 6270 C C . GLY B 1 385 ? 0.536 40.438 64.812 1 44.28 385 GLY B C 1
ATOM 6271 O O . GLY B 1 385 ? 0.741 40 66 1 44.28 385 GLY B O 1
ATOM 6272 N N . GLU B 1 386 ? 1.078 39.719 63.938 1 37.66 386 GLU B N 1
ATOM 6273 C CA . GLU B 1 386 ? 2.189 38.875 64.375 1 37.66 386 GLU B CA 1
ATOM 6274 C C . GLU B 1 386 ? 3.477 39.688 64.5 1 37.66 386 GLU B C 1
ATOM 6276 O O . GLU B 1 386 ? 4.562 39.125 64.625 1 37.66 386 GLU B O 1
ATOM 6281 N N . ILE B 1 387 ? 3.461 41.031 64.438 1 31.08 387 ILE B N 1
ATOM 6282 C CA . ILE B 1 387 ? 4.742 41.562 64.875 1 31.08 387 ILE B CA 1
ATOM 6283 C C . ILE B 1 387 ? 5.043 41.156 66.312 1 31.08 387 ILE B C 1
ATOM 6285 O O . ILE B 1 387 ? 6.055 41.562 66.875 1 31.08 387 ILE B O 1
ATOM 6289 N N . THR B 1 388 ? 4.059 40.906 67.312 1 26.06 388 THR B N 1
ATOM 6290 C CA . THR B 1 388 ? 4.543 41.125 68.625 1 26.06 388 THR B CA 1
ATOM 6291 C C . THR B 1 388 ? 5.898 40.438 68.875 1 26.06 388 THR B C 1
ATOM 6293 O O . THR B 1 388 ? 6.836 41.062 69.375 1 26.06 388 THR B O 1
ATOM 6296 N N . THR B 1 389 ? 5.945 39.406 69.938 1 20.66 389 THR B N 1
ATOM 6297 C CA . THR B 1 389 ? 7.043 38.844 70.688 1 20.66 389 THR B CA 1
ATOM 6298 C C . THR B 1 389 ? 7.961 38 69.812 1 20.66 389 THR B C 1
ATOM 6300 O O . THR B 1 389 ? 7.496 37.25 69 1 20.66 389 THR B O 1
#

pLDDT: mean 81.78, std 17.69, range [20.31, 98.81]

Organism: Caldicellulosiruptor owensensis (strain ATCC 700167 / DSM 13100 / OL) (NCBI:txid632518)

Radius of gyration: 44.36 Å; Cα contacts (8 Å, |Δi|>4): 1262; chains: 2; bounding box: 63×126×109 Å

Sequence (778 aa):
MLEVYEQITKLKNIIERFSSFIINASSEKDINEILLMTIDTCLELTGSDGATIYLKETIDQEEKLVIRATKNLSVNFEFYLGYSLPVSPISLCGYAAVYQKPVVINDTLNLPENHEFRQFKFFDKSLHYVTINTITAPIFDFGNNLLGVLQVINKKAKPNIKLDETNATLFTISYTETDVKLTLAISSIVGTFLDRAKAYEKFEVSITNTQKMLANMFDSVKKSISVLNDILVSSQQKFIESLQTEKKEKILSLKEGIELFKKQYQLSKITETIMSITYLITRNVDTKVIDVLHEVISTEIRVYDIPVKVNNSEYAIFLHNVDIIKARMIAKRIERKVFEKLKLNEMLSTSLKFLWSFYELKPDEEKNIEEILSYLQKIAKENEGEITTMLEVYEQITKLKNIIERFSSFIINASSEKDINEILLMTIDTCLELTGSDGATIYLKETIDQEEKLVIRATKNLSVNFEFYLGYSLPVSPISLCGYAAVYQKPVVINDTLNLPENHEFRQFKFFDKSLHYVTINTITAPIFDFGNNLLGVLQVINKKAKPNIKLDETNATLFTISYTETDVKLTLAISSIVGTFLDRAKAYEKFEVSITNTQKMLANMFDSVKKSISVLNDILVSSQQKFIESLQTEKKEKILSLKEGIELFKKQYQLSKITETIMSITYLITRNVDTKVIDVLHEVISTEIRVYDIPVKVNNSEYAIFLHNVDIIKARMIAKRIERKVFEKLKLNEMLSTSLKFLWSFYELKPDEEKNIEEILSYLQKIAKENEGEITT

Nearest PDB structures (foldseek):
  8ugs-assembly1_B  TM=5.778E-01  e=1.107E-09  Bos taurus
  7e6g-assembly1_B  TM=5.987E-01  e=9.569E-05  Pseudomonas aeruginosa
  3hva-assembly2_B  TM=7.594E-01  e=3.770E-04  Pseudomonas aeruginosa PAO1
  2wb4-assembly1_B  TM=5.418E-01  e=6.303E-04  Caulobacter vibrioides CB15
  5xgb-assembly1_A-2  TM=4.021E-01  e=4.737E-04  Pseudomonas aeruginosa PAO1

Solvent-accessible surface area (backbone atoms only — not comparable to full-atom values): 40424 Å² total; per-residue (Å²): 110,69,67,59,52,50,49,41,53,50,47,52,47,41,53,45,51,53,20,50,50,43,43,54,45,59,70,53,72,50,66,69,59,44,44,49,52,48,38,54,47,49,29,66,68,55,38,25,42,26,25,38,35,26,35,56,41,76,55,95,92,35,64,24,32,26,30,74,37,60,48,38,76,52,51,81,58,60,79,49,58,66,43,69,40,66,67,36,41,59,27,56,63,15,30,15,54,68,69,62,39,70,45,78,39,65,48,55,84,72,56,61,88,83,44,81,52,42,81,65,52,63,64,29,63,77,64,56,39,57,72,43,25,38,45,30,29,41,16,34,33,88,82,68,42,79,45,24,30,37,35,37,30,31,26,40,73,49,87,85,64,69,55,27,68,88,44,28,80,79,44,41,46,70,78,48,72,64,45,50,41,44,51,46,17,51,25,32,51,48,16,49,49,49,38,47,44,50,49,55,53,46,50,56,48,49,52,52,46,50,52,47,49,49,52,47,49,51,48,48,50,48,46,47,49,44,46,50,45,44,48,48,45,47,48,45,28,51,44,38,46,55,47,46,67,69,43,68,87,65,59,33,49,47,71,59,36,49,56,53,43,52,54,50,49,58,47,20,40,72,67,63,35,40,28,18,41,36,31,38,40,50,39,79,68,50,74,68,52,48,52,48,44,51,50,38,51,52,68,72,46,58,64,73,34,46,45,18,37,70,53,99,46,31,33,36,35,42,33,60,71,27,52,59,67,57,47,51,52,52,50,51,50,44,51,51,51,37,52,52,52,29,53,72,67,73,50,71,68,88,67,62,43,80,28,68,26,76,47,68,44,52,39,88,58,89,72,59,65,68,57,51,52,52,50,31,52,52,48,19,60,53,60,58,68,72,62,75,134,110,67,69,60,52,49,48,40,53,49,47,52,48,41,51,45,50,54,19,49,49,42,42,54,44,59,70,53,72,51,65,68,59,44,44,49,54,48,38,53,46,50,27,67,66,55,38,24,43,25,25,38,34,26,36,55,41,74,57,96,90,35,66,26,33,26,31,74,35,61,49,39,75,52,50,81,57,60,79,48,57,67,42,69,40,66,66,36,41,58,27,57,62,16,31,15,55,69,68,62,39,69,47,78,40,65,47,56,83,72,57,61,88,83,44,81,54,42,78,66,54,63,65,29,64,76,63,56,38,57,74,42,24,38,45,30,28,40,17,34,34,88,84,69,42,78,45,24,31,38,35,36,30,31,27,38,72,48,88,85,64,67,55,28,70,88,44,28,80,78,44,40,46,69,76,48,73,64,44,50,41,46,52,47,17,52,26,32,52,48,16,50,50,49,40,49,44,49,49,55,53,47,48,56,48,48,53,52,46,49,52,47,48,50,50,47,49,51,47,46,50,50,46,48,48,45,47,50,45,45,47,47,45,48,50,44,28,50,43,36,45,54,45,46,67,64,50,61,87,68,56,31,49,45,70,60,34,51,56,53,44,53,55,51,48,58,48,20,41,72,66,62,36,41,28,18,39,38,32,39,40,50,39,78,68,51,73,69,51,49,51,47,45,50,52,40,53,52,68,72,46,56,61,72,34,45,43,18,37,70,54,100,45,30,34,35,35,40,33,62,71,25,52,59,68,57,46,50,51,51,50,51,50,43,51,50,51,37,51,51,52,28,53,72,67,70,48,71,67,89,67,62,42,81,28,68,25,76,46,68,43,50,39,87,59,89,73,58,66,70,57,51,52,53,50,32,52,52,49,20,58,52,60,60,67,71,63,72,132

InterPro domains:
  IPR003018 GAF domain [PF01590] (30-157)
  IPR003018 GAF domain [SM00065] (30-204)
  IPR029016 GAF-like domain superfamily [G3DSA:3.30.450.40] (22-211)